Protein AF-A0AAD2E1S9-F1 (afdb_monomer_lite)

Structure (mmCIF, N/CA/C/O backbone):
data_AF-A0AAD2E1S9-F1
#
_entry.id   AF-A0AAD2E1S9-F1
#
loop_
_atom_site.group_PDB
_atom_site.id
_atom_site.type_symbol
_atom_site.label_atom_id
_atom_site.label_alt_id
_atom_site.label_comp_id
_atom_site.label_asym_id
_atom_site.label_entity_id
_atom_site.label_seq_id
_atom_site.pdbx_PDB_ins_code
_atom_site.Cartn_x
_atom_site.Cartn_y
_atom_site.Cartn_z
_atom_site.occupancy
_atom_site.B_iso_or_equiv
_atom_site.auth_seq_id
_atom_site.auth_comp_id
_atom_site.auth_asym_id
_atom_site.auth_atom_id
_atom_site.pdbx_PDB_model_num
ATOM 1 N N . MET A 1 1 ? -28.210 59.522 -54.054 1.00 34.69 1 MET A N 1
ATOM 2 C CA . MET A 1 1 ? -27.585 60.680 -53.371 1.00 34.69 1 MET A CA 1
ATOM 3 C C . MET A 1 1 ? -27.939 60.597 -51.896 1.00 34.69 1 MET A C 1
ATOM 5 O O . MET A 1 1 ? -29.092 60.336 -51.585 1.00 34.69 1 MET A O 1
ATOM 9 N N . GLY A 1 2 ? -26.923 60.636 -51.033 1.00 39.69 2 GLY A N 1
ATOM 10 C CA . GLY A 1 2 ? -26.939 60.019 -49.704 1.00 39.69 2 GLY A CA 1
ATOM 11 C C . GLY A 1 2 ? -27.731 60.723 -48.599 1.00 39.69 2 GLY A C 1
ATOM 12 O O . GLY A 1 2 ? -28.048 61.908 -48.675 1.00 39.69 2 GLY A O 1
ATOM 13 N N . ARG A 1 3 ? -27.956 59.966 -47.520 1.00 31.58 3 ARG A N 1
ATOM 14 C CA . ARG A 1 3 ? -28.196 60.479 -46.166 1.00 31.58 3 ARG A CA 1
ATOM 15 C C . ARG A 1 3 ? -27.156 59.872 -45.218 1.00 31.58 3 ARG A C 1
ATOM 17 O O . ARG A 1 3 ? -26.872 58.682 -45.290 1.00 31.58 3 ARG A O 1
ATOM 24 N N . LYS A 1 4 ? -26.561 60.759 -44.416 1.00 33.56 4 LYS A N 1
ATOM 25 C CA . LYS A 1 4 ? -25.502 60.547 -43.416 1.00 33.56 4 LYS A CA 1
ATOM 26 C C . LYS A 1 4 ? -25.975 59.719 -42.202 1.00 33.56 4 LYS A C 1
ATOM 28 O O . LYS A 1 4 ? -27.180 59.674 -41.960 1.00 33.56 4 LYS A O 1
ATOM 33 N N . PRO A 1 5 ? -25.028 59.145 -41.432 1.00 41.97 5 PRO A N 1
ATOM 34 C CA . PRO A 1 5 ? -25.279 58.391 -40.207 1.00 41.97 5 PRO A CA 1
ATOM 35 C C . PRO A 1 5 ? -25.463 59.323 -39.001 1.00 41.97 5 PRO A C 1
ATOM 37 O O . PRO A 1 5 ? -25.013 60.470 -39.028 1.00 41.97 5 PRO A O 1
ATOM 40 N N . ASN A 1 6 ? -26.088 58.808 -37.943 1.00 33.06 6 ASN A N 1
ATOM 41 C CA . ASN A 1 6 ? -26.004 59.380 -36.605 1.00 33.06 6 ASN A CA 1
ATOM 42 C C . ASN A 1 6 ? -25.664 58.242 -35.636 1.00 33.06 6 ASN A C 1
ATOM 44 O O . ASN A 1 6 ? -26.445 57.303 -35.485 1.00 33.06 6 ASN A O 1
ATOM 48 N N . ASP A 1 7 ? -24.472 58.328 -35.054 1.00 34.97 7 ASP A N 1
ATOM 49 C CA . ASP A 1 7 ? -23.957 57.444 -34.017 1.00 34.97 7 ASP A CA 1
ATOM 50 C C . ASP A 1 7 ? -24.668 57.705 -32.682 1.00 34.97 7 ASP A C 1
ATOM 52 O O . ASP A 1 7 ? -24.897 58.853 -32.297 1.00 34.97 7 ASP A O 1
ATOM 56 N N . SER A 1 8 ? -24.950 56.640 -31.933 1.00 40.03 8 SER A N 1
ATOM 57 C CA . SER A 1 8 ? -25.165 56.710 -30.486 1.00 40.03 8 SER A CA 1
ATOM 58 C C . SER A 1 8 ? -24.352 55.596 -29.826 1.00 40.03 8 SER A C 1
ATOM 60 O O . SER A 1 8 ? -24.721 54.424 -29.908 1.00 40.03 8 SER A O 1
ATOM 62 N N . GLU A 1 9 ? -23.218 55.966 -29.227 1.00 44.91 9 GLU A N 1
ATOM 63 C CA . GLU A 1 9 ? -22.320 55.066 -28.496 1.00 44.91 9 GLU A CA 1
ATOM 64 C C . GLU A 1 9 ? -23.035 54.368 -27.319 1.00 44.91 9 GLU A C 1
ATOM 66 O O . GLU A 1 9 ? -23.739 55.029 -26.547 1.00 44.91 9 GLU A O 1
ATOM 71 N N . PRO A 1 10 ? -22.819 53.057 -27.099 1.00 46.19 10 PRO A N 1
ATOM 72 C CA . PRO A 1 10 ? -23.207 52.401 -25.860 1.00 46.19 10 PRO A CA 1
ATOM 73 C C . PRO A 1 10 ? -22.259 52.840 -24.737 1.00 46.19 10 PRO A C 1
ATOM 75 O O . PRO A 1 10 ? -21.034 52.815 -24.855 1.00 46.19 10 PRO A O 1
ATOM 78 N N . THR A 1 11 ? -22.843 53.280 -23.627 1.00 55.84 11 THR A N 1
ATOM 79 C CA . THR A 1 11 ? -22.164 53.960 -22.524 1.00 55.84 11 THR A CA 1
ATOM 80 C C . THR A 1 11 ? -21.119 53.042 -21.881 1.00 55.84 11 THR A C 1
ATOM 82 O O . THR A 1 11 ? -21.445 52.150 -21.099 1.00 55.84 11 THR A O 1
ATOM 85 N N . ARG A 1 12 ? -19.834 53.311 -22.156 1.00 55.78 12 ARG A N 1
ATOM 86 C CA . ARG A 1 12 ? -18.633 52.629 -21.617 1.00 55.78 12 ARG A CA 1
ATOM 87 C C . ARG A 1 12 ? -18.628 52.459 -20.086 1.00 55.78 12 ARG A C 1
ATOM 89 O O . ARG A 1 12 ? -17.894 51.641 -19.542 1.00 55.78 12 ARG A O 1
ATOM 96 N N . TRP A 1 13 ? -19.456 53.237 -19.394 1.00 52.38 13 TRP A N 1
ATOM 97 C CA . TRP A 1 13 ? -19.631 53.230 -17.946 1.00 52.38 13 TRP A CA 1
ATOM 98 C C . TRP A 1 13 ? -20.517 52.087 -17.438 1.00 52.38 13 TRP A C 1
ATOM 100 O O . TRP A 1 13 ? -20.259 51.581 -16.352 1.00 52.38 13 TRP A O 1
ATOM 110 N N . ALA A 1 14 ? -21.500 51.615 -18.211 1.00 59.44 14 ALA A N 1
ATOM 111 C CA . ALA A 1 14 ? -22.380 50.524 -17.779 1.00 59.44 14 ALA A CA 1
ATOM 112 C C . ALA A 1 14 ? -21.612 49.197 -17.642 1.00 59.44 14 ALA A C 1
ATOM 114 O O . ALA A 1 14 ? -21.762 48.483 -16.651 1.00 59.44 14 ALA A O 1
ATOM 115 N N . SER A 1 15 ? -20.712 48.913 -18.587 1.00 61.09 15 SER A N 1
ATOM 116 C CA . SER A 1 15 ? -19.835 47.739 -18.529 1.00 61.09 15 SER A CA 1
ATOM 117 C C . SER A 1 15 ? -18.829 47.823 -17.377 1.00 61.09 15 SER A C 1
ATOM 119 O O . SER A 1 15 ? -18.583 46.819 -16.718 1.00 61.09 15 SER A O 1
ATOM 121 N N . LEU A 1 16 ? -18.295 49.016 -17.083 1.00 64.31 16 LEU A N 1
ATOM 122 C CA . LEU A 1 16 ? -17.401 49.239 -15.937 1.00 64.31 16 LEU A CA 1
ATOM 123 C C . LEU A 1 16 ? -18.117 49.050 -14.593 1.00 64.31 16 LEU A C 1
ATOM 125 O O . LEU A 1 16 ? -17.542 48.469 -13.675 1.00 64.31 16 LEU A O 1
ATOM 129 N N . ILE A 1 17 ? -19.374 49.485 -14.485 1.00 71.62 17 ILE A N 1
ATOM 130 C CA . ILE A 1 17 ? -20.187 49.313 -13.274 1.00 71.62 17 ILE A CA 1
ATOM 131 C C . ILE A 1 17 ? -20.486 47.828 -13.028 1.00 71.62 17 ILE A C 1
ATOM 133 O O . ILE A 1 17 ? -20.320 47.355 -11.906 1.00 71.62 17 ILE A O 1
ATOM 137 N N . LEU A 1 18 ? -20.848 47.066 -14.065 1.00 66.38 18 LEU A N 1
ATOM 138 C CA . LEU A 1 18 ? -21.079 45.620 -13.940 1.00 66.38 18 LEU A CA 1
ATOM 139 C C . LEU A 1 18 ? -19.806 44.856 -13.544 1.00 66.38 18 LEU A C 1
ATOM 141 O O . LEU A 1 18 ? -19.868 43.940 -12.724 1.00 66.38 18 LEU A O 1
ATOM 145 N N . LEU A 1 19 ? -18.647 45.269 -14.064 1.00 72.56 19 LEU A N 1
ATOM 146 C CA . LEU A 1 19 ? -17.352 44.673 -13.725 1.00 72.56 19 LEU A CA 1
ATOM 147 C C . LEU A 1 19 ? -16.956 44.981 -12.270 1.00 72.56 19 LEU A C 1
ATOM 149 O O . LEU A 1 19 ? -16.490 44.095 -11.555 1.00 72.56 19 LEU A O 1
ATOM 153 N N . LEU A 1 20 ? -17.224 46.201 -11.792 1.00 72.38 20 LEU A N 1
ATOM 154 C CA . LEU A 1 20 ? -17.014 46.589 -10.393 1.00 72.38 20 LEU A CA 1
ATOM 155 C C . LEU A 1 20 ? -17.939 45.831 -9.432 1.00 72.38 20 LEU A C 1
ATOM 157 O O . LEU A 1 20 ? -17.475 45.365 -8.394 1.00 72.38 20 LEU A O 1
ATOM 161 N N . ILE A 1 21 ? -19.214 45.641 -9.784 1.00 77.56 21 ILE A N 1
ATOM 162 C CA . ILE A 1 21 ? -20.158 44.842 -8.983 1.00 77.56 21 ILE A CA 1
ATOM 163 C C . ILE A 1 21 ? -19.697 43.379 -8.914 1.00 77.56 21 ILE A C 1
ATOM 165 O O . ILE A 1 21 ? -19.703 42.782 -7.835 1.00 77.56 21 ILE A O 1
ATOM 169 N N . GLY A 1 22 ? -19.230 42.820 -10.036 1.00 74.56 22 GLY A N 1
ATOM 170 C CA . GLY A 1 22 ? -18.658 41.474 -10.087 1.00 74.56 22 GLY A CA 1
ATOM 171 C C . GLY A 1 22 ? -17.418 41.320 -9.200 1.00 74.56 22 GLY A C 1
ATOM 172 O O . GLY A 1 22 ? -17.337 40.374 -8.420 1.00 74.56 22 GLY A O 1
ATOM 173 N N . LEU A 1 23 ? -16.487 42.278 -9.243 1.00 75.56 23 LEU A N 1
ATOM 174 C CA . LEU A 1 23 ? -15.273 42.264 -8.416 1.00 75.56 23 LEU A CA 1
ATOM 175 C C . LEU A 1 23 ? -15.573 42.399 -6.918 1.00 75.56 23 LEU A C 1
ATOM 177 O O . LEU A 1 23 ? -14.958 41.707 -6.105 1.00 75.56 23 LEU A O 1
ATOM 181 N N . VAL A 1 24 ? -16.535 43.243 -6.542 1.00 79.62 24 VAL A N 1
ATOM 182 C CA . VAL A 1 24 ? -16.959 43.414 -5.142 1.00 79.62 24 VAL A CA 1
ATOM 183 C C . VAL A 1 24 ? -17.636 42.142 -4.629 1.00 79.62 24 VAL A C 1
ATOM 185 O O . VAL A 1 24 ? -17.318 41.680 -3.533 1.00 79.62 24 VAL A O 1
ATOM 188 N N . SER A 1 25 ? -18.504 41.524 -5.436 1.00 74.44 25 SER A N 1
ATOM 189 C CA . SER A 1 25 ? -19.141 40.242 -5.108 1.00 74.44 25 SER A CA 1
ATOM 190 C C . SER A 1 25 ? -18.105 39.126 -4.927 1.00 74.44 25 SER A C 1
ATOM 192 O O . SER A 1 25 ? -18.120 38.431 -3.910 1.00 74.44 25 SER A O 1
ATOM 194 N N . CYS A 1 26 ? -17.138 39.017 -5.842 1.00 64.25 26 CYS A N 1
ATOM 195 C CA . CYS A 1 26 ? -16.075 38.014 -5.761 1.00 64.25 26 CYS A CA 1
ATOM 196 C C . CYS A 1 26 ? -15.172 38.227 -4.534 1.00 64.25 26 CYS A C 1
ATOM 198 O O . CYS A 1 26 ? -14.776 37.265 -3.878 1.00 64.25 26 CYS A O 1
ATOM 200 N N . SER A 1 27 ? -14.900 39.487 -4.182 1.00 65.69 27 SER A N 1
ATOM 201 C CA . SER A 1 27 ? -14.108 39.850 -3.000 1.00 65.69 27 SER A CA 1
ATOM 202 C C . SER A 1 27 ? -14.842 39.524 -1.698 1.00 65.69 27 SER A C 1
ATOM 204 O O . SER A 1 27 ? -14.232 39.007 -0.766 1.00 65.69 27 SER A O 1
ATOM 206 N N . MET A 1 28 ? -16.157 39.758 -1.635 1.00 68.31 28 MET A N 1
ATOM 207 C CA . MET A 1 28 ? -16.983 39.403 -0.474 1.00 68.31 28 MET A CA 1
ATOM 208 C C . MET A 1 28 ? -17.034 37.887 -0.262 1.00 68.31 28 MET A C 1
ATOM 210 O O . MET A 1 28 ? -16.871 37.428 0.866 1.00 68.31 28 MET A O 1
ATOM 214 N N . VAL A 1 29 ? -17.174 37.102 -1.336 1.00 73.62 29 VAL A N 1
ATOM 215 C CA . VAL A 1 29 ? -17.128 35.631 -1.257 1.00 73.62 29 VAL A CA 1
ATOM 216 C C . VAL A 1 29 ? -15.739 35.153 -0.832 1.00 73.62 29 VAL A C 1
ATOM 218 O O . VAL A 1 29 ? -15.638 34.305 0.050 1.00 73.62 29 VAL A O 1
ATOM 221 N N . TYR A 1 30 ? -14.666 35.731 -1.379 1.00 71.00 30 TYR A N 1
ATOM 222 C CA . TYR A 1 30 ? -13.296 35.388 -0.991 1.00 71.00 30 TYR A CA 1
ATOM 223 C C . TYR A 1 30 ? -13.012 35.693 0.486 1.00 71.00 30 TYR A C 1
ATOM 225 O O . TYR A 1 30 ? -12.429 34.862 1.183 1.00 71.00 30 TYR A O 1
ATOM 233 N N . LEU A 1 31 ? -13.454 36.848 0.994 1.00 64.62 31 LEU A N 1
ATOM 234 C CA . LEU A 1 31 ? -13.308 37.209 2.407 1.00 64.62 31 LEU A CA 1
ATOM 235 C C . LEU A 1 31 ? -14.133 36.296 3.317 1.00 64.62 31 LEU A C 1
ATOM 237 O O . LEU A 1 31 ? -13.637 35.880 4.365 1.00 64.62 31 LEU A O 1
ATOM 241 N N . PHE A 1 32 ? -15.348 35.930 2.905 1.00 58.09 32 PHE A N 1
ATOM 242 C CA . PHE A 1 32 ? -16.200 35.017 3.663 1.00 58.09 32 PHE A CA 1
ATOM 243 C C . PHE A 1 32 ? -15.578 33.617 3.736 1.00 58.09 32 PHE A C 1
ATOM 245 O O . PHE A 1 32 ? -15.370 33.089 4.827 1.00 58.09 32 PHE A O 1
ATOM 252 N N . VAL A 1 33 ? -15.148 33.068 2.598 1.00 62.16 33 VAL A N 1
ATOM 253 C CA . VAL A 1 33 ? -14.459 31.771 2.511 1.00 62.16 33 VAL A CA 1
ATOM 254 C C . VAL A 1 33 ? -13.131 31.788 3.281 1.00 62.16 33 VAL A C 1
ATOM 256 O O . VAL A 1 33 ? -12.845 30.846 4.012 1.00 62.16 33 VAL A O 1
ATOM 259 N N . SER A 1 34 ? -12.364 32.882 3.227 1.00 54.81 34 SER A N 1
ATOM 260 C CA . SER A 1 34 ? -11.108 33.036 3.985 1.00 54.81 34 SER A CA 1
ATOM 261 C C . SER A 1 34 ? -11.323 33.200 5.493 1.00 54.81 34 SER A C 1
ATOM 263 O O . SER A 1 34 ? -10.436 32.881 6.280 1.00 54.81 34 SER A O 1
ATOM 265 N N . SER A 1 35 ? -12.483 33.707 5.920 1.00 53.28 35 SER A N 1
ATOM 266 C CA . SER A 1 35 ? -12.844 33.800 7.340 1.00 53.28 35 SER A CA 1
ATOM 267 C C . SER A 1 35 ? -13.345 32.470 7.907 1.00 53.28 35 SER A C 1
ATOM 269 O O . SER A 1 35 ? -13.055 32.159 9.058 1.00 53.28 35 SER A O 1
ATOM 271 N N . VAL A 1 36 ? -14.027 31.666 7.083 1.00 56.88 36 VAL A N 1
ATOM 272 C CA . VAL A 1 36 ? -14.567 30.345 7.446 1.00 56.88 36 VAL A CA 1
ATOM 273 C C . VAL A 1 36 ? -13.491 29.254 7.378 1.00 56.88 36 VAL A C 1
ATOM 275 O O . VAL A 1 36 ? -13.523 28.319 8.171 1.00 56.88 36 VAL A O 1
ATOM 278 N N . LEU A 1 37 ? -12.506 29.385 6.483 1.00 44.31 37 LEU A N 1
ATOM 279 C CA . LEU A 1 37 ? -11.400 28.432 6.320 1.00 44.31 37 LEU A CA 1
ATOM 280 C C . LEU A 1 37 ? -10.132 28.800 7.101 1.00 44.31 37 LEU A C 1
ATOM 282 O O . LEU A 1 37 ? -9.101 28.166 6.894 1.00 44.31 37 LEU A O 1
ATOM 286 N N . LYS A 1 38 ? -10.168 29.800 7.993 1.00 37.56 38 LYS A N 1
ATOM 287 C CA . LYS A 1 38 ? -9.022 30.114 8.858 1.00 37.56 38 LYS A CA 1
ATOM 288 C C . LYS A 1 38 ? -8.830 29.001 9.899 1.00 37.56 38 LYS A C 1
ATOM 290 O O . LYS A 1 38 ? -9.667 28.875 10.793 1.00 37.56 38 LYS A O 1
ATOM 295 N N . PRO A 1 39 ? -7.718 28.243 9.865 1.00 37.19 39 PRO A N 1
ATOM 296 C CA . PRO A 1 39 ? -7.322 27.424 10.997 1.00 37.19 39 PRO A CA 1
ATOM 297 C C . PRO A 1 39 ? -6.924 28.367 12.133 1.00 37.19 39 PRO A C 1
ATOM 299 O O . PRO A 1 39 ? -6.214 29.353 11.918 1.00 37.19 39 PRO A O 1
ATOM 302 N N . SER A 1 40 ? -7.386 28.084 13.345 1.00 33.19 40 SER A N 1
ATOM 303 C CA . SER A 1 40 ? -6.917 28.764 14.548 1.00 33.19 40 SER A CA 1
ATOM 304 C C . SER A 1 40 ? -5.409 28.522 14.687 1.00 33.19 40 SER A C 1
ATOM 306 O O . SER A 1 40 ? -4.984 27.404 14.964 1.00 33.19 40 SER A O 1
ATOM 308 N N . ALA A 1 41 ? -4.594 29.549 14.447 1.00 34.91 41 ALA A N 1
ATOM 309 C CA . ALA A 1 41 ? -3.168 29.492 14.742 1.00 34.91 41 ALA A CA 1
ATOM 310 C C . ALA A 1 41 ? -2.961 29.462 16.272 1.00 34.91 41 ALA A C 1
ATOM 312 O O . ALA A 1 41 ? -3.631 30.226 16.975 1.00 34.91 41 ALA A O 1
ATOM 313 N N . PRO A 1 42 ? -2.051 28.624 16.801 1.00 36.56 42 PRO A N 1
ATOM 314 C CA . PRO A 1 42 ? -1.597 28.729 18.181 1.00 36.56 42 PRO A CA 1
ATOM 315 C C . PRO A 1 42 ? -0.774 30.009 18.347 1.00 36.56 42 PRO A C 1
ATOM 317 O O . PRO A 1 42 ? -0.029 30.399 17.448 1.00 36.56 42 PRO A O 1
ATOM 320 N N . GLY A 1 43 ? -0.933 30.661 19.497 1.00 28.72 43 GLY A N 1
ATOM 321 C CA . GLY A 1 43 ? -0.168 31.844 19.868 1.00 28.72 43 GLY A CA 1
ATOM 322 C C . GLY A 1 43 ? 1.336 31.579 19.904 1.00 28.72 43 GLY A C 1
ATOM 323 O O . GLY A 1 43 ? 1.785 30.486 20.241 1.00 28.72 43 GLY A O 1
ATOM 324 N N . ASN A 1 44 ? 2.087 32.622 19.554 1.00 29.61 44 ASN A N 1
ATOM 325 C CA . ASN A 1 44 ? 3.514 32.732 19.805 1.00 29.61 44 ASN A CA 1
ATOM 326 C C . ASN A 1 44 ? 3.790 32.560 21.302 1.00 29.61 44 ASN A C 1
ATOM 328 O O . ASN A 1 44 ? 3.294 33.355 22.096 1.00 29.61 44 ASN A O 1
ATOM 332 N N . ASP A 1 45 ? 4.647 31.606 21.644 1.00 26.14 45 ASP A N 1
ATOM 333 C CA . ASP A 1 45 ? 5.582 31.781 22.748 1.00 26.14 45 ASP A CA 1
ATOM 334 C C . ASP A 1 45 ? 6.932 31.222 22.293 1.00 26.14 45 ASP A C 1
ATOM 336 O O . ASP A 1 45 ? 7.060 30.059 21.898 1.00 26.14 45 ASP A O 1
ATOM 340 N N . SER A 1 46 ? 7.902 32.123 22.213 1.00 29.20 46 SER A N 1
ATOM 341 C CA . SER A 1 46 ? 9.307 31.836 21.976 1.00 29.20 46 SER A CA 1
ATOM 342 C C . SER A 1 46 ? 9.969 31.389 23.280 1.00 29.20 46 SER A C 1
ATOM 344 O O . SER A 1 46 ? 9.482 31.694 24.360 1.00 29.20 46 SER A O 1
ATOM 346 N N . ASP A 1 47 ? 11.128 30.745 23.133 1.00 27.44 47 ASP A N 1
ATOM 347 C CA . ASP A 1 47 ? 12.159 30.535 24.161 1.00 27.44 47 ASP A CA 1
ATOM 348 C C . ASP A 1 47 ? 12.072 29.244 24.986 1.00 27.44 47 ASP A C 1
ATOM 350 O O . ASP A 1 47 ? 11.644 29.264 26.130 1.00 27.44 47 ASP A O 1
ATOM 354 N N . VAL A 1 48 ? 12.636 28.143 24.461 1.00 28.16 48 VAL A N 1
ATOM 355 C CA . VAL A 1 48 ? 13.639 27.371 25.228 1.00 28.16 48 VAL A CA 1
ATOM 356 C C . VAL A 1 48 ? 14.555 26.546 24.312 1.00 28.16 48 VAL A C 1
ATOM 358 O O . VAL A 1 48 ? 14.229 25.465 23.832 1.00 28.16 48 VAL A O 1
ATOM 361 N N . GLU A 1 49 ? 15.694 27.159 24.013 1.00 23.94 49 GLU A N 1
ATOM 362 C CA . GLU A 1 49 ? 17.051 26.660 24.252 1.00 23.94 49 GLU A CA 1
ATOM 363 C C . GLU A 1 49 ? 17.390 25.171 24.028 1.00 23.94 49 GLU A C 1
ATOM 365 O O . GLU A 1 49 ? 17.013 24.252 24.751 1.00 23.94 49 GLU A O 1
ATOM 370 N N . SER A 1 50 ? 18.251 25.008 23.024 1.00 26.06 50 SER A N 1
ATOM 371 C CA . SER A 1 50 ? 19.127 23.882 22.732 1.00 26.06 50 SER A CA 1
ATOM 372 C C . SER A 1 50 ? 19.906 23.396 23.962 1.00 26.06 50 SER A C 1
ATOM 374 O O . SER A 1 50 ? 20.727 24.131 24.503 1.00 26.06 50 SER A O 1
ATOM 376 N N . LEU A 1 51 ? 19.744 22.124 24.331 1.00 24.83 51 LEU A N 1
ATOM 377 C CA . LEU A 1 51 ? 20.696 21.408 25.182 1.00 24.83 51 LEU A CA 1
ATOM 378 C C . LEU A 1 51 ? 21.032 20.060 24.546 1.00 24.83 51 LEU A C 1
ATOM 380 O O . LEU A 1 51 ? 20.353 19.049 24.714 1.00 24.83 51 LEU A O 1
ATOM 384 N N . ALA A 1 52 ? 22.117 20.094 23.777 1.00 24.64 52 ALA A N 1
ATOM 385 C CA . ALA A 1 52 ? 22.886 18.928 23.398 1.00 24.64 52 ALA A CA 1
ATOM 386 C C . ALA A 1 52 ? 23.467 18.269 24.659 1.00 24.64 52 ALA A C 1
ATOM 388 O O . ALA A 1 52 ? 24.093 18.947 25.474 1.00 24.64 52 ALA A O 1
ATOM 389 N N . LEU A 1 53 ? 23.320 16.949 24.788 1.00 26.08 53 LEU A N 1
ATOM 390 C CA . LEU A 1 53 ? 24.164 16.159 25.680 1.00 26.08 53 LEU A CA 1
ATOM 391 C C . LEU A 1 53 ? 24.941 15.135 24.855 1.00 26.08 53 LEU A C 1
ATOM 393 O O . LEU A 1 53 ? 24.371 14.304 24.148 1.00 26.08 53 LEU A O 1
ATOM 397 N N . ALA A 1 54 ? 26.258 15.279 24.934 1.00 23.50 54 ALA A N 1
ATOM 398 C CA . ALA A 1 54 ? 27.263 14.492 24.253 1.00 23.50 54 ALA A CA 1
ATOM 399 C C . ALA A 1 54 ? 27.428 13.085 24.859 1.00 23.50 54 ALA A C 1
ATOM 401 O O . ALA A 1 54 ? 27.375 12.907 26.071 1.00 23.50 54 ALA A O 1
ATOM 402 N N . GLU A 1 55 ? 27.646 12.138 23.944 1.00 24.80 55 GLU A N 1
ATOM 403 C CA . GLU A 1 55 ? 28.591 11.008 23.947 1.00 24.80 55 GLU A CA 1
ATOM 404 C C . GLU A 1 55 ? 28.838 10.164 25.213 1.00 24.80 55 GLU A C 1
ATOM 406 O O . GLU A 1 55 ? 29.314 10.634 26.239 1.00 24.80 55 GLU A O 1
ATOM 411 N N . SER A 1 56 ? 28.797 8.839 25.023 1.00 23.55 56 SER A N 1
ATOM 412 C CA . SER A 1 56 ? 30.005 8.031 25.257 1.00 23.55 56 SER A CA 1
ATOM 413 C C . SER A 1 56 ? 30.033 6.783 24.362 1.00 23.55 56 SER A C 1
ATOM 415 O O . SER A 1 56 ? 29.115 5.966 24.352 1.00 23.55 56 SER A O 1
ATOM 417 N N . TYR A 1 57 ? 31.103 6.674 23.573 1.00 23.38 57 TYR A N 1
ATOM 418 C CA . TYR A 1 57 ? 31.501 5.501 22.798 1.00 23.38 57 TYR A CA 1
ATOM 419 C C . TYR A 1 57 ? 32.358 4.570 23.665 1.00 23.38 57 TYR A C 1
ATOM 421 O O . TYR A 1 57 ? 33.291 5.039 24.315 1.00 23.38 57 TYR A O 1
ATOM 429 N N . ALA A 1 58 ? 32.143 3.256 23.563 1.00 25.72 58 ALA A N 1
ATOM 430 C CA . ALA A 1 58 ? 33.199 2.260 23.755 1.00 25.72 58 ALA A CA 1
ATOM 431 C C . ALA A 1 58 ? 32.880 0.971 22.967 1.00 25.72 58 ALA A C 1
ATOM 433 O O . ALA A 1 58 ? 31.921 0.277 23.281 1.00 25.72 58 ALA A O 1
ATOM 434 N N . ASN A 1 59 ? 33.685 0.741 21.916 1.00 25.58 59 ASN A N 1
ATOM 435 C CA . ASN A 1 59 ? 34.099 -0.499 21.222 1.00 25.58 59 ASN A CA 1
ATOM 436 C C . ASN A 1 59 ? 33.354 -1.818 21.541 1.00 25.58 59 ASN A C 1
ATOM 438 O O . ASN A 1 59 ? 33.202 -2.178 22.696 1.00 25.58 59 ASN A O 1
ATOM 442 N N . GLY A 1 60 ? 33.001 -2.693 20.599 1.00 23.55 60 GLY A N 1
ATOM 443 C CA . GLY A 1 60 ? 33.381 -2.814 19.197 1.00 23.55 60 GLY A CA 1
ATOM 444 C C . GLY A 1 60 ? 33.441 -4.300 18.832 1.00 23.55 60 GLY A C 1
ATOM 445 O O . GLY A 1 60 ? 34.434 -4.940 19.133 1.00 23.55 60 GLY A O 1
ATOM 446 N N . GLU A 1 61 ? 32.415 -4.824 18.154 1.00 25.11 61 GLU A N 1
ATOM 447 C CA . GLU A 1 61 ? 32.482 -6.063 17.364 1.00 25.11 61 GLU A CA 1
ATOM 448 C C . GLU A 1 61 ? 31.589 -5.905 16.124 1.00 25.11 61 GLU A C 1
ATOM 450 O O . GLU A 1 61 ? 30.387 -5.649 16.198 1.00 25.11 61 GLU A O 1
ATOM 455 N N . LYS A 1 62 ? 32.228 -5.964 14.956 1.00 22.89 62 LYS A N 1
ATOM 456 C CA . LYS A 1 62 ? 31.670 -5.615 13.650 1.00 22.89 62 LYS A CA 1
ATOM 457 C C . LYS A 1 62 ? 31.007 -6.841 13.025 1.00 22.89 62 LYS A C 1
ATOM 459 O O . LYS A 1 62 ? 31.660 -7.596 12.312 1.00 22.89 62 LYS A O 1
ATOM 464 N N . TRP A 1 63 ? 29.703 -6.982 13.238 1.00 24.12 63 TRP A N 1
ATOM 465 C CA . TRP A 1 63 ? 28.830 -7.793 12.391 1.00 24.12 63 TRP A CA 1
ATOM 466 C C . TRP A 1 63 ? 28.142 -6.877 11.377 1.00 24.12 63 TRP A C 1
ATOM 468 O O . TRP A 1 63 ? 27.527 -5.876 11.740 1.00 24.12 63 TRP A O 1
ATOM 478 N N . VAL A 1 64 ? 28.285 -7.192 10.089 1.00 26.41 64 VAL A N 1
ATOM 479 C CA . VAL A 1 64 ? 27.624 -6.479 8.990 1.00 26.41 64 VAL A CA 1
ATOM 480 C C . VAL A 1 64 ? 26.128 -6.793 9.056 1.00 26.41 64 VAL A C 1
ATOM 482 O O . VAL A 1 64 ? 25.671 -7.802 8.529 1.00 26.41 64 VAL A O 1
ATOM 485 N N . LYS A 1 65 ? 25.362 -5.939 9.744 1.00 24.62 65 LYS A N 1
ATOM 486 C CA . LYS A 1 65 ? 23.898 -5.944 9.695 1.00 24.62 65 LYS A CA 1
ATOM 487 C C . LYS A 1 65 ? 23.427 -5.339 8.375 1.00 24.62 65 LYS A C 1
ATOM 489 O O . LYS A 1 65 ? 23.546 -4.136 8.148 1.00 24.62 65 LYS A O 1
ATOM 494 N N . GLY A 1 66 ? 22.865 -6.187 7.521 1.00 27.20 66 GLY A N 1
ATOM 495 C CA . GLY A 1 66 ? 21.961 -5.764 6.461 1.00 27.20 66 GLY A CA 1
ATOM 496 C C . GLY A 1 66 ? 20.686 -5.180 7.073 1.00 27.20 66 GLY A C 1
ATOM 497 O O . GLY A 1 66 ? 20.074 -5.792 7.945 1.00 27.20 66 GLY A O 1
ATOM 498 N N . VAL A 1 67 ? 20.326 -3.986 6.601 1.00 32.38 67 VAL A N 1
ATOM 499 C CA . VAL A 1 67 ? 19.115 -3.215 6.931 1.00 32.38 67 VAL A CA 1
ATOM 500 C C . VAL A 1 67 ? 19.032 -2.751 8.393 1.00 32.38 67 VAL A C 1
ATOM 502 O O . VAL A 1 67 ? 18.101 -3.060 9.133 1.00 32.38 67 VAL A O 1
ATOM 505 N N . GLU A 1 68 ? 19.990 -1.918 8.803 1.00 25.64 68 GLU A N 1
ATOM 506 C CA . GLU A 1 68 ? 19.697 -0.869 9.784 1.00 25.64 68 GLU A CA 1
ATOM 507 C C . GLU A 1 68 ? 19.120 0.344 9.049 1.00 25.64 68 GLU A C 1
ATOM 509 O O . GLU A 1 68 ? 19.659 0.786 8.032 1.00 25.64 68 GLU A O 1
ATOM 514 N N . SER A 1 69 ? 17.995 0.854 9.563 1.00 35.84 69 SER A N 1
ATOM 515 C CA . SER A 1 69 ? 17.382 2.117 9.158 1.00 35.84 69 SER A CA 1
ATOM 516 C C . SER A 1 69 ? 18.449 3.197 9.020 1.00 35.84 69 SER A C 1
ATOM 518 O O . SER A 1 69 ? 18.982 3.703 10.007 1.00 35.84 69 SER A O 1
ATOM 520 N N . GLY A 1 70 ? 18.758 3.550 7.774 1.00 26.62 70 GLY A N 1
ATOM 521 C CA . GLY A 1 70 ? 19.677 4.630 7.464 1.00 26.62 70 GLY A CA 1
ATOM 522 C C . GLY A 1 70 ? 19.149 5.955 8.009 1.00 26.62 70 GLY A C 1
ATOM 523 O O . GLY A 1 70 ? 18.139 6.453 7.524 1.00 26.62 70 GLY A O 1
ATOM 524 N N . GLY A 1 71 ? 19.865 6.466 9.011 1.00 25.38 71 GLY A N 1
ATOM 525 C CA . GLY A 1 71 ? 19.997 7.843 9.493 1.00 25.38 71 GLY A CA 1
ATOM 526 C C . GLY A 1 71 ? 19.001 8.918 9.043 1.00 25.38 71 GLY A C 1
ATOM 527 O O . GLY A 1 71 ? 18.874 9.214 7.861 1.00 25.38 71 GLY A O 1
ATOM 528 N N . ALA A 1 72 ? 18.471 9.606 10.064 1.00 28.22 72 ALA A N 1
ATOM 529 C CA . ALA A 1 72 ? 17.856 10.939 10.047 1.00 28.22 72 ALA A CA 1
ATOM 530 C C . ALA A 1 72 ? 16.364 11.063 9.675 1.00 28.22 72 ALA A C 1
ATOM 532 O O . ALA A 1 72 ? 16.002 11.968 8.947 1.00 28.22 72 ALA A O 1
ATOM 533 N N . THR A 1 73 ? 15.496 10.229 10.263 1.00 29.92 73 THR A N 1
ATOM 534 C CA . THR A 1 73 ? 14.168 10.618 10.811 1.00 29.92 73 THR A CA 1
ATOM 535 C C . THR A 1 73 ? 13.592 9.427 11.589 1.00 29.92 73 THR A C 1
ATOM 537 O O . THR A 1 73 ? 12.650 8.769 11.152 1.00 29.92 73 THR A O 1
ATOM 540 N N . GLY A 1 74 ? 14.147 9.109 12.761 1.00 33.75 74 GLY A N 1
ATOM 541 C CA . GLY A 1 74 ? 13.641 8.041 13.644 1.00 33.75 74 GLY A CA 1
ATOM 542 C C . GLY A 1 74 ? 12.297 8.353 14.327 1.00 33.75 74 GLY A C 1
ATOM 543 O O . GLY A 1 74 ? 12.023 7.825 15.399 1.00 33.75 74 GLY A O 1
ATOM 544 N N . GLY A 1 75 ? 11.479 9.239 13.744 1.00 43.44 75 GLY A N 1
ATOM 545 C CA . GLY A 1 75 ? 10.258 9.783 14.347 1.00 43.44 75 GLY A CA 1
ATOM 546 C C . GLY A 1 75 ? 9.018 9.826 13.445 1.00 43.44 75 GLY A C 1
ATOM 547 O O . GLY A 1 75 ? 8.022 10.393 13.873 1.00 43.44 75 GLY A O 1
ATOM 548 N N . LEU A 1 76 ? 9.050 9.263 12.225 1.00 64.12 76 LEU A N 1
ATOM 549 C CA . LEU A 1 76 ? 7.968 9.433 11.229 1.00 64.12 76 LEU A CA 1
ATOM 550 C C . LEU A 1 76 ? 7.128 8.183 10.910 1.00 64.12 76 LEU A C 1
ATOM 552 O O . LEU A 1 76 ? 6.064 8.323 10.308 1.00 64.12 76 LEU A O 1
ATOM 556 N N . CYS A 1 77 ? 7.573 6.992 11.315 1.00 85.25 77 CYS A N 1
ATOM 557 C CA . CYS A 1 77 ? 6.780 5.760 11.226 1.00 85.25 77 CYS A CA 1
ATOM 558 C C . CYS A 1 77 ? 6.006 5.512 12.532 1.00 85.25 77 CYS A C 1
ATOM 560 O O . CYS A 1 77 ? 6.251 6.190 13.532 1.00 85.25 77 CYS A O 1
ATOM 562 N N . CYS A 1 78 ? 5.101 4.534 12.522 1.00 91.25 78 CYS A N 1
ATOM 563 C CA . CYS A 1 78 ? 3.990 4.321 13.455 1.00 91.25 78 CYS A CA 1
ATOM 564 C C . CYS A 1 78 ? 2.755 5.197 13.199 1.00 91.25 78 CYS A C 1
ATOM 566 O O . CYS A 1 78 ? 2.244 5.877 14.092 1.00 91.25 78 CYS A O 1
ATOM 568 N N . LYS A 1 79 ? 2.260 5.144 11.959 1.00 89.81 79 LYS A N 1
ATOM 569 C CA . LYS A 1 79 ? 0.952 5.672 11.557 1.00 89.81 79 LYS A CA 1
ATOM 570 C C . LYS A 1 79 ? -0.062 4.528 11.462 1.00 89.81 79 LYS A C 1
ATOM 572 O O . LYS A 1 79 ? 0.301 3.390 11.190 1.00 89.81 79 LYS A O 1
ATOM 577 N N . GLY A 1 80 ? -1.331 4.838 11.700 1.00 92.25 80 GLY A N 1
ATOM 578 C CA . GLY A 1 80 ? -2.443 3.905 11.518 1.00 92.25 80 GLY A CA 1
ATOM 579 C C . GLY A 1 80 ? -3.525 4.518 10.643 1.00 92.25 80 GLY A C 1
ATOM 580 O O . GLY A 1 80 ? -3.469 5.700 10.301 1.00 92.25 80 GLY A O 1
ATOM 581 N N . ILE A 1 81 ? -4.520 3.711 10.305 1.00 95.19 81 ILE A N 1
ATOM 582 C CA . ILE A 1 81 ? -5.684 4.110 9.520 1.00 95.19 81 ILE A CA 1
ATOM 583 C C . ILE A 1 81 ? -6.793 4.479 10.500 1.00 95.19 81 ILE A C 1
ATOM 585 O O . ILE A 1 81 ? -7.172 3.669 11.347 1.00 95.19 81 ILE A O 1
ATOM 589 N N . ALA A 1 82 ? -7.279 5.716 10.413 1.00 94.75 82 ALA A N 1
ATOM 590 C CA . ALA A 1 82 ? -8.423 6.164 11.199 1.00 94.75 82 ALA A CA 1
ATOM 591 C C . ALA A 1 82 ? -9.705 5.451 10.748 1.00 94.75 82 ALA A C 1
ATOM 593 O O . ALA A 1 82 ? -9.823 5.063 9.584 1.00 94.75 82 ALA A O 1
ATOM 594 N N . ASN A 1 83 ? -10.673 5.333 11.654 1.00 95.06 83 ASN A N 1
ATOM 595 C CA . ASN A 1 83 ? -11.991 4.756 11.384 1.00 95.06 83 ASN A CA 1
ATOM 596 C C . ASN A 1 83 ? -11.920 3.302 10.875 1.00 95.06 83 ASN A C 1
ATOM 598 O O . ASN A 1 83 ? -12.689 2.878 10.005 1.00 95.06 83 ASN A O 1
ATOM 602 N N . LEU A 1 84 ? -10.962 2.544 11.409 1.00 95.00 84 LEU A N 1
ATOM 603 C CA . LEU A 1 84 ? -10.729 1.140 11.095 1.00 95.00 84 LEU A CA 1
ATOM 604 C C . LEU A 1 84 ? -10.537 0.377 12.399 1.00 95.00 84 LEU A C 1
ATOM 606 O O . LEU A 1 84 ? -9.670 0.743 13.192 1.00 95.00 84 LEU A O 1
ATOM 610 N N . GLU A 1 85 ? -11.292 -0.703 12.590 1.00 95.19 85 GLU A N 1
ATOM 611 C CA . GLU A 1 85 ? -11.103 -1.645 13.691 1.00 95.19 85 GLU A CA 1
ATOM 612 C C . GLU A 1 85 ? -10.590 -2.980 13.155 1.00 95.19 85 GLU A C 1
ATOM 614 O O . GLU A 1 85 ? -11.328 -3.763 12.548 1.00 95.19 85 GLU A O 1
ATOM 619 N N . LEU A 1 86 ? -9.304 -3.238 13.392 1.00 95.25 86 LEU A N 1
ATOM 620 C CA . LEU A 1 86 ? -8.721 -4.550 13.143 1.00 95.25 86 LEU A CA 1
ATOM 621 C C . LEU A 1 86 ? -9.064 -5.496 14.302 1.00 95.25 86 LEU A C 1
ATOM 623 O O . LEU A 1 86 ? -8.943 -5.153 15.490 1.00 95.25 86 LEU A O 1
ATOM 627 N N . TRP A 1 87 ? -9.515 -6.697 13.949 1.00 93.88 87 TRP A N 1
ATOM 628 C CA . TRP A 1 87 ? -9.803 -7.758 14.905 1.00 93.88 87 TRP A CA 1
ATOM 629 C C . TRP A 1 87 ? -8.536 -8.554 15.242 1.00 93.88 87 TRP A C 1
ATOM 631 O O . TRP A 1 87 ? -7.447 -8.216 14.787 1.00 93.88 87 TRP A O 1
ATOM 641 N N . GLY A 1 88 ? -8.649 -9.549 16.117 1.00 92.56 88 GLY A N 1
ATOM 642 C CA . GLY A 1 88 ? -7.537 -10.410 16.516 1.00 92.56 88 GLY A CA 1
ATOM 643 C C . GLY A 1 88 ? -7.536 -10.733 18.005 1.00 92.56 88 GLY A C 1
ATOM 644 O O . GLY A 1 88 ? -8.196 -10.069 18.812 1.00 92.56 88 GLY A O 1
ATOM 645 N N . ALA A 1 89 ? -6.769 -11.756 18.377 1.00 92.94 89 ALA A N 1
ATOM 646 C CA . ALA A 1 89 ? -6.638 -12.179 19.766 1.00 92.94 89 ALA A CA 1
ATOM 647 C C . ALA A 1 89 ? -5.931 -11.092 20.588 1.00 92.94 89 ALA A C 1
ATOM 649 O O . ALA A 1 89 ? -4.882 -10.590 20.185 1.00 92.94 89 ALA A O 1
ATOM 650 N N . ALA A 1 90 ? -6.501 -10.721 21.737 1.00 92.50 90 ALA A N 1
ATOM 651 C CA . ALA A 1 90 ? -5.934 -9.686 22.595 1.00 92.50 90 ALA A CA 1
ATOM 652 C C . ALA A 1 90 ? -4.665 -10.184 23.302 1.00 92.50 90 ALA A C 1
ATOM 654 O O . ALA A 1 90 ? -4.688 -11.160 24.049 1.00 92.50 90 ALA A O 1
ATOM 655 N N . VAL A 1 91 ? -3.569 -9.460 23.097 1.00 92.50 91 VAL A N 1
ATOM 656 C CA . VAL A 1 91 ? -2.269 -9.661 23.752 1.00 92.50 91 VAL A CA 1
ATOM 657 C C . VAL A 1 91 ? -2.147 -8.729 24.960 1.00 92.50 91 VAL A C 1
ATOM 659 O O . VAL A 1 91 ? -1.681 -9.130 26.028 1.00 92.50 91 VAL A O 1
ATOM 662 N N . LYS A 1 92 ? -2.611 -7.480 24.814 1.00 93.62 92 LYS A N 1
ATOM 663 C CA . LYS A 1 92 ? -2.813 -6.528 25.915 1.00 93.62 92 LYS A CA 1
ATOM 664 C C . LYS A 1 92 ? -4.192 -5.891 25.804 1.00 93.62 92 LYS A C 1
ATOM 666 O O . LYS A 1 92 ? -4.579 -5.404 24.743 1.00 93.62 92 LYS A O 1
ATOM 671 N N . TRP A 1 93 ? -4.901 -5.884 26.927 1.00 93.75 93 TRP A N 1
ATOM 672 C CA . TRP A 1 93 ? -6.231 -5.304 27.062 1.00 93.75 93 TRP A CA 1
ATOM 673 C C . TRP A 1 93 ? -6.131 -3.784 27.208 1.00 93.75 93 TRP A C 1
ATOM 675 O O . TRP A 1 93 ? -5.419 -3.293 28.083 1.00 93.75 93 TRP A O 1
ATOM 685 N N . GLY A 1 94 ? -6.850 -3.040 26.365 1.00 90.56 94 GLY A N 1
ATOM 686 C CA . GLY A 1 94 ? -6.769 -1.575 26.335 1.00 90.56 94 GLY A CA 1
ATOM 687 C C . GLY A 1 94 ? -7.381 -0.881 27.551 1.00 90.56 94 GLY A C 1
ATOM 688 O O . GLY A 1 94 ? -7.041 0.267 27.826 1.00 90.56 94 GLY A O 1
ATOM 689 N N . THR A 1 95 ? -8.214 -1.578 28.327 1.00 90.00 95 THR A N 1
ATOM 690 C CA . THR A 1 95 ? -8.786 -1.068 29.585 1.00 90.00 95 THR A CA 1
ATOM 691 C C . THR A 1 95 ? -7.706 -0.661 30.586 1.00 90.00 95 THR A C 1
ATOM 693 O O . THR A 1 95 ? -7.811 0.404 31.197 1.00 90.00 95 THR A O 1
ATOM 696 N N . ASP A 1 96 ? -6.643 -1.466 30.678 1.00 92.12 96 ASP A N 1
ATOM 697 C CA . ASP A 1 96 ? -5.513 -1.268 31.595 1.00 92.12 96 ASP A CA 1
ATOM 698 C C . ASP A 1 96 ? -4.265 -0.727 30.882 1.00 92.12 96 ASP A C 1
ATOM 700 O O . ASP A 1 96 ? -3.258 -0.411 31.516 1.00 92.12 96 ASP A O 1
ATOM 704 N N . PHE A 1 97 ? -4.317 -0.620 29.552 1.00 94.50 97 PHE A N 1
ATOM 705 C CA . PHE A 1 97 ? -3.191 -0.233 28.715 1.00 94.50 97 PHE A CA 1
ATOM 706 C C . PHE A 1 97 ? -3.550 0.997 27.883 1.00 94.50 97 PHE A C 1
ATOM 708 O O . PHE A 1 97 ? -4.211 0.904 26.848 1.00 94.50 97 PHE A O 1
ATOM 715 N N . LYS A 1 98 ? -3.133 2.174 28.366 1.00 95.31 98 LYS A N 1
ATOM 716 C CA . LYS A 1 98 ? -3.510 3.469 27.790 1.00 95.31 98 LYS A CA 1
ATOM 717 C C . LYS A 1 98 ? -2.303 4.306 27.387 1.00 95.31 98 LYS A C 1
ATOM 719 O O . LYS A 1 98 ? -1.294 4.326 28.087 1.00 95.31 98 LYS A O 1
ATOM 724 N N . PHE A 1 99 ? -2.451 5.040 26.291 1.00 94.75 99 PHE A N 1
ATOM 725 C CA . PHE A 1 99 ? -1.464 5.983 25.767 1.00 94.75 99 PHE A CA 1
ATOM 726 C C . PHE A 1 99 ? -2.103 7.315 25.388 1.00 94.75 99 PHE A C 1
ATOM 728 O O . PHE A 1 99 ? -3.325 7.434 25.284 1.00 94.75 99 PHE A O 1
ATOM 735 N N . ASN A 1 100 ? -1.264 8.319 25.144 1.00 93.25 100 ASN A N 1
ATOM 736 C CA . ASN A 1 100 ? -1.717 9.646 24.735 1.00 93.25 100 ASN A CA 1
ATOM 737 C C . ASN A 1 100 ? -1.806 9.779 23.209 1.00 93.25 100 ASN A C 1
ATOM 739 O O . ASN A 1 100 ? -2.415 10.724 22.708 1.00 93.25 100 ASN A O 1
ATOM 743 N N . SER A 1 101 ? -1.214 8.845 22.458 1.00 94.19 101 SER A N 1
ATOM 744 C CA . SER A 1 101 ? -1.239 8.857 20.995 1.00 94.19 101 SER A CA 1
ATOM 745 C C . SER A 1 101 ? -1.256 7.459 20.372 1.00 94.19 101 SER A C 1
ATOM 747 O O . SER A 1 101 ? -0.756 6.485 20.937 1.00 94.19 101 SER A O 1
ATOM 749 N N . SER A 1 102 ? -1.762 7.380 19.138 1.00 94.69 102 SER A N 1
ATOM 750 C CA . SER A 1 102 ? -1.711 6.163 18.319 1.00 94.69 102 SER A CA 1
ATOM 751 C C . SER A 1 102 ? -0.275 5.725 18.028 1.00 94.69 102 SER A C 1
ATOM 753 O O . SER A 1 102 ? 0.018 4.533 18.011 1.00 94.69 102 SER A O 1
ATOM 755 N N . GLY A 1 103 ? 0.639 6.683 17.856 1.00 94.62 103 GLY A N 1
ATOM 756 C CA . GLY A 1 103 ? 2.051 6.403 17.611 1.00 94.62 103 GLY A CA 1
ATOM 757 C C . GLY A 1 103 ? 2.728 5.694 18.786 1.00 94.62 103 GLY A C 1
ATOM 758 O O . GLY A 1 103 ? 3.531 4.790 18.569 1.00 94.62 103 GLY A O 1
ATOM 759 N N . GLU A 1 104 ? 2.391 6.054 20.026 1.00 94.94 104 GLU A N 1
ATOM 760 C CA . GLU A 1 104 ? 2.856 5.338 21.225 1.00 94.94 104 GLU A CA 1
ATOM 761 C C . GLU A 1 104 ? 2.289 3.918 21.288 1.00 94.94 104 GLU A C 1
ATOM 763 O O . GLU A 1 104 ? 3.039 2.977 21.539 1.00 94.94 104 GLU A O 1
ATOM 768 N N . CYS A 1 105 ? 1.002 3.748 20.970 1.00 96.06 105 CYS A N 1
ATOM 769 C CA . CYS A 1 105 ? 0.364 2.433 20.903 1.00 96.06 105 CYS A CA 1
ATOM 770 C C . CYS A 1 105 ? 1.039 1.512 19.867 1.00 96.06 105 CYS A C 1
ATOM 772 O O . CYS A 1 105 ? 1.398 0.374 20.173 1.00 96.06 105 CYS A O 1
ATOM 774 N N . CYS A 1 106 ? 1.323 2.031 18.670 1.00 95.56 106 CYS A N 1
ATOM 775 C CA . CYS A 1 106 ? 2.089 1.313 17.653 1.00 95.56 106 CYS A CA 1
ATOM 776 C C . CYS A 1 106 ? 3.504 0.957 18.124 1.00 95.56 106 CYS A C 1
ATOM 778 O O . CYS A 1 106 ? 3.943 -0.182 17.959 1.00 95.56 106 CYS A O 1
ATOM 780 N N . LYS A 1 107 ? 4.225 1.905 18.739 1.00 94.31 107 LYS A N 1
ATOM 781 C CA . LYS A 1 107 ? 5.575 1.657 19.271 1.00 94.31 107 LYS A CA 1
ATOM 782 C C . LYS A 1 107 ? 5.560 0.577 20.349 1.00 94.31 107 LYS A C 1
ATOM 784 O O . LYS A 1 107 ? 6.484 -0.229 20.388 1.00 94.31 107 LYS A O 1
ATOM 789 N N . ALA A 1 108 ? 4.518 0.527 21.176 1.00 94.19 108 ALA A N 1
ATOM 790 C CA . ALA A 1 108 ? 4.339 -0.527 22.165 1.00 94.19 108 ALA A CA 1
ATOM 791 C C . ALA A 1 108 ? 4.142 -1.902 21.511 1.00 94.19 108 ALA A C 1
ATOM 793 O O . ALA A 1 108 ? 4.804 -2.852 21.916 1.00 94.19 108 ALA A O 1
ATOM 794 N N . CYS A 1 109 ? 3.319 -1.998 20.460 1.00 93.88 109 CYS A N 1
ATOM 795 C CA . CYS A 1 109 ? 3.190 -3.230 19.671 1.00 93.88 109 CYS A CA 1
ATOM 796 C C . CYS A 1 109 ? 4.535 -3.645 19.057 1.00 93.88 109 CYS A C 1
ATOM 798 O O . CYS A 1 109 ? 4.992 -4.771 19.235 1.00 93.88 109 CYS A O 1
ATOM 800 N N . LYS A 1 110 ? 5.230 -2.697 18.419 1.00 91.38 110 LYS A N 1
ATOM 801 C CA . LYS A 1 110 ? 6.538 -2.912 17.788 1.00 91.38 110 LYS A CA 1
ATOM 802 C C . LYS A 1 110 ? 7.624 -3.326 18.781 1.00 91.38 110 LYS A C 1
ATOM 804 O O . LYS A 1 110 ? 8.495 -4.116 18.434 1.00 91.38 110 LYS A O 1
ATOM 809 N N . ALA A 1 111 ? 7.569 -2.849 20.022 1.00 90.31 111 ALA A N 1
ATOM 810 C CA . ALA A 1 111 ? 8.482 -3.276 21.081 1.00 90.31 111 ALA A CA 1
ATOM 811 C C . ALA A 1 111 ? 8.292 -4.754 21.473 1.00 90.31 111 ALA A C 1
ATOM 813 O O . ALA A 1 111 ? 9.220 -5.357 22.003 1.00 90.31 111 ALA A O 1
ATOM 814 N N . MET A 1 112 ? 7.135 -5.354 21.172 1.00 88.88 112 MET A N 1
ATOM 815 C CA . MET A 1 112 ? 6.877 -6.790 21.350 1.00 88.88 112 MET A CA 1
ATOM 816 C C . MET A 1 112 ? 7.338 -7.642 20.152 1.00 88.88 112 MET A C 1
ATOM 818 O O . MET A 1 112 ? 7.124 -8.852 20.132 1.00 88.88 112 MET A O 1
ATOM 822 N N . CYS A 1 113 ? 7.990 -7.017 19.168 1.00 80.75 113 CYS A N 1
ATOM 823 C CA . CYS A 1 113 ? 8.641 -7.650 18.025 1.00 80.75 113 CYS A CA 1
ATOM 824 C C . CYS A 1 113 ? 10.169 -7.600 18.180 1.00 80.75 113 CYS A C 1
ATOM 826 O O . CYS A 1 113 ? 10.887 -6.998 17.376 1.00 80.75 113 CYS A O 1
ATOM 828 N N . THR A 1 114 ? 10.697 -8.207 19.242 1.00 67.62 114 THR A N 1
ATOM 829 C CA . THR A 1 114 ? 12.144 -8.343 19.438 1.00 67.62 114 THR A CA 1
ATOM 830 C C . THR A 1 114 ? 12.648 -9.462 18.532 1.00 67.62 114 THR A C 1
ATOM 832 O O . THR A 1 114 ? 12.584 -10.626 18.905 1.00 67.62 114 THR A O 1
ATOM 835 N N . GLY A 1 115 ? 13.116 -9.124 17.325 1.00 59.09 115 GLY A N 1
ATOM 836 C CA . GLY A 1 115 ? 13.505 -10.064 16.254 1.00 59.09 115 GLY A CA 1
ATOM 837 C C . GLY A 1 115 ? 14.680 -11.022 16.533 1.00 59.09 115 GLY A C 1
ATOM 838 O O . GLY A 1 115 ? 15.393 -11.375 15.596 1.00 59.09 115 GLY A O 1
ATOM 839 N N . ASN A 1 116 ? 14.896 -11.396 17.795 1.00 59.25 116 ASN A N 1
ATOM 840 C CA . ASN A 1 116 ? 15.825 -12.415 18.270 1.00 59.25 116 ASN A CA 1
ATOM 841 C C . ASN A 1 116 ? 15.099 -13.689 18.760 1.00 59.25 116 ASN A C 1
ATOM 843 O O . ASN A 1 116 ? 15.739 -14.732 18.815 1.00 59.25 116 ASN A O 1
ATOM 847 N N . GLU A 1 117 ? 13.797 -13.636 19.083 1.00 49.84 117 GLU A N 1
ATOM 848 C CA . GLU A 1 117 ? 13.036 -14.782 19.615 1.00 49.84 117 GLU A CA 1
ATOM 849 C C . GLU A 1 117 ? 11.639 -14.884 18.973 1.00 49.84 117 GLU A C 1
ATOM 851 O O . GLU A 1 117 ? 10.702 -14.215 19.397 1.00 49.84 117 GLU A O 1
ATOM 856 N N . GLY A 1 118 ? 11.497 -15.743 17.957 1.00 61.72 118 GLY A N 1
ATOM 857 C CA . GLY A 1 118 ? 10.193 -16.146 17.413 1.00 61.72 118 GLY A CA 1
ATOM 858 C C . GLY A 1 118 ? 9.406 -15.079 16.623 1.00 61.72 118 GLY A C 1
ATOM 859 O O . GLY A 1 118 ? 9.911 -13.982 16.366 1.00 61.72 118 GLY A O 1
ATOM 860 N N . PRO A 1 119 ? 8.180 -15.425 16.176 1.00 70.00 119 PRO A N 1
ATOM 861 C CA . PRO A 1 119 ? 7.273 -14.504 15.487 1.00 70.00 119 PRO A CA 1
ATOM 862 C C . PRO A 1 119 ? 6.812 -13.374 16.416 1.00 70.00 119 PRO A C 1
ATOM 864 O O . PRO A 1 119 ? 6.789 -13.524 17.640 1.00 70.00 119 PRO A O 1
ATOM 867 N N . CYS A 1 120 ? 6.412 -12.239 15.840 1.00 82.75 120 CYS A N 1
ATOM 868 C CA . CYS A 1 120 ? 5.961 -11.075 16.607 1.00 82.75 120 CYS A CA 1
ATOM 869 C C . CYS A 1 120 ? 4.820 -11.430 17.572 1.00 82.75 120 CYS A C 1
ATOM 871 O O . CYS A 1 120 ? 3.783 -11.930 17.134 1.00 82.75 120 CYS A O 1
ATOM 873 N N . LEU A 1 121 ? 4.950 -11.107 18.865 1.00 88.81 121 LEU A N 1
ATOM 874 C CA . LEU A 1 121 ? 3.865 -11.334 19.832 1.00 88.81 121 LEU A CA 1
ATOM 875 C C . LEU A 1 121 ? 2.679 -10.388 19.608 1.00 88.81 121 LEU A C 1
ATOM 877 O O . LEU A 1 121 ? 1.547 -10.754 19.900 1.00 88.81 121 LEU A O 1
ATOM 881 N N . CYS A 1 122 ? 2.940 -9.186 19.094 1.00 92.62 122 CYS A N 1
ATOM 882 C CA . CYS A 1 122 ? 1.931 -8.229 18.655 1.00 92.62 122 CYS A CA 1
ATOM 883 C C . CYS A 1 122 ? 2.207 -7.853 17.204 1.00 92.62 122 CYS A C 1
ATOM 885 O O . CYS A 1 122 ? 3.322 -7.454 16.881 1.00 92.62 122 CYS A O 1
ATOM 887 N N . ASP A 1 123 ? 1.193 -7.946 16.354 1.00 93.62 123 ASP A N 1
ATOM 888 C CA . ASP A 1 123 ? 1.262 -7.514 14.953 1.00 93.62 123 ASP A CA 1
ATOM 889 C C . ASP A 1 123 ? 0.156 -6.524 14.580 1.00 93.62 123 ASP A C 1
ATOM 891 O O . ASP A 1 123 ? 0.143 -5.985 13.478 1.00 93.62 123 ASP A O 1
ATOM 895 N N . THR A 1 124 ? -0.770 -6.269 15.501 1.00 95.69 124 THR A N 1
ATOM 896 C CA . THR A 1 124 ? -1.933 -5.419 15.291 1.00 95.69 124 THR A CA 1
ATOM 897 C C . THR A 1 124 ? -2.144 -4.565 16.518 1.00 95.69 124 THR A C 1
ATOM 899 O O . THR A 1 124 ? -2.077 -5.042 17.649 1.00 95.69 124 THR A O 1
ATOM 902 N N . TRP A 1 125 ? -2.459 -3.297 16.311 1.00 96.50 125 TRP A N 1
ATOM 903 C CA . TRP A 1 125 ? -2.813 -2.399 17.398 1.00 96.50 125 TRP A CA 1
ATOM 904 C C . TRP A 1 125 ? -4.047 -1.583 17.036 1.00 96.50 125 TRP A C 1
ATOM 906 O O . TRP A 1 125 ? -4.272 -1.265 15.868 1.00 96.50 125 TRP A O 1
ATOM 916 N N . VAL A 1 126 ? -4.841 -1.251 18.052 1.00 97.19 126 VAL A N 1
ATOM 917 C CA . VAL A 1 126 ? -6.073 -0.464 17.932 1.00 97.19 126 VAL A CA 1
ATOM 918 C C . VAL A 1 126 ? -6.075 0.595 19.030 1.00 97.19 126 VAL A C 1
ATOM 920 O O . VAL A 1 126 ? -5.882 0.275 20.201 1.00 97.19 126 VAL A O 1
ATOM 923 N N . PHE A 1 127 ? -6.269 1.859 18.668 1.00 97.50 127 PHE A N 1
ATOM 924 C CA . PHE A 1 127 ? -6.164 2.996 19.581 1.00 97.50 127 PHE A CA 1
ATOM 925 C C . PHE A 1 127 ? -7.346 3.956 19.455 1.00 97.50 127 PHE A C 1
ATOM 927 O O . PHE A 1 127 ? -7.743 4.304 18.342 1.00 97.50 127 PHE A O 1
ATOM 934 N N . CYS A 1 128 ? -7.863 4.447 20.584 1.00 96.69 128 CYS A N 1
ATOM 935 C CA . CYS A 1 128 ? -8.915 5.467 20.599 1.00 96.69 128 CYS A CA 1
ATOM 936 C C . CYS A 1 128 ? -8.360 6.853 20.953 1.00 96.69 128 CYS A C 1
ATOM 938 O O . CYS A 1 128 ? -8.149 7.181 22.122 1.00 96.69 128 CYS A O 1
ATOM 940 N N . GLY A 1 129 ? -8.149 7.692 19.936 1.00 94.19 129 GLY A N 1
ATOM 941 C CA . GLY A 1 129 ? -7.523 9.011 20.099 1.00 94.19 129 GLY A CA 1
ATOM 942 C C . GLY A 1 129 ? -8.472 10.204 20.184 1.00 94.19 129 GLY A C 1
ATOM 943 O O . GLY A 1 129 ? -8.054 11.284 20.592 1.00 94.19 129 GLY A O 1
ATOM 944 N N . ASN A 1 130 ? -9.741 10.058 19.798 1.00 93.06 130 ASN A N 1
ATOM 945 C CA . ASN A 1 130 ? -10.683 11.177 19.780 1.00 93.06 130 ASN A CA 1
ATOM 946 C C . ASN A 1 130 ? -11.458 11.257 21.101 1.00 93.06 130 ASN A C 1
ATOM 948 O O . ASN A 1 130 ? -12.399 10.504 21.319 1.00 93.06 130 ASN A O 1
ATOM 952 N N . LYS A 1 131 ? -11.112 12.212 21.970 1.00 91.75 131 LYS A N 1
ATOM 953 C CA . LYS A 1 131 ? -11.737 12.361 23.298 1.00 91.75 131 LYS A CA 1
ATOM 954 C C . LYS A 1 131 ? -13.267 12.472 23.261 1.00 91.75 131 LYS A C 1
ATOM 956 O O . LYS A 1 13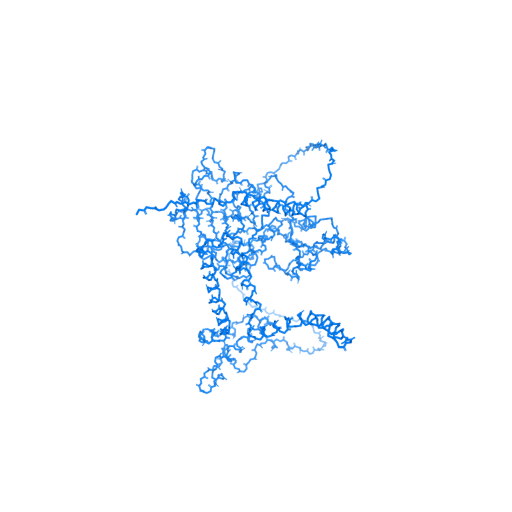1 ? -13.921 11.970 24.169 1.00 91.75 131 LYS A O 1
ATOM 961 N N . GLN A 1 132 ? -13.831 13.108 22.233 1.00 90.81 132 GLN A N 1
ATOM 962 C CA . GLN A 1 132 ? -15.280 13.284 22.110 1.00 90.81 132 GLN A CA 1
ATOM 963 C C . GLN A 1 132 ? -15.973 11.989 21.680 1.00 90.81 132 GLN A C 1
ATOM 965 O O . GLN A 1 132 ? -16.985 11.618 22.264 1.00 90.81 132 GLN A O 1
ATOM 970 N N . ALA A 1 133 ? -15.411 11.287 20.694 1.00 91.56 133 ALA A N 1
ATOM 971 C CA . ALA A 1 133 ? -16.008 10.066 20.154 1.00 91.56 133 ALA A CA 1
ATOM 972 C C . ALA A 1 133 ? -15.757 8.834 21.044 1.00 91.56 133 ALA A C 1
ATOM 974 O O . ALA A 1 133 ? -16.618 7.970 21.176 1.00 91.56 133 ALA A O 1
ATOM 975 N N . CYS A 1 134 ? -14.591 8.762 21.688 1.00 92.25 134 CYS A N 1
ATOM 976 C CA . CYS A 1 134 ? -14.159 7.609 22.476 1.00 92.25 134 CYS A CA 1
ATOM 977 C C . CYS A 1 134 ? -14.822 7.515 23.858 1.00 92.25 134 CYS A C 1
ATOM 979 O O . CYS A 1 134 ? -14.897 6.425 24.429 1.00 92.25 134 CYS A O 1
ATOM 981 N N . GLY A 1 135 ? -15.260 8.640 24.436 1.00 92.94 135 GLY A N 1
ATOM 982 C CA . GLY A 1 135 ? -15.801 8.685 25.796 1.00 92.94 135 GLY A CA 1
ATOM 983 C C . GLY A 1 135 ? -14.856 8.031 26.812 1.00 92.94 135 GLY A C 1
ATOM 984 O O . GLY A 1 135 ? -13.697 8.424 26.943 1.00 92.94 135 GLY A O 1
ATOM 985 N N . ASN A 1 136 ? -15.332 6.989 27.497 1.00 93.00 136 ASN A N 1
ATOM 986 C CA . ASN A 1 136 ? -14.555 6.256 28.506 1.00 93.00 136 ASN A CA 1
ATOM 987 C C . ASN A 1 136 ? -13.384 5.447 27.917 1.00 93.00 136 ASN A C 1
ATOM 989 O O . ASN A 1 136 ? -12.449 5.115 28.647 1.00 93.00 136 ASN A O 1
ATOM 993 N N . LYS A 1 137 ? -13.419 5.170 26.606 1.00 93.94 137 LYS A N 1
ATOM 994 C CA . LYS A 1 137 ? -12.373 4.434 25.883 1.00 93.94 137 LYS A CA 1
ATOM 995 C C . LYS A 1 137 ? -11.211 5.317 25.438 1.00 93.94 137 LYS A C 1
ATOM 997 O O . LYS A 1 137 ? -10.293 4.850 24.772 1.00 93.94 137 LYS A O 1
ATOM 1002 N N . PHE A 1 138 ? -11.247 6.612 25.751 1.00 95.75 138 PHE A N 1
ATOM 1003 C CA . PHE A 1 138 ? -10.185 7.529 25.359 1.00 95.75 138 PHE A CA 1
ATOM 1004 C C . PHE A 1 138 ? -8.823 7.065 25.894 1.00 95.75 138 PHE A C 1
ATOM 1006 O O . PHE A 1 138 ? -8.675 6.753 27.081 1.00 95.75 138 PHE A O 1
ATOM 1013 N N . GLY A 1 139 ? -7.842 7.026 24.994 1.00 96.00 139 GLY A N 1
ATOM 1014 C CA . GLY A 1 139 ? -6.478 6.596 25.270 1.00 96.00 139 GLY A CA 1
ATOM 1015 C C . GLY A 1 139 ? -6.284 5.082 25.312 1.00 96.00 139 GLY A C 1
ATOM 1016 O O . GLY A 1 139 ? -5.141 4.650 25.408 1.00 96.00 139 GLY A O 1
ATOM 1017 N N . GLU A 1 140 ? -7.341 4.266 25.231 1.00 97.38 140 GLU A N 1
ATOM 1018 C CA . GLU A 1 140 ? -7.194 2.806 25.215 1.00 97.38 140 GLU A CA 1
ATOM 1019 C C . GLU A 1 140 ? -6.359 2.353 24.018 1.00 97.38 140 GLU A C 1
ATOM 1021 O O . GLU A 1 140 ? -6.618 2.752 22.879 1.00 97.38 140 GLU A O 1
ATOM 1026 N N . CYS A 1 141 ? -5.374 1.503 24.296 1.00 97.44 141 CYS A N 1
ATOM 1027 C CA . CYS A 1 141 ? -4.509 0.865 23.321 1.00 97.44 141 CYS A CA 1
ATOM 1028 C C . CYS A 1 141 ? -4.638 -0.649 23.450 1.00 97.44 141 CYS A C 1
ATOM 1030 O O . CYS A 1 141 ? -4.200 -1.258 24.422 1.00 97.44 141 CYS A O 1
ATOM 1032 N N . TRP A 1 142 ? -5.231 -1.267 22.446 1.00 96.94 142 TRP A N 1
ATOM 1033 C CA . TRP A 1 142 ? -5.396 -2.706 22.371 1.00 96.94 142 TRP A CA 1
ATOM 1034 C C . TRP A 1 142 ? -4.287 -3.272 21.504 1.00 96.94 142 TRP A C 1
ATOM 1036 O O . TRP A 1 142 ? -4.189 -2.929 20.327 1.00 96.94 142 TRP A O 1
ATOM 1046 N N . LEU A 1 143 ? -3.461 -4.140 22.082 1.00 96.31 143 LEU A N 1
ATOM 1047 C CA . LEU A 1 143 ? -2.455 -4.887 21.334 1.00 96.31 143 LEU A CA 1
ATOM 1048 C C . LEU A 1 143 ? -3.024 -6.259 21.012 1.00 96.31 143 LEU A C 1
ATOM 1050 O O . LEU A 1 143 ? -3.516 -6.948 21.910 1.00 96.31 143 LEU A O 1
ATOM 1054 N N . LYS A 1 144 ? -2.973 -6.639 19.743 1.00 95.56 144 LYS A N 1
ATOM 1055 C CA . LYS A 1 144 ? -3.618 -7.832 19.206 1.00 95.56 144 LYS A CA 1
ATOM 1056 C C . LYS A 1 144 ? -2.660 -8.626 18.312 1.00 95.56 144 LYS A C 1
ATOM 1058 O O . LYS A 1 144 ? -1.603 -8.134 17.904 1.00 95.56 144 LYS A O 1
ATOM 1063 N N . LYS A 1 145 ? -3.065 -9.860 18.023 1.00 93.69 145 LYS A N 1
ATOM 1064 C CA . LYS A 1 145 ? -2.398 -10.788 17.109 1.00 93.69 145 LYS A CA 1
ATOM 1065 C C . LYS A 1 145 ? -3.383 -11.254 16.030 1.00 93.69 145 LYS A C 1
ATOM 1067 O O . LYS A 1 145 ? -4.472 -11.727 16.375 1.00 93.69 145 LYS A O 1
ATOM 1072 N N . GLN A 1 146 ? -3.014 -11.119 14.756 1.00 94.00 146 GLN A N 1
ATOM 1073 C CA . GLN A 1 146 ? -3.749 -11.701 13.630 1.00 94.00 146 GLN A CA 1
ATOM 1074 C C . GLN A 1 146 ? -3.522 -13.208 13.546 1.00 94.00 146 GLN A C 1
ATOM 1076 O O . GLN A 1 146 ? -2.474 -13.726 13.935 1.00 94.00 146 GLN A O 1
ATOM 1081 N N . LYS A 1 147 ? -4.498 -13.907 12.961 1.00 91.12 147 LYS A N 1
ATOM 1082 C CA . LYS A 1 147 ? -4.304 -15.287 12.503 1.00 91.12 147 LYS A CA 1
ATOM 1083 C C . LYS A 1 147 ? -3.444 -15.337 11.236 1.00 91.12 147 LYS A C 1
ATOM 1085 O O . LYS A 1 147 ? -2.594 -16.210 11.123 1.00 91.12 147 LYS A O 1
ATOM 1090 N N . ASP A 1 148 ? -3.675 -14.397 10.322 1.00 90.69 148 ASP A N 1
ATOM 1091 C CA . ASP A 1 148 ? -2.943 -14.224 9.068 1.00 90.69 148 ASP A CA 1
ATOM 1092 C C . ASP A 1 148 ? -2.593 -12.737 8.886 1.00 90.69 148 ASP A C 1
ATOM 1094 O O . ASP A 1 148 ? -3.462 -11.865 8.942 1.00 90.69 148 ASP A O 1
ATOM 1098 N N . LEU A 1 149 ? -1.305 -12.445 8.698 1.00 88.81 149 LEU A N 1
ATOM 1099 C CA . LEU A 1 149 ? -0.783 -11.085 8.529 1.00 88.81 149 LEU A CA 1
ATOM 1100 C C . LEU A 1 149 ? -1.103 -10.482 7.161 1.00 88.81 149 LEU A C 1
ATOM 1102 O O . LEU A 1 149 ? -1.205 -9.258 7.043 1.00 88.81 149 LEU A O 1
ATOM 1106 N N . LEU A 1 150 ? -1.219 -11.323 6.133 1.00 90.88 150 LEU A N 1
ATOM 1107 C CA . LEU A 1 150 ? -1.489 -10.901 4.760 1.00 90.88 150 LEU A CA 1
ATOM 1108 C C . LEU A 1 150 ? -2.995 -10.840 4.468 1.00 90.88 150 LEU A C 1
ATOM 1110 O O . LEU A 1 150 ? -3.409 -10.169 3.525 1.00 90.88 150 LEU A O 1
ATOM 1114 N N . ALA A 1 151 ? -3.817 -11.453 5.323 1.00 92.19 151 ALA A N 1
ATOM 1115 C CA . ALA A 1 151 ? -5.274 -11.350 5.307 1.00 92.19 151 ALA A CA 1
ATOM 1116 C C . ALA A 1 151 ? -5.821 -10.885 6.677 1.00 92.19 151 ALA A C 1
ATOM 1118 O O . ALA A 1 151 ? -6.494 -11.652 7.370 1.00 92.19 151 ALA A O 1
ATOM 1119 N N . PRO A 1 152 ? -5.547 -9.629 7.090 1.00 92.56 152 PRO A N 1
ATOM 1120 C CA . PRO A 1 152 ? -5.928 -9.133 8.409 1.00 92.56 152 PRO A CA 1
ATOM 1121 C C . PRO A 1 152 ? -7.451 -9.078 8.573 1.00 92.56 152 PRO A C 1
ATOM 1123 O O . PRO A 1 152 ? -8.169 -8.527 7.728 1.00 92.56 152 PRO A O 1
ATOM 1126 N N . GLU A 1 153 ? -7.942 -9.597 9.696 1.00 92.38 153 GLU A N 1
ATOM 1127 C CA . GLU A 1 153 ? -9.367 -9.633 10.004 1.00 92.38 153 GLU A CA 1
ATOM 1128 C C . GLU A 1 153 ? -9.866 -8.236 10.400 1.00 92.38 153 GLU A C 1
ATOM 1130 O O . GLU A 1 153 ? -9.283 -7.542 11.240 1.00 92.38 153 GLU A O 1
ATOM 1135 N N . LYS A 1 154 ? -10.963 -7.802 9.777 1.00 91.81 154 LYS A N 1
ATOM 1136 C CA . LYS A 1 154 ? -11.577 -6.487 9.995 1.00 91.81 154 LYS A CA 1
ATOM 1137 C C . LYS A 1 154 ? -12.895 -6.697 10.730 1.00 91.81 154 LYS A C 1
ATOM 1139 O O . LYS A 1 154 ? -13.725 -7.468 10.259 1.00 91.81 154 LYS A O 1
ATOM 1144 N N . GLN A 1 155 ? -13.097 -6.001 11.847 1.00 89.44 155 GLN A N 1
ATOM 1145 C CA . GLN A 1 155 ? -14.380 -6.036 12.550 1.00 89.44 155 GLN A CA 1
ATOM 1146 C C . GLN A 1 155 ? -15.344 -5.005 11.959 1.00 89.44 155 GLN A C 1
ATOM 1148 O O . GLN A 1 155 ? -16.434 -5.351 11.515 1.00 89.44 155 GLN A O 1
ATOM 1153 N N . GLU A 1 156 ? -14.922 -3.739 11.918 1.00 87.38 156 GLU A N 1
ATOM 1154 C CA . GLU A 1 156 ? -15.721 -2.631 11.393 1.00 87.38 156 GLU A CA 1
ATOM 1155 C C . GLU A 1 156 ? -14.849 -1.623 10.629 1.00 87.38 156 GLU A C 1
ATOM 1157 O O . GLU A 1 156 ? -13.666 -1.417 10.926 1.00 87.38 156 GLU A O 1
ATOM 1162 N N . VAL A 1 157 ? -15.452 -0.972 9.630 1.00 88.62 157 VAL A N 1
ATOM 1163 C CA . VAL A 1 157 ? -14.830 0.072 8.803 1.00 88.62 157 VAL A CA 1
ATOM 1164 C C . VAL A 1 157 ? -15.834 1.202 8.576 1.00 88.62 157 VAL A C 1
ATOM 1166 O O . VAL A 1 157 ? -17.001 0.941 8.287 1.00 88.62 157 VAL A O 1
ATOM 1169 N N . GLY A 1 158 ? -15.373 2.453 8.638 1.00 88.19 158 GLY A N 1
ATOM 1170 C CA . GLY A 1 158 ? -16.149 3.634 8.241 1.00 88.19 158 GLY A CA 1
ATOM 1171 C C . GLY A 1 158 ? -16.389 4.621 9.379 1.00 88.19 158 GLY A C 1
ATOM 1172 O O . GLY A 1 158 ? -15.985 4.392 10.510 1.00 88.19 158 GLY A O 1
ATOM 1173 N N . ASP A 1 159 ? -17.071 5.730 9.090 1.00 85.88 159 ASP A N 1
ATOM 1174 C CA . ASP A 1 159 ? -17.105 6.932 9.949 1.00 85.88 159 ASP A CA 1
ATOM 1175 C C . ASP A 1 159 ? -17.684 6.738 11.361 1.00 85.88 159 ASP A C 1
ATOM 1177 O O . ASP A 1 159 ? -17.507 7.590 12.229 1.00 85.88 159 ASP A O 1
ATOM 1181 N N . LYS A 1 160 ? -18.387 5.627 11.604 1.00 87.31 160 LYS A N 1
ATOM 1182 C CA . LYS A 1 160 ? -18.908 5.268 12.932 1.00 87.31 160 LYS A CA 1
ATOM 1183 C C . LYS A 1 160 ? -17.848 4.627 13.834 1.00 87.31 160 LYS A C 1
ATOM 1185 O O . LYS A 1 160 ? -18.039 4.577 15.047 1.00 87.31 160 LYS A O 1
ATOM 1190 N N . VAL A 1 161 ? -16.749 4.147 13.255 1.00 92.00 161 VAL A N 1
ATOM 1191 C CA . VAL A 1 161 ? -15.653 3.495 13.968 1.00 92.00 161 VAL A CA 1
ATOM 1192 C C . VAL A 1 161 ? -14.778 4.559 14.617 1.00 92.00 161 VAL A C 1
ATOM 1194 O O . VAL A 1 161 ? -14.198 5.405 13.948 1.00 92.00 161 VAL A O 1
ATOM 1197 N N . VAL A 1 162 ? -14.657 4.503 15.941 1.00 94.38 162 VAL A N 1
ATOM 1198 C CA . VAL A 1 162 ? -13.876 5.474 16.734 1.00 94.38 162 VAL A CA 1
ATOM 1199 C C . VAL A 1 162 ? -12.387 5.130 16.825 1.00 94.38 162 VAL A C 1
ATOM 1201 O O . VAL A 1 162 ? -11.591 5.892 17.379 1.00 94.38 162 VAL A O 1
ATOM 1204 N N . TRP A 1 163 ? -12.024 3.958 16.314 1.00 95.75 163 TRP A N 1
ATOM 1205 C CA . TRP A 1 163 ? -10.705 3.373 16.436 1.00 95.75 163 TRP A CA 1
ATOM 1206 C C . TRP A 1 163 ? -9.788 3.753 15.277 1.00 95.75 163 TRP A C 1
ATOM 1208 O O . TRP A 1 163 ? -10.189 3.790 14.113 1.00 95.75 163 TRP A O 1
ATOM 1218 N N . THR A 1 164 ? -8.521 3.965 15.610 1.00 96.56 164 THR A N 1
ATOM 1219 C CA . THR A 1 164 ? -7.412 3.991 14.659 1.00 96.56 164 THR A CA 1
ATOM 1220 C C . THR A 1 164 ? -6.631 2.700 14.818 1.00 96.56 164 THR A C 1
ATOM 1222 O O . THR A 1 164 ? -6.160 2.415 15.919 1.00 96.56 164 THR A O 1
ATOM 1225 N N . SER A 1 165 ? -6.451 1.951 13.734 1.00 96.75 165 SER A N 1
ATOM 1226 C CA . SER A 1 165 ? -5.734 0.672 13.771 1.00 96.75 165 SER A CA 1
ATOM 1227 C C . SER A 1 165 ? -4.539 0.650 12.831 1.00 96.75 165 SER A C 1
ATOM 1229 O O . SER A 1 165 ? -4.511 1.360 11.825 1.00 96.75 165 SER A O 1
ATOM 1231 N N . GLY A 1 166 ? -3.561 -0.197 13.125 1.00 95.75 166 GLY A N 1
ATOM 1232 C CA . GLY A 1 166 ? -2.424 -0.435 12.243 1.00 95.75 166 GLY A CA 1
ATOM 1233 C C . GLY A 1 166 ? -1.826 -1.822 12.429 1.00 95.75 166 GLY A C 1
ATOM 1234 O O . GLY A 1 166 ? -2.108 -2.508 13.413 1.00 95.75 166 GLY A O 1
ATOM 1235 N N . LEU A 1 167 ? -0.993 -2.205 11.465 1.00 95.31 167 LEU A N 1
ATOM 1236 C CA . LEU A 1 167 ? -0.247 -3.459 11.470 1.00 95.31 167 LEU A CA 1
ATOM 1237 C C . LEU A 1 167 ? 1.235 -3.196 11.751 1.00 95.31 167 LEU A C 1
ATOM 1239 O O . LEU A 1 167 ? 1.761 -2.119 11.459 1.00 95.31 167 LEU A O 1
ATOM 1243 N N . VAL A 1 168 ? 1.909 -4.198 12.297 1.00 93.25 168 VAL A N 1
ATOM 1244 C CA . VAL A 1 168 ? 3.354 -4.238 12.510 1.00 93.25 168 VAL A CA 1
ATOM 1245 C C . VAL A 1 168 ? 3.851 -5.585 12.014 1.00 93.25 168 VAL A C 1
ATOM 1247 O O . VAL A 1 168 ? 3.392 -6.623 12.475 1.00 93.25 168 VAL A O 1
ATOM 1250 N N . PHE A 1 169 ? 4.807 -5.565 11.088 1.00 90.94 169 PHE A N 1
ATOM 1251 C CA . PHE A 1 169 ? 5.438 -6.780 10.583 1.00 90.94 169 PHE A CA 1
ATOM 1252 C C . PHE A 1 169 ? 6.827 -6.958 11.190 1.00 90.94 169 PHE A C 1
ATOM 1254 O O . PHE A 1 169 ? 7.649 -6.032 11.202 1.00 90.94 169 PHE A O 1
ATOM 1261 N N . GLY A 1 170 ? 7.089 -8.159 11.697 1.00 85.44 170 GLY A N 1
ATOM 1262 C CA . GLY A 1 170 ? 8.366 -8.559 12.259 1.00 85.44 170 GLY A CA 1
ATOM 1263 C C . GLY A 1 170 ? 9.474 -8.754 11.229 1.00 85.44 170 GLY A C 1
ATOM 1264 O O . GLY A 1 170 ? 9.408 -8.368 10.056 1.00 85.44 170 GLY A O 1
ATOM 1265 N N . ARG A 1 171 ? 10.576 -9.355 11.678 1.00 83.06 171 ARG A N 1
ATOM 1266 C CA . ARG A 1 171 ? 11.635 -9.813 10.771 1.00 83.06 171 ARG A CA 1
ATOM 1267 C C . ARG A 1 171 ? 11.149 -11.087 10.073 1.00 83.06 171 ARG A C 1
ATOM 1269 O O . ARG A 1 171 ? 10.709 -11.997 10.753 1.00 83.06 171 ARG A O 1
ATOM 1276 N N . GLY A 1 172 ? 11.239 -11.137 8.743 1.00 83.38 172 GLY A N 1
ATOM 1277 C CA . GLY A 1 172 ? 10.749 -12.276 7.953 1.00 83.38 172 GLY A CA 1
ATOM 1278 C C . GLY A 1 172 ? 9.231 -12.319 7.736 1.00 83.38 172 GLY A C 1
ATOM 1279 O O . GLY A 1 172 ? 8.759 -13.191 7.028 1.00 83.38 172 GLY A O 1
ATOM 1280 N N . GLU A 1 173 ? 8.469 -11.383 8.304 1.00 89.12 173 GLU A N 1
ATOM 1281 C CA . GLU A 1 173 ? 7.016 -11.295 8.136 1.00 89.12 173 GLU A CA 1
ATOM 1282 C C . GLU A 1 173 ? 6.640 -10.182 7.145 1.00 89.12 173 GLU A C 1
ATOM 1284 O O . GLU A 1 173 ? 7.402 -9.224 6.955 1.00 89.12 173 GLU A O 1
ATOM 1289 N N . GLY A 1 174 ? 5.445 -10.283 6.550 1.00 90.06 174 GLY A N 1
ATOM 1290 C CA . GLY A 1 174 ? 4.916 -9.252 5.653 1.00 90.06 174 GLY A CA 1
ATOM 1291 C C . GLY A 1 174 ? 5.671 -9.137 4.332 1.00 90.06 174 GLY A C 1
ATOM 1292 O O . GLY A 1 174 ? 5.878 -8.030 3.828 1.00 90.06 174 GLY A O 1
ATOM 1293 N N . ILE A 1 175 ? 6.146 -10.273 3.825 1.00 94.44 175 ILE A N 1
ATOM 1294 C CA . ILE A 1 175 ? 6.882 -10.389 2.571 1.00 94.44 175 ILE A CA 1
ATOM 1295 C C . ILE A 1 175 ? 5.916 -10.916 1.513 1.00 94.44 175 ILE A C 1
ATOM 1297 O O . ILE A 1 175 ? 5.222 -11.901 1.749 1.00 94.44 175 ILE A O 1
ATOM 1301 N N . ILE A 1 176 ? 5.866 -10.250 0.364 1.00 94.69 176 ILE A N 1
ATOM 1302 C CA . ILE A 1 176 ? 5.045 -10.647 -0.785 1.00 94.69 176 ILE A CA 1
ATOM 1303 C C . ILE A 1 176 ? 5.946 -10.946 -1.978 1.00 94.69 176 ILE A C 1
ATOM 1305 O O . ILE A 1 176 ? 6.986 -10.307 -2.112 1.00 94.69 176 ILE A O 1
ATOM 1309 N N . GLY A 1 177 ? 5.562 -11.878 -2.847 1.00 93.38 177 GLY A N 1
ATOM 1310 C CA . GLY A 1 177 ? 6.307 -12.184 -4.069 1.00 93.38 177 GLY A CA 1
ATOM 1311 C C . GLY A 1 177 ? 5.634 -11.597 -5.305 1.00 93.38 177 GLY A C 1
ATOM 1312 O O . GLY A 1 177 ? 4.468 -11.885 -5.554 1.00 93.38 177 GLY A O 1
ATOM 1313 N N . LEU A 1 178 ? 6.355 -10.805 -6.102 1.00 92.19 178 LEU A N 1
ATOM 1314 C CA . LEU A 1 178 ? 5.954 -10.514 -7.482 1.00 92.19 178 LEU A CA 1
ATOM 1315 C C . LEU A 1 178 ? 6.606 -11.551 -8.397 1.00 92.19 178 LEU A C 1
ATOM 1317 O O . LEU A 1 178 ? 7.814 -11.491 -8.636 1.00 92.19 178 LEU A O 1
ATOM 1321 N N . GLU A 1 179 ? 5.828 -12.514 -8.878 1.00 91.12 179 GLU A N 1
ATOM 1322 C CA . GLU A 1 179 ? 6.308 -13.564 -9.773 1.00 91.12 179 GLU A CA 1
ATOM 1323 C C . GLU A 1 179 ? 6.481 -13.000 -11.186 1.00 91.12 179 GLU A C 1
ATOM 1325 O O . GLU A 1 179 ? 5.558 -12.416 -11.752 1.00 91.12 179 GLU A O 1
ATOM 1330 N N . THR A 1 180 ? 7.672 -13.156 -11.759 1.00 88.00 180 THR A N 1
ATOM 1331 C CA . THR A 1 180 ? 7.982 -12.748 -13.135 1.00 88.00 180 THR A CA 1
ATOM 1332 C C . THR A 1 180 ? 8.617 -13.912 -13.889 1.00 88.00 180 THR A C 1
ATOM 1334 O O . THR A 1 180 ? 9.164 -14.831 -13.278 1.00 88.00 180 THR A O 1
ATOM 1337 N N . GLU A 1 181 ? 8.664 -13.841 -15.221 1.00 87.12 181 GLU A N 1
ATOM 1338 C CA . GLU A 1 181 ? 9.375 -14.827 -16.056 1.00 87.12 181 GLU A CA 1
ATOM 1339 C C . GLU A 1 181 ? 10.885 -14.921 -15.751 1.00 87.12 181 GLU A C 1
ATOM 1341 O O . GLU A 1 181 ? 11.575 -15.848 -16.182 1.00 87.12 181 GLU A O 1
ATOM 1346 N N . HIS A 1 182 ? 11.427 -13.953 -15.010 1.00 88.81 182 HIS A N 1
ATOM 1347 C CA . HIS A 1 182 ? 12.843 -13.869 -14.668 1.00 88.81 182 HIS A CA 1
ATOM 1348 C C . HIS A 1 182 ? 13.152 -14.237 -13.215 1.00 88.81 182 HIS A C 1
ATOM 1350 O O . HIS A 1 182 ? 14.333 -14.260 -12.852 1.00 88.81 182 HIS A O 1
ATOM 1356 N N . GLY A 1 183 ? 12.125 -14.567 -12.429 1.00 92.12 183 GLY A N 1
ATOM 1357 C CA . GLY A 1 183 ? 12.202 -14.918 -11.015 1.00 92.12 183 GLY A CA 1
ATOM 1358 C C . GLY A 1 183 ? 11.175 -14.158 -10.175 1.00 92.12 183 GLY A C 1
ATOM 1359 O O . GLY A 1 183 ? 10.507 -13.242 -10.657 1.00 92.12 183 GLY A O 1
ATOM 1360 N N . THR A 1 184 ? 11.068 -14.530 -8.904 1.00 94.75 184 THR A N 1
ATOM 1361 C CA . THR A 1 184 ? 10.155 -13.890 -7.949 1.00 94.75 184 THR A CA 1
ATOM 1362 C C . THR A 1 184 ? 10.874 -12.781 -7.193 1.00 94.75 184 THR A C 1
ATOM 1364 O O . THR A 1 184 ? 11.911 -13.016 -6.583 1.00 94.75 184 THR A O 1
ATOM 1367 N N . LEU A 1 185 ? 10.324 -11.568 -7.225 1.00 94.94 185 LEU A N 1
ATOM 1368 C CA . LEU A 1 185 ? 10.811 -10.441 -6.433 1.00 94.94 185 LEU A CA 1
ATOM 1369 C C . LEU A 1 185 ? 10.093 -10.419 -5.086 1.00 94.94 185 LEU A C 1
ATOM 1371 O O . LEU A 1 185 ? 8.922 -10.035 -5.027 1.00 94.94 185 LEU A O 1
ATOM 1375 N N . HIS A 1 186 ? 10.781 -10.770 -4.001 1.00 96.50 186 HIS A N 1
ATOM 1376 C CA . HIS A 1 186 ? 10.206 -10.650 -2.669 1.00 96.50 186 HIS A CA 1
ATOM 1377 C C . HIS A 1 186 ? 10.314 -9.214 -2.155 1.00 96.50 186 HIS A C 1
ATOM 1379 O O . HIS A 1 186 ? 11.397 -8.634 -2.054 1.00 96.50 186 HIS A O 1
ATOM 1385 N N . ILE A 1 187 ? 9.173 -8.631 -1.798 1.00 96.50 187 ILE A N 1
ATOM 1386 C CA . ILE A 1 187 ? 9.044 -7.271 -1.281 1.00 96.50 187 ILE A CA 1
ATOM 1387 C C . ILE A 1 187 ? 8.584 -7.344 0.166 1.00 96.50 187 ILE A C 1
ATOM 1389 O O . ILE A 1 187 ? 7.491 -7.817 0.469 1.00 96.50 187 ILE A O 1
ATOM 1393 N N . LYS A 1 188 ? 9.397 -6.800 1.068 1.00 95.62 188 LYS A N 1
ATOM 1394 C CA . LYS A 1 188 ? 9.007 -6.568 2.454 1.00 95.62 188 LYS A CA 1
ATOM 1395 C C . LYS A 1 188 ? 8.174 -5.295 2.562 1.00 95.62 188 LYS A C 1
ATOM 1397 O O . LYS A 1 188 ? 8.665 -4.212 2.246 1.00 95.62 188 LYS A O 1
ATOM 1402 N N . LEU A 1 189 ? 6.945 -5.417 3.049 1.00 96.62 189 LEU A N 1
ATOM 1403 C CA . LEU A 1 189 ? 6.014 -4.305 3.238 1.00 96.62 189 LEU A CA 1
ATOM 1404 C C . LEU A 1 189 ? 6.289 -3.523 4.534 1.00 96.62 189 LEU A C 1
ATOM 1406 O O . LEU A 1 189 ? 6.810 -4.064 5.513 1.00 96.62 189 LEU A O 1
ATOM 1410 N N . LEU A 1 190 ? 5.915 -2.240 4.547 1.00 95.06 190 LEU A N 1
ATOM 1411 C CA . LEU A 1 190 ? 6.143 -1.301 5.656 1.00 95.06 190 LEU A CA 1
ATOM 1412 C C . LEU A 1 190 ? 4.818 -0.726 6.205 1.00 95.06 190 LEU A C 1
ATOM 1414 O O . LEU A 1 190 ? 4.547 0.468 6.026 1.00 95.06 190 LEU A O 1
ATOM 1418 N N . PRO A 1 191 ? 3.967 -1.537 6.865 1.00 95.00 191 PRO A N 1
ATOM 1419 C CA . PRO A 1 191 ? 2.637 -1.099 7.301 1.00 95.00 191 PRO A CA 1
ATOM 1420 C C . PRO A 1 191 ? 2.665 -0.012 8.377 1.00 95.00 191 PRO A C 1
ATOM 1422 O O . PRO A 1 191 ? 1.734 0.781 8.469 1.00 95.00 191 PRO A O 1
ATOM 1425 N N . ASP A 1 192 ? 3.723 0.053 9.186 1.00 93.06 192 ASP A N 1
ATOM 1426 C CA . ASP A 1 192 ? 3.875 1.069 10.225 1.00 93.06 192 ASP A CA 1
ATOM 1427 C C . ASP A 1 192 ? 4.223 2.446 9.641 1.00 93.06 192 ASP A C 1
ATOM 1429 O O . ASP A 1 192 ? 3.960 3.473 10.271 1.00 93.06 192 ASP A O 1
ATOM 1433 N N . CYS A 1 193 ? 4.814 2.488 8.449 1.00 93.62 193 CYS A N 1
ATOM 1434 C CA . CYS A 1 193 ? 5.206 3.719 7.770 1.00 93.62 193 CYS A CA 1
ATOM 1435 C C . CYS A 1 193 ? 4.159 4.174 6.734 1.00 93.62 193 CYS A C 1
ATOM 1437 O O . CYS A 1 193 ? 3.805 5.357 6.715 1.00 93.62 193 CYS A O 1
ATOM 1439 N N . SER A 1 194 ? 3.653 3.242 5.919 1.00 95.81 194 SER A N 1
ATOM 1440 C CA . SER A 1 194 ? 2.739 3.497 4.793 1.00 95.81 194 SER A CA 1
ATOM 1441 C C . SER A 1 194 ? 1.498 2.591 4.862 1.00 95.81 194 SER A C 1
ATOM 1443 O O . SER A 1 194 ? 1.330 1.692 4.030 1.00 95.81 194 SER A O 1
ATOM 1445 N N . PRO A 1 195 ? 0.645 2.760 5.892 1.00 95.69 195 PRO A N 1
ATOM 1446 C CA . PRO A 1 195 ? -0.470 1.856 6.164 1.00 95.69 195 PRO A CA 1
ATOM 1447 C C . PRO A 1 195 ? -1.525 1.805 5.050 1.00 95.69 195 PRO A C 1
ATOM 1449 O O . PRO A 1 195 ? -2.065 0.730 4.791 1.00 95.69 195 PRO A O 1
ATOM 1452 N N . LEU A 1 196 ? -1.836 2.919 4.380 1.00 95.38 196 LEU A N 1
ATOM 1453 C CA . LEU A 1 196 ? -2.822 2.944 3.290 1.00 95.38 196 LEU A CA 1
ATOM 1454 C C . LEU A 1 196 ? -2.286 2.235 2.048 1.00 95.38 196 LEU A C 1
ATOM 1456 O O . LEU A 1 196 ? -3.012 1.456 1.431 1.00 95.38 196 LEU A O 1
ATOM 1460 N N . SER A 1 197 ? -1.011 2.459 1.726 1.00 96.00 197 SER A N 1
ATOM 1461 C CA . SER A 1 197 ? -0.324 1.750 0.646 1.00 96.00 197 SER A CA 1
ATOM 1462 C C . SER A 1 197 ? -0.317 0.248 0.890 1.00 96.00 197 SER A C 1
ATOM 1464 O O . SER A 1 197 ? -0.721 -0.519 0.023 1.00 96.00 197 SER A O 1
ATOM 1466 N N . VAL A 1 198 ? 0.075 -0.185 2.091 1.00 96.06 198 VAL A N 1
ATOM 1467 C CA . VAL A 1 198 ? 0.095 -1.612 2.431 1.00 96.06 198 VAL A CA 1
ATOM 1468 C C . VAL A 1 198 ? -1.313 -2.199 2.438 1.00 96.06 198 VAL A C 1
ATOM 1470 O O . VAL A 1 198 ? -1.503 -3.278 1.889 1.00 96.06 198 VAL A O 1
ATOM 1473 N N . LYS A 1 199 ? -2.322 -1.489 2.961 1.00 94.56 199 LYS A N 1
ATOM 1474 C CA . LYS A 1 199 ? -3.724 -1.930 2.890 1.00 94.56 199 LYS A CA 1
ATOM 1475 C C . LYS A 1 199 ? -4.154 -2.221 1.450 1.00 94.56 199 LYS A C 1
ATOM 1477 O O . LYS A 1 199 ? -4.758 -3.264 1.220 1.00 94.56 199 LYS A O 1
ATOM 1482 N N . TYR A 1 200 ? -3.838 -1.333 0.507 1.00 94.00 200 TYR A N 1
ATOM 1483 C CA . TYR A 1 200 ? -4.155 -1.544 -0.907 1.00 94.00 200 TYR A CA 1
ATOM 1484 C C . TYR A 1 200 ? -3.478 -2.804 -1.462 1.00 94.00 200 TYR A C 1
ATOM 1486 O O . TYR A 1 200 ? -4.124 -3.622 -2.111 1.00 94.00 200 TYR A O 1
ATOM 1494 N N . ILE A 1 201 ? -2.197 -3.006 -1.149 1.00 94.38 201 ILE A N 1
ATOM 1495 C CA . ILE A 1 201 ? -1.469 -4.208 -1.563 1.00 94.38 201 ILE A CA 1
ATOM 1496 C C . ILE A 1 201 ? -2.110 -5.480 -0.988 1.00 94.38 201 ILE A C 1
ATOM 1498 O O . ILE A 1 201 ? -2.307 -6.438 -1.727 1.00 94.38 201 ILE A O 1
ATOM 1502 N N . LEU A 1 202 ? -2.502 -5.490 0.289 1.00 93.19 202 LEU A N 1
ATOM 1503 C CA . LEU A 1 202 ? -3.200 -6.637 0.887 1.00 93.19 202 LEU A CA 1
ATOM 1504 C C . LEU A 1 202 ? -4.570 -6.894 0.231 1.00 93.19 202 LEU A C 1
ATOM 1506 O O . LEU A 1 202 ? -4.979 -8.041 0.074 1.00 93.19 202 LEU A O 1
ATOM 1510 N N . GLU A 1 203 ? -5.274 -5.842 -0.195 1.00 90.81 203 GLU A N 1
ATOM 1511 C CA . GLU A 1 203 ? -6.524 -5.968 -0.957 1.00 90.81 203 GLU A CA 1
ATOM 1512 C C . GLU A 1 203 ? -6.288 -6.550 -2.361 1.00 90.81 203 GLU A C 1
ATOM 1514 O O . GLU A 1 203 ? -7.094 -7.359 -2.818 1.00 90.81 203 GLU A O 1
ATOM 1519 N N . LEU A 1 204 ? -5.163 -6.227 -3.010 1.00 90.00 204 LEU A N 1
ATOM 1520 C CA . LEU A 1 204 ? -4.754 -6.875 -4.261 1.00 90.00 204 LEU A CA 1
ATOM 1521 C C . LEU A 1 204 ? -4.403 -8.358 -4.068 1.00 90.00 204 LEU A C 1
ATOM 1523 O O . LEU A 1 204 ? -4.790 -9.179 -4.898 1.00 90.00 204 LEU A O 1
ATOM 1527 N N . LEU A 1 205 ? -3.719 -8.726 -2.977 1.00 90.06 205 LEU A N 1
ATOM 1528 C CA . LEU A 1 205 ? -3.374 -10.128 -2.680 1.00 90.06 205 LEU A CA 1
ATOM 1529 C C . LEU A 1 205 ? -4.611 -11.025 -2.577 1.00 90.06 205 LEU A C 1
ATOM 1531 O O . LEU A 1 205 ? -4.578 -12.184 -2.994 1.00 90.06 205 LEU A O 1
ATOM 1535 N N . ALA A 1 206 ? -5.725 -10.485 -2.077 1.00 88.50 206 ALA A N 1
ATOM 1536 C CA . ALA A 1 206 ? -6.979 -11.222 -1.953 1.00 88.50 206 ALA A CA 1
ATOM 1537 C C . ALA A 1 206 ? -7.551 -11.689 -3.308 1.00 88.50 206 ALA A C 1
ATOM 1539 O O . ALA A 1 206 ? -8.333 -12.640 -3.347 1.00 88.50 206 ALA A O 1
ATOM 1540 N N . LEU A 1 207 ? -7.149 -11.066 -4.422 1.00 85.19 207 LEU A N 1
ATOM 1541 C CA . LEU A 1 207 ? -7.637 -11.388 -5.767 1.00 85.19 207 LEU A CA 1
ATOM 1542 C C . LEU A 1 207 ? -6.950 -12.615 -6.384 1.00 85.19 207 LEU A C 1
ATOM 1544 O O . LEU A 1 207 ? -7.394 -13.082 -7.432 1.00 85.19 207 LEU A O 1
ATOM 1548 N N . ARG A 1 208 ? -5.885 -13.147 -5.757 1.00 73.81 208 ARG A N 1
ATOM 1549 C CA . ARG A 1 208 ? -5.026 -14.266 -6.219 1.00 73.81 208 ARG A CA 1
ATOM 1550 C C . ARG A 1 208 ? -4.319 -14.070 -7.569 1.00 73.81 208 ARG A C 1
ATOM 1552 O O . ARG A 1 208 ? -3.331 -14.744 -7.832 1.00 73.81 208 ARG A O 1
ATOM 1559 N N . HIS A 1 209 ? -4.793 -13.167 -8.422 1.00 75.62 209 HIS A N 1
ATOM 1560 C CA . HIS A 1 209 ? -4.169 -12.795 -9.684 1.00 75.62 209 HIS A CA 1
ATOM 1561 C C . HIS A 1 209 ? -4.389 -11.305 -9.964 1.00 75.62 209 HIS A C 1
ATOM 1563 O O . HIS A 1 209 ? -5.504 -10.803 -9.826 1.00 75.62 209 HIS A O 1
ATOM 1569 N N . CYS A 1 210 ? -3.338 -10.603 -10.394 1.00 81.50 210 CYS A N 1
ATOM 1570 C CA . CYS A 1 210 ? -3.434 -9.212 -10.820 1.00 81.50 210 CYS A CA 1
ATOM 1571 C C . CYS A 1 210 ? -3.407 -9.119 -12.350 1.00 81.50 210 CYS A C 1
ATOM 1573 O O . CYS A 1 210 ? -2.389 -8.785 -12.957 1.00 81.50 210 CYS A O 1
ATOM 1575 N N . ALA A 1 211 ? -4.544 -9.408 -12.984 1.00 80.00 211 ALA A N 1
ATOM 1576 C CA . ALA A 1 211 ? -4.708 -9.149 -14.411 1.00 80.00 211 ALA A CA 1
ATOM 1577 C C . ALA A 1 211 ? -4.590 -7.635 -14.644 1.00 80.00 211 ALA A C 1
ATOM 1579 O O . ALA A 1 211 ? -5.458 -6.904 -14.194 1.00 80.00 211 ALA A O 1
ATOM 1580 N N . GLY A 1 212 ? -3.522 -7.154 -15.282 1.00 81.00 212 GLY A N 1
ATOM 1581 C CA . GLY A 1 212 ? -3.256 -5.717 -15.467 1.00 81.00 212 GLY A CA 1
ATOM 1582 C C . GLY A 1 212 ? -1.988 -5.219 -14.771 1.00 81.00 212 GLY A C 1
ATOM 1583 O O . GLY A 1 212 ? -1.423 -4.215 -15.204 1.00 81.00 212 GLY A O 1
ATOM 1584 N N . CYS A 1 213 ? -1.461 -5.955 -13.785 1.00 88.75 213 CYS A N 1
ATOM 1585 C CA . CYS A 1 213 ? -0.136 -5.671 -13.244 1.00 88.75 213 CYS A CA 1
ATOM 1586 C C . CYS A 1 213 ? 0.945 -6.047 -14.263 1.00 88.75 213 CYS A C 1
ATOM 1588 O O . CYS A 1 213 ? 1.005 -7.193 -14.708 1.00 88.75 213 CYS A O 1
ATOM 1590 N N . HIS A 1 214 ? 1.806 -5.094 -14.611 1.00 89.06 214 HIS A N 1
ATOM 1591 C CA . HIS A 1 214 ? 2.912 -5.300 -15.546 1.00 89.06 214 HIS A CA 1
ATOM 1592 C C . HIS A 1 214 ? 4.028 -4.279 -15.307 1.00 89.06 214 HIS A C 1
ATOM 1594 O O . HIS A 1 214 ? 3.793 -3.199 -14.758 1.00 89.06 214 HIS A O 1
ATOM 1600 N N . PHE A 1 215 ? 5.241 -4.618 -15.740 1.00 91.81 215 PHE A N 1
ATOM 1601 C CA . PHE A 1 215 ? 6.326 -3.658 -15.913 1.00 91.81 215 PHE A CA 1
ATOM 1602 C C . PHE A 1 215 ? 6.291 -3.128 -17.348 1.00 91.81 215 PHE A C 1
ATOM 1604 O O . PHE A 1 215 ? 6.059 -3.893 -18.279 1.00 91.81 215 PHE A O 1
ATOM 1611 N N . TYR A 1 216 ? 6.488 -1.822 -17.519 1.00 90.44 216 TYR A N 1
ATOM 1612 C CA . TYR A 1 216 ? 6.546 -1.188 -18.845 1.00 90.44 216 TYR A CA 1
ATOM 1613 C C . TYR A 1 216 ? 7.777 -0.305 -19.018 1.00 90.44 216 TYR A C 1
ATOM 1615 O O . TYR A 1 216 ? 8.037 0.176 -20.110 1.00 90.44 216 TYR A O 1
ATOM 1623 N N . ARG A 1 217 ? 8.541 -0.032 -17.957 1.00 90.88 217 ARG A N 1
ATOM 1624 C CA . ARG A 1 217 ? 9.737 0.804 -18.055 1.00 90.88 217 ARG A CA 1
ATOM 1625 C C . ARG A 1 217 ? 10.858 0.211 -17.236 1.00 90.88 217 ARG A C 1
ATOM 1627 O O . ARG A 1 217 ? 10.730 0.057 -16.027 1.00 90.88 217 ARG A O 1
ATOM 1634 N N . ALA A 1 218 ? 11.983 -0.055 -17.882 1.00 92.00 218 ALA A N 1
ATOM 1635 C CA . ALA A 1 218 ? 13.157 -0.591 -17.214 1.00 92.00 218 ALA A CA 1
ATOM 1636 C C . ALA A 1 218 ? 14.416 0.164 -17.657 1.00 92.00 218 ALA A C 1
ATOM 1638 O O . ALA A 1 218 ? 14.684 0.327 -18.847 1.00 92.00 218 ALA A O 1
ATOM 1639 N N . GLU A 1 219 ? 15.183 0.662 -16.691 1.00 90.88 219 GLU A N 1
ATOM 1640 C CA . GLU A 1 219 ? 16.373 1.475 -16.916 1.00 90.88 219 GLU A CA 1
ATOM 1641 C C . GLU A 1 219 ? 17.543 0.940 -16.093 1.00 90.88 219 GLU A C 1
ATOM 1643 O O . GLU A 1 219 ? 17.495 0.907 -14.864 1.00 90.88 219 GLU A O 1
ATOM 1648 N N . SER A 1 220 ? 18.616 0.538 -16.775 1.00 88.81 220 SER A N 1
ATOM 1649 C CA . SER A 1 220 ? 19.843 0.049 -16.135 1.00 88.81 220 SER A CA 1
ATOM 1650 C C . SER A 1 220 ? 20.630 1.157 -15.411 1.00 88.81 220 SER A C 1
ATOM 1652 O O . SER A 1 220 ? 20.330 2.343 -15.518 1.00 88.81 220 SER A O 1
ATOM 1654 N N . TRP A 1 221 ? 21.697 0.788 -14.698 1.00 85.56 221 TRP A N 1
ATOM 1655 C CA . TRP A 1 221 ? 22.611 1.744 -14.048 1.00 85.56 221 TRP A CA 1
ATOM 1656 C C . TRP A 1 221 ? 23.371 2.664 -15.017 1.00 85.56 221 TRP A C 1
ATOM 1658 O O . TRP A 1 221 ? 23.915 3.688 -14.598 1.00 85.56 221 TRP A O 1
ATOM 1668 N N . GLY A 1 222 ? 23.440 2.317 -16.305 1.00 84.44 222 GLY A N 1
ATOM 1669 C CA . GLY A 1 222 ? 24.229 3.064 -17.283 1.00 84.44 222 GLY A CA 1
ATOM 1670 C C . GLY A 1 222 ? 25.662 3.320 -16.800 1.00 84.44 222 GLY A C 1
ATOM 1671 O O . GLY A 1 222 ? 26.343 2.413 -16.328 1.00 84.44 222 GLY A O 1
ATOM 1672 N N . GLN A 1 223 ? 26.113 4.571 -16.913 1.00 84.25 223 GLN A N 1
ATOM 1673 C CA . GLN A 1 223 ? 27.421 5.032 -16.416 1.00 84.25 223 GLN A CA 1
ATOM 1674 C C . GLN A 1 223 ? 27.297 5.982 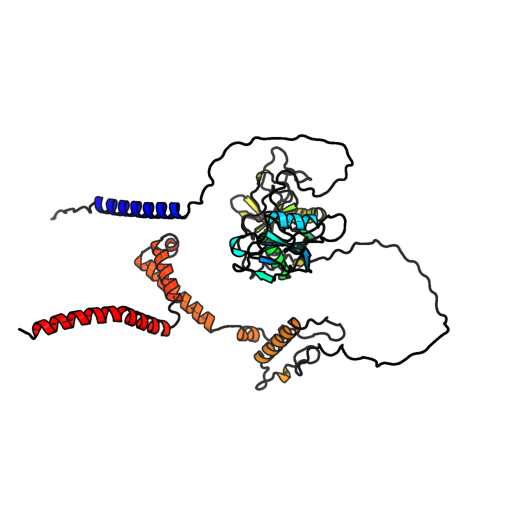-15.215 1.00 84.25 223 GLN A C 1
ATOM 1676 O O . GLN A 1 223 ? 28.271 6.632 -14.839 1.00 84.25 223 GLN A O 1
ATOM 1681 N N . SER A 1 224 ? 26.101 6.087 -14.633 1.00 88.00 224 SER A N 1
ATOM 1682 C CA . SER A 1 224 ? 25.771 7.116 -13.643 1.00 88.00 224 SER A CA 1
ATOM 1683 C C . SER A 1 224 ? 25.824 6.619 -12.198 1.00 88.00 224 SER A C 1
ATOM 1685 O O . SER A 1 224 ? 26.049 7.413 -11.281 1.00 88.00 224 SER A O 1
ATOM 1687 N N . TRP A 1 225 ? 25.706 5.307 -11.981 1.00 89.31 225 TRP A N 1
ATOM 1688 C CA . TRP A 1 225 ? 25.821 4.686 -10.659 1.00 89.31 225 TRP A CA 1
ATOM 1689 C C . TRP A 1 225 ? 26.900 3.606 -10.629 1.00 89.31 225 TRP A C 1
ATOM 1691 O O . TRP A 1 225 ? 27.183 2.948 -11.629 1.00 89.31 225 TRP A O 1
ATOM 1701 N N . ASP A 1 226 ? 27.512 3.431 -9.459 1.00 87.38 226 ASP A N 1
ATOM 1702 C CA . ASP A 1 226 ? 28.440 2.335 -9.194 1.00 87.38 226 ASP A CA 1
ATOM 1703 C C . ASP A 1 226 ? 27.704 1.015 -8.884 1.00 87.38 226 ASP A C 1
ATOM 1705 O O . ASP A 1 226 ? 26.487 0.971 -8.704 1.00 87.38 226 ASP A O 1
ATOM 1709 N N . THR A 1 227 ? 28.456 -0.081 -8.743 1.00 83.44 227 THR A N 1
ATOM 1710 C CA . THR A 1 227 ? 27.907 -1.414 -8.421 1.00 83.44 227 THR A CA 1
ATOM 1711 C C . THR A 1 227 ? 27.243 -1.502 -7.041 1.00 83.44 227 THR A C 1
ATOM 1713 O O . THR A 1 227 ? 26.679 -2.535 -6.688 1.00 83.44 227 THR A O 1
ATOM 1716 N N . LYS A 1 228 ? 27.355 -0.461 -6.209 1.00 83.19 228 LYS A N 1
ATOM 1717 C CA . LYS A 1 228 ? 26.706 -0.357 -4.895 1.00 83.19 228 LYS A CA 1
ATOM 1718 C C . LYS A 1 228 ? 25.462 0.537 -4.951 1.00 83.19 228 LYS A C 1
ATOM 1720 O O . LYS A 1 228 ? 24.853 0.785 -3.909 1.00 83.19 228 LYS A O 1
ATOM 1725 N N . GLY A 1 229 ? 25.077 1.011 -6.138 1.00 83.75 229 GLY A N 1
ATOM 1726 C CA . GLY A 1 229 ? 23.956 1.920 -6.344 1.00 83.75 229 GLY A CA 1
ATOM 1727 C C . GLY A 1 229 ? 24.242 3.344 -5.869 1.00 83.75 229 GLY A C 1
ATOM 1728 O O . GLY A 1 229 ? 23.308 4.088 -5.585 1.00 83.75 229 GLY A O 1
ATOM 1729 N N . LYS A 1 230 ? 25.504 3.750 -5.708 1.00 89.81 230 LYS A N 1
ATOM 1730 C CA . LYS A 1 230 ? 25.865 5.128 -5.358 1.00 89.81 230 LYS A CA 1
ATOM 1731 C C . LYS A 1 230 ? 26.125 5.938 -6.624 1.00 89.81 230 LYS A C 1
ATOM 1733 O O . LYS A 1 230 ? 26.815 5.476 -7.527 1.00 89.81 230 LYS A O 1
ATOM 1738 N N . HIS A 1 231 ? 25.601 7.160 -6.657 1.00 91.38 231 HIS A N 1
ATOM 1739 C CA . HIS A 1 231 ? 25.815 8.074 -7.772 1.00 91.38 231 HIS A CA 1
ATOM 1740 C C . HIS A 1 231 ? 27.304 8.435 -7.921 1.00 91.38 231 HIS A C 1
ATOM 1742 O O . HIS A 1 231 ? 27.983 8.771 -6.939 1.00 91.38 231 HIS A O 1
ATOM 1748 N N . ILE A 1 232 ? 27.811 8.361 -9.151 1.00 90.25 232 ILE A N 1
ATOM 1749 C CA . ILE A 1 232 ? 29.190 8.712 -9.499 1.00 90.25 232 ILE A CA 1
ATOM 1750 C C . ILE A 1 232 ? 29.307 10.238 -9.566 1.00 90.25 232 ILE A C 1
ATOM 1752 O O . ILE A 1 232 ? 28.422 10.926 -10.067 1.00 90.25 232 ILE A O 1
ATOM 1756 N N . LYS A 1 233 ? 30.396 10.802 -9.032 1.00 87.06 233 LYS A N 1
ATOM 1757 C CA . LYS A 1 233 ? 30.604 12.258 -9.076 1.00 87.06 233 LYS A CA 1
ATOM 1758 C C . LYS A 1 233 ? 30.598 12.748 -10.526 1.00 87.06 233 LYS A C 1
ATOM 1760 O O . LYS A 1 233 ? 31.211 12.119 -11.380 1.00 87.06 233 LYS A O 1
ATOM 1765 N N . ASP A 1 234 ? 29.911 13.862 -10.758 1.00 85.31 234 ASP A N 1
ATOM 1766 C CA . ASP A 1 234 ? 29.811 14.544 -12.055 1.00 85.31 234 ASP A CA 1
ATOM 1767 C C . ASP A 1 234 ? 29.084 13.760 -13.169 1.00 85.31 234 ASP A C 1
ATOM 1769 O O . ASP A 1 234 ? 29.044 14.216 -14.312 1.00 85.31 234 ASP A O 1
ATOM 1773 N N . ALA A 1 235 ? 28.465 12.616 -12.854 1.00 86.62 235 ALA A N 1
ATOM 1774 C CA . ALA A 1 235 ? 27.591 11.910 -13.786 1.00 86.62 235 ALA A CA 1
ATOM 1775 C C . ALA A 1 235 ? 26.199 12.568 -13.892 1.00 86.62 235 ALA A C 1
ATOM 1777 O O . ALA A 1 235 ? 25.779 13.325 -13.014 1.00 86.62 235 ALA A O 1
ATOM 1778 N N . SER A 1 236 ? 25.479 12.287 -14.985 1.00 86.62 236 SER A N 1
ATOM 1779 C CA . SER A 1 236 ? 24.081 12.713 -15.133 1.00 86.62 236 SER A CA 1
ATOM 1780 C C . SER A 1 236 ? 23.170 11.858 -14.254 1.00 86.62 236 SER A C 1
ATOM 1782 O O . SER A 1 236 ? 23.281 10.636 -14.282 1.00 86.62 236 SER A O 1
ATOM 1784 N N . PHE A 1 237 ? 22.202 12.472 -13.574 1.00 84.81 237 PHE A N 1
ATOM 1785 C CA . PHE A 1 237 ? 21.173 11.749 -12.813 1.00 84.81 237 PHE A CA 1
ATOM 1786 C C . PHE A 1 237 ? 20.142 11.028 -13.692 1.00 84.81 237 PHE A C 1
ATOM 1788 O O . PHE A 1 237 ? 19.250 10.381 -13.161 1.00 84.81 237 PHE A O 1
ATOM 1795 N N . GLY A 1 238 ? 20.251 11.141 -15.016 1.00 81.69 238 GLY A N 1
ATOM 1796 C CA . GLY A 1 238 ? 19.508 10.334 -15.975 1.00 81.69 238 GLY A CA 1
ATOM 1797 C C . GLY A 1 238 ? 19.121 11.093 -17.246 1.00 81.69 238 GLY A C 1
ATOM 1798 O O . GLY A 1 238 ? 19.413 12.289 -17.368 1.00 81.69 238 GLY A O 1
ATOM 1799 N N . PRO A 1 239 ? 18.473 10.405 -18.205 1.00 81.00 239 PRO A N 1
ATOM 1800 C CA . PRO A 1 239 ? 18.350 8.942 -18.285 1.00 81.00 239 PRO A CA 1
ATOM 1801 C C . PRO A 1 239 ? 19.712 8.259 -18.570 1.00 81.00 239 PRO A C 1
ATOM 1803 O O . PRO A 1 239 ? 20.564 8.861 -19.232 1.00 81.00 239 PRO A O 1
ATOM 1806 N N . PRO A 1 240 ? 19.931 7.011 -18.108 1.00 87.56 240 PRO A N 1
ATOM 1807 C CA . PRO A 1 240 ? 18.992 6.181 -17.350 1.00 87.56 240 PRO A CA 1
ATOM 1808 C C . PRO A 1 240 ? 18.895 6.594 -15.870 1.00 87.56 240 PRO A C 1
ATOM 1810 O O . PRO A 1 240 ? 19.796 7.247 -15.368 1.00 87.56 240 PRO A O 1
ATOM 1813 N N . PHE A 1 241 ? 17.813 6.226 -15.187 1.00 90.56 241 PHE A N 1
ATOM 1814 C CA . PHE A 1 241 ? 17.517 6.508 -13.778 1.00 90.56 241 PHE A CA 1
ATOM 1815 C C . PHE A 1 241 ? 17.655 5.277 -12.876 1.00 90.56 241 PHE A C 1
ATOM 1817 O O . PHE A 1 241 ? 17.281 5.362 -11.718 1.00 90.56 241 PHE A O 1
ATOM 1824 N N . ALA A 1 242 ? 18.162 4.138 -13.361 1.00 93.31 242 ALA A N 1
ATOM 1825 C CA . ALA A 1 242 ? 18.341 2.939 -12.537 1.00 93.31 242 ALA A CA 1
ATOM 1826 C C . ALA A 1 242 ? 17.044 2.453 -11.843 1.00 93.31 242 ALA A C 1
ATOM 1828 O O . ALA A 1 242 ? 17.030 2.232 -10.631 1.00 93.31 242 ALA A O 1
ATOM 1829 N N . ILE A 1 243 ? 15.951 2.278 -12.592 1.00 94.19 243 ILE A N 1
ATOM 1830 C CA . ILE A 1 243 ? 14.639 1.876 -12.055 1.00 94.19 243 ILE A CA 1
ATOM 1831 C C . ILE A 1 243 ? 13.977 0.774 -12.878 1.00 94.19 243 ILE A C 1
ATOM 1833 O O . ILE A 1 243 ? 14.173 0.686 -14.087 1.00 94.19 243 ILE A O 1
ATOM 1837 N N . VAL A 1 244 ? 13.121 -0.007 -12.224 1.00 95.19 244 VAL A N 1
ATOM 1838 C CA . VAL A 1 244 ? 12.089 -0.824 -12.876 1.00 95.19 244 VAL A CA 1
ATOM 1839 C C . VAL A 1 244 ? 10.734 -0.266 -12.458 1.00 95.19 244 VAL A C 1
ATOM 1841 O O . VAL A 1 244 ? 10.440 -0.206 -11.269 1.00 95.19 244 VAL A O 1
ATOM 1844 N N . GLN A 1 245 ? 9.930 0.185 -13.410 1.00 95.25 245 GLN A N 1
ATOM 1845 C CA . GLN A 1 245 ? 8.657 0.863 -13.196 1.00 95.25 245 GLN A CA 1
ATOM 1846 C C . GLN A 1 245 ? 7.522 0.088 -13.878 1.00 95.25 245 GLN A C 1
ATOM 1848 O O . GLN A 1 245 ? 7.678 -0.472 -14.967 1.00 95.25 245 GLN A O 1
ATOM 1853 N N . GLY A 1 246 ? 6.381 0.041 -13.201 1.00 93.75 246 GLY A N 1
ATOM 1854 C CA . GLY A 1 246 ? 5.202 -0.694 -13.633 1.00 93.75 246 GLY A CA 1
ATOM 1855 C C . GLY A 1 246 ? 3.928 -0.178 -12.982 1.00 93.75 246 GLY A C 1
ATOM 1856 O O . GLY A 1 246 ? 3.945 0.800 -12.230 1.00 93.75 246 GLY A O 1
ATOM 1857 N N . THR A 1 247 ? 2.836 -0.887 -13.232 1.00 93.44 247 THR A N 1
ATOM 1858 C CA . THR A 1 247 ? 1.505 -0.576 -12.702 1.00 93.44 247 THR A CA 1
ATOM 1859 C C . THR A 1 247 ? 1.062 -1.679 -11.742 1.00 93.44 247 THR A C 1
ATOM 1861 O O . THR A 1 247 ? 1.162 -2.861 -12.070 1.00 93.44 247 THR A O 1
ATOM 1864 N N . LEU A 1 248 ? 0.552 -1.310 -10.561 1.00 91.38 248 LEU A N 1
ATOM 1865 C CA . LEU A 1 248 ? -0.116 -2.228 -9.625 1.00 91.38 248 LEU A CA 1
ATOM 1866 C C . LEU A 1 248 ? -1.614 -1.934 -9.596 1.00 91.38 248 LEU A C 1
ATOM 1868 O O . LEU A 1 248 ? -2.132 -1.428 -8.604 1.00 91.38 248 LEU A O 1
ATOM 1872 N N . GLU A 1 249 ? -2.311 -2.230 -10.688 1.00 89.69 249 GLU A N 1
ATOM 1873 C CA . GLU A 1 249 ? -3.765 -2.099 -10.797 1.00 89.69 249 GLU A CA 1
ATOM 1874 C C . GLU A 1 249 ? -4.341 -3.371 -11.419 1.00 89.69 249 GLU A C 1
ATOM 1876 O O . GLU A 1 249 ? -3.953 -3.776 -12.515 1.00 89.69 249 GLU A O 1
ATOM 1881 N N . ALA A 1 250 ? -5.255 -4.018 -10.696 1.00 85.00 250 ALA A N 1
ATOM 1882 C CA . ALA A 1 250 ? -5.961 -5.190 -11.192 1.00 85.00 250 ALA A CA 1
ATOM 1883 C C . ALA A 1 250 ? -7.211 -4.769 -11.976 1.00 85.00 250 ALA A C 1
ATOM 1885 O O . ALA A 1 250 ? -7.979 -3.902 -11.554 1.00 85.00 250 ALA A O 1
ATOM 1886 N N . GLN A 1 251 ? -7.459 -5.433 -13.098 1.00 79.44 251 GLN A N 1
ATOM 1887 C CA . GLN A 1 251 ? -8.595 -5.198 -13.972 1.00 79.44 251 GLN A CA 1
ATOM 1888 C C . GLN A 1 251 ? -9.903 -5.358 -13.189 1.00 79.44 251 GLN A C 1
ATOM 1890 O O . GLN A 1 251 ? -10.172 -6.403 -12.599 1.00 79.44 251 GLN A O 1
ATOM 1895 N N . GLY A 1 252 ? -10.741 -4.321 -13.211 1.00 74.44 252 GLY A N 1
ATOM 1896 C CA . GLY A 1 252 ? -12.024 -4.312 -12.500 1.00 74.44 252 GLY A CA 1
ATOM 1897 C C . GLY A 1 252 ? -11.948 -3.857 -11.039 1.00 74.44 252 GLY A C 1
ATOM 1898 O O . GLY A 1 252 ? -12.994 -3.732 -10.403 1.00 74.44 252 GLY A O 1
ATOM 1899 N N . VAL A 1 253 ? -10.758 -3.544 -10.521 1.00 80.00 253 VAL A N 1
ATOM 1900 C CA . VAL A 1 253 ? -10.575 -2.879 -9.226 1.00 80.00 253 VAL A CA 1
ATOM 1901 C C . VAL A 1 253 ? -10.344 -1.396 -9.472 1.00 80.00 253 VAL A C 1
ATOM 1903 O O . VAL A 1 253 ? -9.456 -1.015 -10.222 1.00 80.00 253 VAL A O 1
ATOM 1906 N N . ILE A 1 254 ? -11.150 -0.544 -8.841 1.00 82.12 254 ILE A N 1
ATOM 1907 C CA . ILE A 1 254 ? -10.964 0.906 -8.934 1.00 82.12 254 ILE A CA 1
ATOM 1908 C C . ILE A 1 254 ? -9.794 1.297 -8.031 1.00 82.12 254 ILE A C 1
ATOM 1910 O O . ILE A 1 254 ? -9.904 1.193 -6.804 1.00 82.12 254 ILE A O 1
ATOM 1914 N N . PHE A 1 255 ? -8.702 1.792 -8.615 1.00 88.25 255 PHE A N 1
ATOM 1915 C CA . PHE A 1 255 ? -7.620 2.373 -7.835 1.00 88.25 255 PHE A CA 1
ATOM 1916 C C . PHE A 1 255 ? -8.002 3.755 -7.290 1.00 88.25 255 PHE A C 1
ATOM 1918 O O . PHE A 1 255 ? -8.271 4.704 -8.031 1.00 88.25 255 PHE A O 1
ATOM 1925 N N . ASN A 1 256 ? -7.977 3.894 -5.965 1.00 90.69 256 ASN A N 1
ATOM 1926 C CA . ASN A 1 256 ? -8.136 5.185 -5.306 1.00 90.69 256 ASN A CA 1
ATOM 1927 C C . ASN A 1 256 ? -6.764 5.799 -5.039 1.00 90.69 256 ASN A C 1
ATOM 1929 O O . ASN A 1 256 ? -5.912 5.165 -4.421 1.00 90.69 256 ASN A O 1
ATOM 1933 N N . LYS A 1 257 ? -6.578 7.059 -5.447 1.00 93.06 257 LYS A N 1
ATOM 1934 C CA . LYS A 1 257 ? -5.329 7.798 -5.222 1.00 93.06 257 LYS A CA 1
ATOM 1935 C C . LYS A 1 257 ? -4.926 7.755 -3.752 1.00 93.06 257 LYS A C 1
ATOM 1937 O O . LYS A 1 257 ? -5.685 8.184 -2.881 1.00 93.06 257 LYS A O 1
ATOM 1942 N N . ILE A 1 258 ? -3.707 7.294 -3.504 1.00 93.06 258 ILE A N 1
ATOM 1943 C CA . ILE A 1 258 ? -3.164 7.165 -2.157 1.00 93.06 258 ILE A CA 1
ATOM 1944 C C . ILE A 1 258 ? -2.479 8.490 -1.783 1.00 93.06 258 ILE A C 1
ATOM 1946 O O . ILE A 1 258 ? -1.695 9.030 -2.576 1.00 93.06 258 ILE A O 1
ATOM 1950 N N . PRO A 1 259 ? -2.797 9.079 -0.614 1.00 93.12 259 PRO A N 1
ATOM 1951 C CA . PRO A 1 259 ? -2.117 10.280 -0.147 1.00 93.12 259 PRO A CA 1
ATOM 1952 C C . PRO A 1 259 ? -0.644 9.982 0.158 1.00 93.12 259 PRO A C 1
ATOM 1954 O O . PRO A 1 259 ? -0.259 8.843 0.392 1.00 93.12 259 PRO A O 1
ATOM 1957 N N . SER A 1 260 ? 0.186 11.022 0.190 1.00 91.75 260 SER A N 1
ATOM 1958 C CA . SER A 1 260 ? 1.598 10.871 0.544 1.00 91.75 260 SER A CA 1
ATOM 1959 C C . SER A 1 260 ? 1.755 10.406 2.002 1.00 91.75 260 SER A C 1
ATOM 1961 O O . SER A 1 260 ? 1.215 11.037 2.914 1.00 91.75 260 SER A O 1
ATOM 1963 N N . GLU A 1 261 ? 2.486 9.306 2.227 1.00 91.69 261 GLU A N 1
ATOM 1964 C CA . GLU A 1 261 ? 2.658 8.697 3.557 1.00 91.69 261 GLU A CA 1
ATOM 1965 C C . GLU A 1 261 ? 4.094 8.838 4.083 1.00 91.69 261 GLU A C 1
ATOM 1967 O O . GLU A 1 261 ? 4.452 9.868 4.665 1.00 91.69 261 GLU A O 1
ATOM 1972 N N . TYR A 1 262 ? 4.915 7.796 3.942 1.00 91.94 262 TYR A N 1
ATOM 1973 C CA . TYR A 1 262 ? 6.320 7.794 4.329 1.00 91.94 262 TYR A CA 1
ATOM 1974 C C . TYR A 1 262 ? 7.184 8.065 3.106 1.00 91.94 262 TYR A C 1
ATOM 1976 O O . TYR A 1 262 ? 7.296 7.224 2.218 1.00 91.94 262 TYR A O 1
ATOM 1984 N N . CYS A 1 263 ? 7.802 9.246 3.076 1.00 93.06 263 CYS A N 1
ATOM 1985 C CA . CYS A 1 263 ? 8.649 9.668 1.966 1.00 93.06 263 CYS A CA 1
ATOM 1986 C C . CYS A 1 263 ? 10.109 9.814 2.408 1.00 93.06 263 CYS 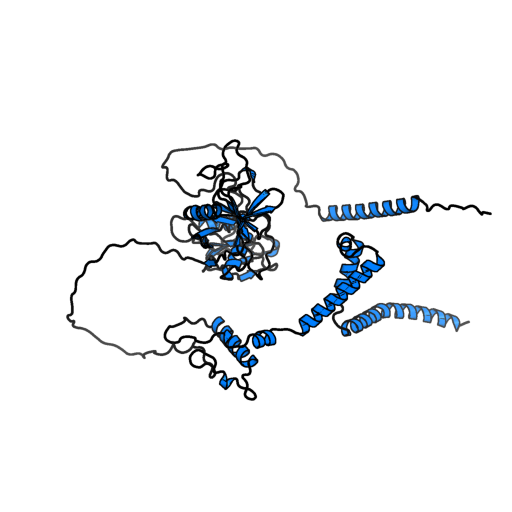A C 1
ATOM 1988 O O . CYS A 1 263 ? 10.558 10.935 2.651 1.00 93.06 263 CYS A O 1
ATOM 1990 N N . PRO A 1 264 ? 10.848 8.710 2.607 1.00 92.12 264 PRO A N 1
ATOM 1991 C CA . PRO A 1 264 ? 12.278 8.766 2.871 1.00 92.12 264 PRO A CA 1
ATOM 1992 C C . PRO A 1 264 ? 13.053 9.071 1.585 1.00 92.12 264 PRO A C 1
ATOM 1994 O O . PRO A 1 264 ? 12.517 9.017 0.479 1.00 92.12 264 PRO A O 1
ATOM 1997 N N . THR A 1 265 ? 14.352 9.318 1.729 1.00 92.56 265 THR A N 1
ATOM 1998 C CA . THR A 1 265 ? 15.271 9.264 0.591 1.00 92.56 265 THR A CA 1
ATOM 1999 C C . THR A 1 265 ? 15.257 7.867 -0.024 1.00 92.56 265 THR A C 1
ATOM 2001 O O . THR A 1 265 ? 15.413 6.870 0.689 1.00 92.56 265 THR A O 1
ATOM 2004 N N . ILE A 1 266 ? 15.105 7.801 -1.345 1.00 94.44 266 ILE A N 1
ATOM 2005 C CA . ILE A 1 266 ? 15.066 6.544 -2.088 1.00 94.44 266 ILE A CA 1
ATOM 2006 C C . ILE A 1 266 ? 16.447 5.885 -2.077 1.00 94.44 266 ILE A C 1
ATOM 2008 O O . ILE A 1 266 ? 17.458 6.479 -2.457 1.00 94.44 266 ILE A O 1
ATOM 2012 N N . ARG A 1 267 ? 16.480 4.629 -1.634 1.00 93.69 267 ARG A N 1
ATOM 2013 C CA . ARG A 1 267 ? 17.671 3.771 -1.620 1.00 93.69 267 ARG A CA 1
ATOM 2014 C C . ARG A 1 267 ? 17.501 2.599 -2.580 1.00 93.69 267 ARG A C 1
ATOM 2016 O O . ARG A 1 267 ? 16.367 2.223 -2.881 1.00 93.69 267 ARG A O 1
ATOM 2023 N N . ARG A 1 268 ? 18.605 1.965 -2.980 1.00 93.94 268 ARG A N 1
ATOM 2024 C CA . ARG A 1 268 ? 18.571 0.706 -3.745 1.00 93.94 268 ARG A CA 1
ATOM 2025 C C . ARG A 1 268 ? 17.686 -0.322 -3.027 1.00 93.94 268 ARG A C 1
ATOM 2027 O O . ARG A 1 268 ? 17.853 -0.556 -1.832 1.00 93.94 268 ARG A O 1
ATOM 2034 N N . GLY A 1 269 ? 16.737 -0.886 -3.764 1.00 95.06 269 GLY A N 1
ATOM 2035 C CA . GLY A 1 269 ? 15.697 -1.800 -3.301 1.00 95.06 269 GLY A CA 1
ATOM 2036 C C . GLY A 1 269 ? 14.417 -1.150 -2.791 1.00 95.06 269 GLY A C 1
ATOM 2037 O O . GLY A 1 269 ? 13.479 -1.875 -2.485 1.00 95.06 269 GLY A O 1
ATOM 2038 N N . SER A 1 270 ? 14.325 0.180 -2.702 1.00 96.75 270 SER A N 1
ATOM 2039 C CA . SER A 1 270 ? 13.078 0.836 -2.278 1.00 96.75 270 SER A CA 1
ATOM 2040 C C . SER A 1 270 ? 11.979 0.630 -3.317 1.00 96.75 270 SER A C 1
ATOM 2042 O O . SER A 1 270 ? 12.233 0.784 -4.513 1.00 96.75 270 SER A O 1
ATOM 2044 N N . VAL A 1 271 ? 10.767 0.339 -2.848 1.00 98.06 271 VAL A N 1
ATOM 2045 C CA . VAL A 1 271 ? 9.560 0.231 -3.671 1.00 98.06 271 VAL A CA 1
ATOM 2046 C C . VAL A 1 271 ? 8.628 1.381 -3.312 1.00 98.06 271 VAL A C 1
ATOM 2048 O O . VAL A 1 271 ? 8.250 1.542 -2.144 1.00 98.06 271 VAL A O 1
ATOM 2051 N N . ALA A 1 272 ? 8.295 2.206 -4.300 1.00 97.50 272 ALA A N 1
ATOM 2052 C CA . ALA A 1 272 ? 7.570 3.449 -4.072 1.00 97.50 272 ALA A CA 1
ATOM 2053 C C . ALA A 1 272 ? 6.552 3.756 -5.168 1.00 97.50 272 ALA A C 1
ATOM 2055 O O . ALA A 1 272 ? 6.722 3.367 -6.322 1.00 97.50 272 ALA A O 1
ATOM 2056 N N . TRP A 1 273 ? 5.511 4.504 -4.805 1.00 97.19 273 TRP A N 1
ATOM 2057 C CA . TRP A 1 273 ? 4.538 5.023 -5.762 1.00 97.19 273 TRP A CA 1
ATOM 2058 C C . TRP A 1 273 ? 5.119 6.176 -6.579 1.00 97.19 273 TRP A C 1
ATOM 2060 O O . TRP A 1 273 ? 5.767 7.072 -6.034 1.00 97.19 273 TRP A O 1
ATOM 2070 N N . VAL A 1 274 ? 4.801 6.208 -7.870 1.00 95.00 274 VAL A N 1
ATOM 2071 C CA . VAL A 1 274 ? 4.927 7.392 -8.719 1.00 95.00 274 VAL A CA 1
ATOM 2072 C C . VAL A 1 274 ? 3.693 8.264 -8.478 1.00 95.00 274 VAL A C 1
ATOM 2074 O O . VAL A 1 274 ? 2.562 7.890 -8.788 1.00 95.00 274 VAL A O 1
ATOM 2077 N N . GLY A 1 275 ? 3.894 9.439 -7.878 1.00 91.50 275 GLY A N 1
ATOM 2078 C CA . GLY A 1 275 ? 2.787 10.308 -7.477 1.00 91.50 275 GLY A CA 1
ATOM 2079 C C . GLY A 1 275 ? 1.897 9.647 -6.419 1.00 91.50 275 GLY A C 1
ATOM 2080 O O . GLY A 1 275 ? 2.360 9.349 -5.321 1.00 91.50 275 GLY A O 1
ATOM 2081 N N . SER A 1 276 ? 0.620 9.437 -6.746 1.00 92.19 276 SER A N 1
ATOM 2082 C CA . SER A 1 276 ? -0.380 8.828 -5.852 1.00 92.19 276 SER A CA 1
ATOM 2083 C C . SER A 1 276 ? -0.766 7.395 -6.244 1.00 92.19 276 SER A C 1
ATOM 2085 O O . SER A 1 276 ? -1.800 6.919 -5.776 1.00 92.19 276 SER A O 1
ATOM 2087 N N . GLY A 1 277 ? 0.030 6.735 -7.099 1.00 92.25 277 GLY A N 1
ATOM 2088 C CA . GLY A 1 277 ? -0.270 5.429 -7.705 1.00 92.25 277 GLY A CA 1
ATOM 2089 C C . GLY A 1 277 ? -1.293 5.509 -8.857 1.00 92.25 277 GLY A C 1
ATOM 2090 O O . GLY A 1 277 ? -1.757 6.615 -9.171 1.00 92.25 277 GLY A O 1
ATOM 2091 N N . PRO A 1 278 ? -1.650 4.378 -9.505 1.00 92.94 278 PRO A N 1
ATOM 2092 C CA . PRO A 1 278 ? -1.220 2.989 -9.231 1.00 92.94 278 PRO A CA 1
ATOM 2093 C C . PRO A 1 278 ? 0.174 2.645 -9.777 1.00 92.94 278 PRO A C 1
ATOM 2095 O O . PRO A 1 278 ? 0.672 1.533 -9.614 1.00 92.94 278 PRO A O 1
ATOM 2098 N N . GLU A 1 279 ? 0.799 3.611 -10.437 1.00 95.69 279 GLU A N 1
ATOM 2099 C CA . GLU A 1 279 ? 2.153 3.521 -10.961 1.00 95.69 279 GLU A CA 1
ATOM 2100 C C . GLU A 1 279 ? 3.174 3.435 -9.829 1.00 95.69 279 GLU A C 1
ATOM 2102 O O . GLU A 1 279 ? 3.139 4.239 -8.892 1.00 95.69 279 GLU A O 1
ATOM 2107 N N . PHE A 1 280 ? 4.101 2.485 -9.910 1.00 96.88 280 PHE A N 1
ATOM 2108 C CA . PHE A 1 280 ? 5.133 2.253 -8.903 1.00 96.88 280 PHE A CA 1
ATOM 2109 C C . PHE A 1 280 ? 6.487 1.978 -9.550 1.00 96.88 280 PHE A C 1
ATOM 2111 O O . PHE A 1 280 ? 6.572 1.598 -10.716 1.00 96.88 280 PHE A O 1
ATOM 2118 N N . PHE A 1 281 ? 7.556 2.139 -8.779 1.00 97.06 281 PHE A N 1
ATOM 2119 C CA . PHE A 1 281 ? 8.894 1.759 -9.205 1.00 97.06 281 PHE A CA 1
ATOM 2120 C C . PHE A 1 281 ? 9.666 1.032 -8.106 1.00 97.06 281 PHE A C 1
ATOM 2122 O O . PHE A 1 281 ? 9.460 1.250 -6.909 1.00 97.06 281 PHE A O 1
ATOM 2129 N N . ILE A 1 282 ? 10.592 0.191 -8.552 1.00 97.25 282 ILE A N 1
ATOM 2130 C CA . ILE A 1 282 ? 11.646 -0.451 -7.780 1.00 97.25 282 ILE A CA 1
ATOM 2131 C C . ILE A 1 282 ? 12.947 0.267 -8.120 1.00 97.25 282 ILE A C 1
ATOM 2133 O O . ILE A 1 282 ? 13.375 0.305 -9.275 1.00 97.25 282 ILE A O 1
ATOM 2137 N N . SER A 1 283 ? 13.584 0.841 -7.105 1.00 96.00 283 SER A N 1
ATOM 2138 C CA . SER A 1 283 ? 14.846 1.551 -7.277 1.00 96.00 283 SER A CA 1
ATOM 2139 C C . SER A 1 283 ? 16.026 0.586 -7.319 1.00 96.00 283 SER A C 1
ATOM 2141 O O . SER A 1 283 ? 16.249 -0.158 -6.365 1.00 96.00 283 SER A O 1
ATOM 2143 N N . LEU A 1 284 ? 16.842 0.630 -8.368 1.00 94.69 284 LEU A N 1
ATOM 2144 C CA . LEU A 1 284 ? 18.083 -0.149 -8.471 1.00 94.69 284 LEU A CA 1
ATOM 2145 C C . LEU A 1 284 ? 19.294 0.628 -7.948 1.00 94.69 284 LEU A C 1
ATOM 2147 O O . LEU A 1 284 ? 20.376 0.055 -7.814 1.00 94.69 284 LEU A O 1
ATOM 2151 N N . ALA A 1 285 ? 19.130 1.913 -7.635 1.00 93.69 285 ALA A N 1
ATOM 2152 C CA . ALA A 1 285 ? 20.172 2.763 -7.080 1.00 93.69 285 ALA A CA 1
ATOM 2153 C C . ALA A 1 285 ? 19.656 3.686 -5.961 1.00 93.69 285 ALA A C 1
ATOM 2155 O O . ALA A 1 285 ? 18.485 3.653 -5.579 1.00 93.69 285 ALA A O 1
ATOM 2156 N N . ASN A 1 286 ? 20.560 4.462 -5.366 1.00 93.25 286 ASN A N 1
ATOM 2157 C CA . ASN A 1 286 ? 20.237 5.502 -4.396 1.00 93.25 286 ASN A CA 1
ATOM 2158 C C . ASN A 1 286 ? 19.993 6.824 -5.132 1.00 93.25 286 ASN A C 1
ATOM 2160 O O . ASN A 1 286 ? 20.842 7.248 -5.921 1.00 93.25 286 ASN A O 1
ATOM 2164 N N . HIS A 1 287 ? 18.878 7.478 -4.807 1.00 92.19 287 HIS A N 1
ATOM 2165 C CA . HIS A 1 287 ? 18.469 8.756 -5.388 1.00 92.19 287 HIS A CA 1
ATOM 2166 C C . HIS A 1 287 ? 18.311 9.808 -4.290 1.00 92.19 287 HIS A C 1
ATOM 2168 O O . HIS A 1 287 ? 17.233 10.006 -3.721 1.00 92.19 287 HIS A O 1
ATOM 2174 N N . GLU A 1 288 ? 19.415 10.475 -3.959 1.00 90.50 288 GLU A N 1
ATOM 2175 C CA . GLU A 1 288 ? 19.429 11.570 -2.981 1.00 90.50 288 GLU A CA 1
ATOM 2176 C C . GLU A 1 288 ? 18.786 12.845 -3.555 1.00 90.50 288 GLU A C 1
ATOM 2178 O O . GLU A 1 288 ? 18.180 13.638 -2.831 1.00 90.50 288 GLU A O 1
ATOM 2183 N N . GLU A 1 289 ? 18.862 13.016 -4.873 1.00 90.88 289 GLU A N 1
ATOM 2184 C CA . GLU A 1 289 ? 18.350 14.154 -5.632 1.00 90.88 289 GLU A CA 1
ATOM 2185 C C . GLU A 1 289 ? 16.819 14.216 -5.668 1.00 90.88 289 GLU A C 1
ATOM 2187 O O . GLU A 1 289 ? 16.249 15.307 -5.746 1.00 90.88 289 GLU A O 1
ATOM 2192 N N . TRP A 1 290 ? 16.150 13.065 -5.549 1.00 89.50 290 TRP A N 1
ATOM 2193 C CA . TRP A 1 290 ? 14.689 12.970 -5.494 1.00 89.50 290 TRP A CA 1
ATOM 2194 C C . TRP A 1 290 ? 14.105 13.378 -4.145 1.00 89.50 290 TRP A C 1
ATOM 2196 O O . TRP A 1 290 ? 12.894 13.567 -4.042 1.00 89.50 290 TRP A O 1
ATOM 2206 N N . LYS A 1 291 ? 14.947 13.568 -3.121 1.00 85.56 291 LYS A N 1
ATOM 2207 C CA . LYS A 1 291 ? 14.529 14.003 -1.781 1.00 85.56 291 LYS A CA 1
ATOM 2208 C C . LYS A 1 291 ? 13.371 13.132 -1.251 1.00 85.56 291 LYS A C 1
ATOM 2210 O O . LYS A 1 291 ? 13.280 11.943 -1.540 1.00 85.56 291 LYS A O 1
ATOM 2215 N N . ASN A 1 292 ? 12.495 13.725 -0.447 1.00 86.88 292 ASN A N 1
ATOM 2216 C CA . ASN A 1 292 ? 11.375 13.077 0.229 1.00 86.88 292 ASN A CA 1
ATOM 2217 C C . ASN A 1 292 ? 10.091 13.157 -0.622 1.00 86.88 292 ASN A C 1
ATOM 2219 O O . ASN A 1 292 ? 9.035 13.529 -0.111 1.00 86.88 292 ASN A O 1
ATOM 2223 N N . SER A 1 293 ? 10.183 12.889 -1.929 1.00 89.56 293 SER A N 1
ATOM 2224 C CA . SER A 1 293 ? 9.082 13.125 -2.882 1.00 89.56 293 SER A CA 1
ATOM 2225 C C . SER A 1 293 ? 8.183 11.919 -3.155 1.00 89.56 293 SER A C 1
ATOM 2227 O O . SER A 1 293 ? 7.081 12.104 -3.666 1.00 89.56 293 SER A O 1
ATOM 2229 N N . TYR A 1 294 ? 8.618 10.704 -2.821 1.00 94.19 294 TYR A N 1
ATOM 2230 C CA . TYR A 1 294 ? 7.907 9.472 -3.173 1.00 94.19 294 TYR A CA 1
ATOM 2231 C C . TYR A 1 294 ? 7.502 8.682 -1.938 1.00 94.19 294 TYR A C 1
ATOM 2233 O O . TYR A 1 294 ? 8.293 8.538 -1.010 1.00 94.19 294 TYR A O 1
ATOM 2241 N N . THR A 1 295 ? 6.287 8.131 -1.951 1.00 95.50 295 THR A N 1
ATOM 2242 C CA . THR A 1 295 ? 5.795 7.291 -0.853 1.00 95.50 295 THR A CA 1
ATOM 2243 C C . THR A 1 295 ? 6.360 5.886 -0.987 1.00 95.50 295 THR A C 1
ATOM 2245 O O . THR A 1 295 ? 5.984 5.157 -1.902 1.00 95.50 295 THR A O 1
ATOM 2248 N N . VAL A 1 296 ? 7.251 5.512 -0.071 1.00 96.62 296 VAL A N 1
ATOM 2249 C CA . VAL A 1 296 ? 7.846 4.175 0.007 1.00 96.62 296 VAL A CA 1
ATOM 2250 C C . VAL A 1 296 ? 6.944 3.283 0.846 1.00 96.62 296 VAL A C 1
ATOM 2252 O O . VAL A 1 296 ? 6.671 3.586 2.009 1.00 96.62 296 VAL A O 1
ATOM 2255 N N . PHE A 1 297 ? 6.494 2.172 0.273 1.00 96.50 297 PHE A N 1
ATOM 2256 C CA . PHE A 1 297 ? 5.612 1.216 0.953 1.00 96.50 297 PHE A CA 1
ATOM 2257 C C . PHE A 1 297 ? 6.253 -0.154 1.173 1.00 96.50 297 PHE A C 1
ATOM 2259 O O . PHE A 1 297 ? 5.723 -0.963 1.937 1.00 96.50 297 PHE A O 1
ATOM 2266 N N . GLY A 1 298 ? 7.406 -0.404 0.556 1.00 96.50 298 GLY A N 1
ATOM 2267 C CA . GLY A 1 298 ? 8.148 -1.637 0.747 1.00 96.50 298 GLY A CA 1
ATOM 2268 C C . GLY A 1 298 ? 9.599 -1.545 0.299 1.00 96.50 298 GLY A C 1
ATOM 2269 O O . GLY A 1 298 ? 10.064 -0.515 -0.195 1.00 96.50 298 GLY A O 1
ATOM 2270 N N . SER A 1 299 ? 10.316 -2.645 0.478 1.00 96.69 299 SER A N 1
ATOM 2271 C CA . SER A 1 299 ? 11.678 -2.825 -0.015 1.00 96.69 299 SER A CA 1
ATOM 2272 C C . SER A 1 299 ? 11.875 -4.241 -0.538 1.00 96.69 299 SER A C 1
ATOM 2274 O O . SER A 1 299 ? 11.509 -5.192 0.152 1.00 96.69 299 SER A O 1
ATOM 2276 N N . VAL A 1 300 ? 12.489 -4.382 -1.709 1.00 96.81 300 VAL A N 1
ATOM 2277 C CA . VAL A 1 300 ? 12.912 -5.678 -2.254 1.00 96.81 300 VAL A CA 1
ATOM 2278 C C . VAL A 1 300 ? 13.972 -6.293 -1.341 1.00 96.81 300 VAL A C 1
ATOM 2280 O O . VAL A 1 300 ? 14.846 -5.580 -0.831 1.00 96.81 300 VAL A O 1
ATOM 2283 N N . LEU A 1 301 ? 13.892 -7.603 -1.116 1.00 94.75 301 LEU A N 1
ATOM 2284 C CA . LEU A 1 301 ? 14.901 -8.324 -0.353 1.00 94.75 301 LEU A CA 1
ATOM 2285 C C . LEU A 1 301 ? 16.267 -8.275 -1.068 1.00 94.75 301 LEU A C 1
ATOM 2287 O O . LEU A 1 301 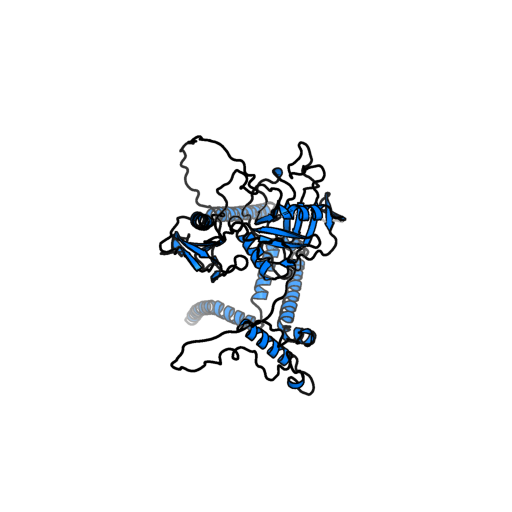? 16.320 -8.363 -2.297 1.00 94.75 301 LEU A O 1
ATOM 2291 N N . PRO A 1 302 ? 17.389 -8.119 -0.338 1.00 92.19 302 PRO A N 1
ATOM 2292 C CA . PRO A 1 302 ? 18.716 -8.001 -0.946 1.00 92.19 302 PRO A CA 1
ATOM 2293 C C . PRO A 1 302 ? 19.094 -9.137 -1.907 1.00 92.19 302 PRO A C 1
ATOM 2295 O O . PRO A 1 302 ? 19.785 -8.889 -2.895 1.00 92.19 302 PRO A O 1
ATOM 2298 N N . GLU A 1 303 ? 18.650 -10.356 -1.616 1.00 92.75 303 GLU A N 1
ATOM 2299 C CA . GLU A 1 303 ? 18.839 -11.570 -2.413 1.00 92.75 303 GLU A CA 1
ATOM 2300 C C . GLU A 1 303 ? 18.186 -11.490 -3.802 1.00 92.75 303 GLU A C 1
ATOM 2302 O O . GLU A 1 303 ? 18.771 -11.966 -4.777 1.00 92.75 303 GLU A O 1
ATOM 2307 N N . ASP A 1 304 ? 17.055 -10.792 -3.919 1.00 94.00 304 ASP A N 1
ATOM 2308 C CA . ASP A 1 304 ? 16.262 -10.719 -5.152 1.00 94.00 304 ASP A CA 1
ATOM 2309 C C . ASP A 1 304 ? 16.556 -9.473 -5.990 1.00 94.00 304 ASP A C 1
ATOM 2311 O O . ASP A 1 304 ? 16.080 -9.347 -7.119 1.00 94.00 304 ASP A O 1
ATOM 2315 N N . LEU A 1 305 ? 17.389 -8.550 -5.497 1.00 91.88 305 LEU A N 1
ATOM 2316 C CA . LEU A 1 305 ? 17.792 -7.361 -6.261 1.00 91.88 305 LEU A CA 1
ATOM 2317 C C . LEU A 1 305 ? 18.438 -7.714 -7.606 1.00 91.88 305 LEU A C 1
ATOM 2319 O O . LEU A 1 305 ? 18.270 -6.979 -8.578 1.00 91.88 305 LEU A O 1
ATOM 2323 N N . MET A 1 306 ? 19.123 -8.859 -7.683 1.00 91.62 306 MET A N 1
ATOM 2324 C CA . MET A 1 306 ? 19.708 -9.349 -8.934 1.00 91.62 306 MET A CA 1
ATOM 2325 C C . MET A 1 306 ? 18.645 -9.657 -9.999 1.00 91.62 306 MET A C 1
ATOM 2327 O O . MET A 1 306 ? 18.920 -9.523 -11.190 1.00 91.62 306 MET A O 1
ATOM 2331 N N . ILE A 1 307 ? 17.428 -10.040 -9.595 1.00 93.31 307 ILE A N 1
ATOM 2332 C CA . ILE A 1 307 ? 16.310 -10.283 -10.516 1.00 93.31 307 ILE A CA 1
ATOM 2333 C C . ILE A 1 307 ? 15.847 -8.949 -11.110 1.00 93.31 307 ILE A C 1
ATOM 2335 O O . ILE A 1 307 ? 15.713 -8.836 -12.327 1.00 93.31 307 ILE A O 1
ATOM 2339 N N . ALA A 1 308 ? 15.692 -7.912 -10.282 1.00 92.31 308 ALA A N 1
ATOM 2340 C CA . ALA A 1 308 ? 15.309 -6.577 -10.746 1.00 92.31 308 ALA A CA 1
ATOM 2341 C C . ALA A 1 308 ? 16.373 -5.968 -11.682 1.00 92.31 308 ALA A C 1
ATOM 2343 O O . ALA A 1 308 ? 16.046 -5.346 -12.691 1.00 92.31 308 ALA A O 1
ATOM 2344 N N . GLU A 1 309 ? 17.655 -6.201 -11.399 1.00 91.62 309 GLU A N 1
ATOM 2345 C CA . GLU A 1 309 ? 18.764 -5.795 -12.274 1.00 91.62 309 GLU A CA 1
ATOM 2346 C C . GLU A 1 309 ? 18.777 -6.546 -13.604 1.00 91.62 309 GLU A C 1
ATOM 2348 O O . GLU A 1 309 ? 19.083 -5.951 -14.638 1.00 91.62 309 GLU A O 1
ATOM 2353 N N . LYS A 1 310 ? 18.428 -7.835 -13.595 1.00 91.62 310 LYS A N 1
ATOM 2354 C CA . LYS A 1 310 ? 18.277 -8.633 -14.813 1.00 91.62 310 LYS A CA 1
ATOM 2355 C C . LYS A 1 310 ? 17.133 -8.106 -15.678 1.00 91.62 310 LYS A C 1
ATOM 2357 O O . LYS A 1 310 ? 17.323 -7.979 -16.883 1.00 91.62 310 LYS A O 1
ATOM 2362 N N . ILE A 1 311 ? 16.000 -7.744 -15.069 1.00 90.94 311 ILE A N 1
ATOM 2363 C CA . ILE A 1 311 ? 14.863 -7.113 -15.762 1.00 90.94 311 ILE A CA 1
ATOM 2364 C C . ILE A 1 311 ? 15.300 -5.791 -16.411 1.00 90.94 311 ILE A C 1
ATOM 2366 O O . ILE A 1 311 ? 15.038 -5.551 -17.582 1.00 90.94 311 ILE A O 1
ATOM 2370 N N . ALA A 1 312 ? 16.076 -4.967 -15.707 1.00 90.81 312 ALA A N 1
ATOM 2371 C CA . ALA A 1 312 ? 16.571 -3.693 -16.238 1.00 90.81 312 ALA A CA 1
ATOM 2372 C C . ALA A 1 312 ? 17.580 -3.795 -17.393 1.00 90.81 312 ALA A C 1
ATOM 2374 O O . ALA A 1 312 ? 17.916 -2.779 -18.006 1.00 90.81 312 ALA A O 1
ATOM 2375 N N . GLN A 1 313 ? 18.087 -4.994 -17.679 1.00 88.94 313 GLN A N 1
ATOM 2376 C CA . GLN A 1 313 ? 18.976 -5.270 -18.810 1.00 88.94 313 GLN A CA 1
ATOM 2377 C C . GLN A 1 313 ? 18.238 -5.860 -20.017 1.00 88.94 313 GLN A C 1
ATOM 2379 O O . GLN A 1 313 ? 18.875 -6.122 -21.041 1.00 88.94 313 GLN A O 1
ATOM 2384 N N . LEU A 1 314 ? 16.926 -6.093 -19.914 1.00 86.75 314 LEU A N 1
ATOM 2385 C CA . LEU A 1 314 ? 16.150 -6.660 -21.008 1.00 86.75 314 LEU A CA 1
ATOM 2386 C C . LEU A 1 314 ? 16.098 -5.708 -22.212 1.00 86.75 314 LEU A C 1
ATOM 2388 O O . LEU A 1 314 ? 16.191 -4.486 -22.054 1.00 86.75 314 LEU A O 1
ATOM 2392 N N . PRO A 1 315 ? 15.982 -6.247 -23.440 1.00 80.62 315 PRO A N 1
ATOM 2393 C CA . PRO A 1 315 ? 15.864 -5.426 -24.632 1.00 80.62 315 PRO A CA 1
ATOM 2394 C C . PRO A 1 315 ? 14.550 -4.656 -24.595 1.00 80.62 315 PRO A C 1
ATOM 2396 O O . PRO A 1 315 ? 13.470 -5.233 -24.698 1.00 80.62 315 PRO A O 1
ATOM 2399 N N . THR A 1 316 ? 14.649 -3.343 -24.506 1.00 74.06 316 THR A N 1
ATOM 2400 C CA . THR A 1 316 ? 13.495 -2.461 -24.430 1.00 74.06 316 THR A CA 1
ATOM 2401 C C . THR A 1 316 ? 13.293 -1.707 -25.740 1.00 74.06 316 THR A C 1
ATOM 2403 O O . THR A 1 316 ? 14.246 -1.398 -26.465 1.00 74.06 316 THR A O 1
ATOM 2406 N N . LYS A 1 317 ? 12.037 -1.442 -26.103 1.00 65.12 317 LYS A N 1
ATOM 2407 C CA . LYS A 1 317 ? 11.698 -0.647 -27.287 1.00 65.12 317 LYS A CA 1
ATOM 2408 C C . LYS A 1 317 ? 11.770 0.821 -26.903 1.00 65.12 317 LYS A C 1
ATOM 2410 O O . LYS A 1 317 ? 11.152 1.224 -25.936 1.00 65.12 317 LYS A O 1
ATOM 2415 N N . SER A 1 318 ? 12.511 1.640 -27.639 1.00 54.31 318 SER A N 1
ATOM 2416 C CA . SER A 1 318 ? 12.501 3.078 -27.371 1.00 54.31 318 SER A CA 1
ATOM 2417 C C . SER A 1 318 ? 11.124 3.662 -27.714 1.00 54.31 318 SER A C 1
ATOM 2419 O O . SER A 1 318 ? 10.779 3.711 -28.896 1.00 54.31 318 SER A O 1
ATOM 2421 N N . ASP A 1 319 ? 10.375 4.120 -26.720 1.00 47.81 319 ASP A N 1
ATOM 2422 C CA . ASP A 1 319 ? 9.170 4.919 -26.871 1.00 47.81 319 ASP A CA 1
ATOM 2423 C C . ASP A 1 319 ? 9.436 6.359 -26.406 1.00 47.81 319 ASP A C 1
ATOM 2425 O O . ASP A 1 319 ? 10.189 6.612 -25.458 1.00 47.81 319 ASP A O 1
ATOM 2429 N N . VAL A 1 320 ? 8.896 7.333 -27.138 1.00 42.50 320 VAL A N 1
ATOM 2430 C CA . VAL A 1 320 ? 9.235 8.752 -26.953 1.00 42.50 320 VAL A CA 1
ATOM 2431 C C . VAL A 1 320 ? 8.150 9.422 -26.123 1.00 42.50 320 VAL A C 1
ATOM 2433 O O . VAL A 1 320 ? 7.169 9.935 -26.660 1.00 42.50 320 VAL A O 1
ATOM 2436 N N . TRP A 1 321 ? 8.357 9.494 -24.809 1.00 38.62 321 TRP A N 1
ATOM 2437 C CA . TRP A 1 321 ? 7.554 10.347 -23.934 1.00 38.62 321 TRP A CA 1
ATOM 2438 C C . TRP A 1 321 ? 8.369 11.590 -23.556 1.00 38.62 321 TRP A C 1
ATOM 2440 O O . TRP A 1 321 ? 9.430 11.487 -22.946 1.00 38.62 321 TRP A O 1
ATOM 2450 N N . ASN A 1 322 ? 7.896 12.789 -23.925 1.00 34.94 322 ASN A N 1
ATOM 2451 C CA . ASN A 1 322 ? 8.533 14.077 -23.587 1.00 34.94 322 ASN A CA 1
ATOM 2452 C C . ASN A 1 322 ? 10.047 14.171 -23.908 1.00 34.94 322 ASN A C 1
ATOM 2454 O O . ASN A 1 322 ? 10.839 14.551 -23.049 1.00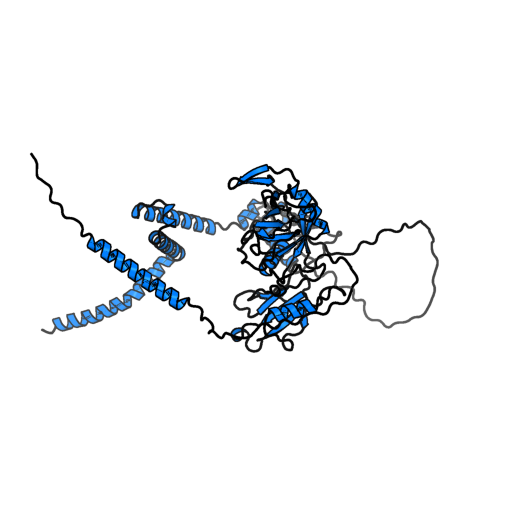 34.94 322 ASN A O 1
ATOM 2458 N N . ASN A 1 323 ? 10.463 13.873 -25.147 1.00 32.09 323 ASN A N 1
ATOM 2459 C CA . ASN A 1 323 ? 11.865 13.978 -25.604 1.00 32.09 323 ASN A CA 1
ATOM 2460 C C . ASN A 1 323 ? 12.887 13.136 -24.805 1.00 32.09 323 ASN A C 1
ATOM 2462 O O . ASN A 1 323 ? 14.085 13.416 -24.852 1.00 32.09 323 ASN A O 1
ATOM 2466 N N . ILE A 1 324 ? 12.436 12.098 -24.099 1.00 40.53 324 ILE A N 1
ATOM 2467 C CA . ILE A 1 324 ? 13.286 11.121 -23.414 1.00 40.53 324 ILE A CA 1
ATOM 2468 C C . ILE A 1 324 ? 13.051 9.763 -24.079 1.00 40.53 324 ILE A C 1
ATOM 2470 O O . ILE A 1 324 ? 11.906 9.350 -24.249 1.00 40.53 324 ILE A O 1
ATOM 2474 N N . ASN A 1 325 ? 14.133 9.085 -24.474 1.00 35.69 325 ASN A N 1
ATOM 2475 C CA . ASN A 1 325 ? 14.069 7.707 -24.958 1.00 35.69 325 ASN A CA 1
ATOM 2476 C C . ASN A 1 325 ? 13.734 6.811 -23.762 1.00 35.69 325 ASN A C 1
ATOM 2478 O O . ASN A 1 325 ? 14.605 6.569 -22.925 1.00 35.69 325 ASN A O 1
ATOM 2482 N N . VAL A 1 326 ? 12.484 6.368 -23.657 1.00 40.69 326 VAL A N 1
ATOM 2483 C CA . VAL A 1 326 ? 12.040 5.432 -22.621 1.00 40.69 326 VAL A CA 1
ATOM 2484 C C . VAL A 1 326 ? 12.002 4.039 -23.212 1.00 40.69 326 VAL A C 1
ATOM 2486 O O . VAL A 1 326 ? 11.675 3.837 -24.365 1.00 40.69 326 VAL A O 1
ATOM 2489 N N . ALA A 1 327 ? 12.408 3.082 -22.412 1.00 37.31 327 ALA A N 1
ATOM 2490 C CA . ALA A 1 327 ? 12.550 1.687 -22.733 1.00 37.31 327 ALA A CA 1
ATOM 2491 C C . ALA A 1 327 ? 11.234 0.941 -22.408 1.00 37.31 327 ALA A C 1
ATOM 2493 O O . ALA A 1 327 ? 11.041 0.578 -21.255 1.00 37.31 327 ALA A O 1
ATOM 2494 N N . ASP A 1 328 ? 10.354 0.750 -23.397 1.00 42.03 328 ASP A N 1
ATOM 2495 C CA . ASP A 1 328 ? 9.040 0.095 -23.308 1.00 42.03 328 ASP A CA 1
ATOM 2496 C C . ASP A 1 328 ? 9.113 -1.415 -23.611 1.00 42.03 328 ASP A C 1
ATOM 2498 O O . ASP A 1 328 ? 9.674 -1.848 -24.628 1.00 42.03 328 ASP A O 1
ATOM 2502 N N . GLU A 1 329 ? 8.558 -2.241 -22.726 1.00 42.00 329 GLU A N 1
ATOM 2503 C CA . GLU A 1 329 ? 8.424 -3.685 -22.939 1.00 42.00 329 GLU A CA 1
ATOM 2504 C C . GLU A 1 329 ? 7.080 -3.980 -23.609 1.00 42.00 329 GLU A C 1
ATOM 2506 O O . GLU A 1 329 ? 6.003 -3.823 -23.040 1.00 42.00 329 GLU A O 1
ATOM 2511 N N . GLY A 1 330 ? 7.131 -4.418 -24.867 1.00 30.52 330 GLY A N 1
ATOM 2512 C CA . GLY A 1 330 ? 5.923 -4.718 -25.625 1.00 30.52 330 GLY A CA 1
ATOM 2513 C C . GLY A 1 330 ? 5.126 -5.885 -25.035 1.00 30.52 330 GLY A C 1
ATOM 2514 O O . GLY A 1 330 ? 5.588 -7.015 -25.088 1.00 30.52 330 GLY A O 1
ATOM 2515 N N . SER A 1 331 ? 3.889 -5.603 -24.621 1.00 32.28 331 SER A N 1
ATOM 2516 C CA . SER A 1 331 ? 2.765 -6.537 -24.447 1.00 32.28 331 SER A CA 1
ATOM 2517 C C . SER A 1 331 ? 3.051 -7.828 -23.662 1.00 32.28 331 SER A C 1
ATOM 2519 O O . SER A 1 331 ? 3.212 -8.895 -24.252 1.00 32.28 331 SER A O 1
ATOM 2521 N N . GLY A 1 332 ? 2.881 -7.737 -22.339 1.00 33.78 332 GLY A N 1
ATOM 2522 C CA . GLY A 1 332 ? 2.283 -8.808 -21.535 1.00 33.78 332 GLY A CA 1
ATOM 2523 C C . GLY A 1 332 ? 3.249 -9.691 -20.754 1.00 33.78 332 GLY A C 1
ATOM 2524 O O . GLY A 1 332 ? 3.332 -10.880 -21.035 1.00 33.78 332 GLY A O 1
ATOM 2525 N N . VAL A 1 333 ? 3.879 -9.145 -19.709 1.00 33.12 333 VAL A N 1
ATOM 2526 C CA . VAL A 1 333 ? 4.410 -9.957 -18.603 1.00 33.12 333 VAL A CA 1
ATOM 2527 C C . VAL A 1 333 ? 3.336 -10.000 -17.519 1.00 33.12 333 VAL A C 1
ATOM 2529 O O . VAL A 1 333 ? 3.091 -9.005 -16.838 1.00 33.12 333 VAL A O 1
ATOM 2532 N N . ALA A 1 334 ? 2.638 -11.129 -17.404 1.00 29.94 334 ALA A N 1
ATOM 2533 C CA . ALA A 1 334 ? 1.643 -11.330 -16.358 1.00 29.94 334 ALA A CA 1
ATOM 2534 C C . ALA A 1 334 ? 2.359 -11.647 -15.041 1.00 29.94 334 ALA A C 1
ATOM 2536 O O . ALA A 1 334 ? 2.919 -12.731 -14.889 1.00 29.94 334 ALA A O 1
ATOM 2537 N N . ALA A 1 335 ? 2.335 -10.711 -14.091 1.00 32.50 335 ALA A N 1
ATOM 2538 C CA . ALA A 1 335 ? 2.812 -10.979 -12.742 1.00 32.50 335 ALA A CA 1
ATOM 2539 C C . ALA A 1 335 ? 1.734 -11.729 -11.944 1.00 32.50 335 ALA A C 1
ATOM 2541 O O . ALA A 1 335 ? 0.647 -11.200 -11.688 1.00 32.50 335 ALA A O 1
ATOM 2542 N N . ALA A 1 336 ? 2.018 -12.971 -11.551 1.00 31.47 336 ALA A N 1
ATOM 2543 C CA . ALA A 1 336 ? 1.246 -13.657 -10.521 1.00 31.47 336 ALA A CA 1
ATOM 2544 C C . ALA A 1 336 ? 1.795 -13.252 -9.144 1.00 31.47 336 ALA A C 1
ATOM 2546 O O . ALA A 1 336 ? 2.985 -12.995 -8.985 1.00 31.47 336 ALA A O 1
ATOM 2547 N N . VAL A 1 337 ? 0.922 -13.121 -8.149 1.00 29.28 337 VAL A N 1
ATOM 2548 C CA . VAL A 1 337 ? 1.326 -12.761 -6.787 1.00 29.28 337 VAL A CA 1
ATOM 2549 C C . VAL A 1 337 ? 0.947 -13.931 -5.898 1.00 29.28 337 VAL A C 1
ATOM 2551 O O . VAL A 1 337 ? -0.236 -14.236 -5.748 1.00 29.28 337 VAL A O 1
ATOM 2554 N N . THR A 1 338 ? 1.947 -14.624 -5.366 1.00 31.16 338 THR A N 1
ATOM 2555 C CA . THR A 1 338 ? 1.778 -15.846 -4.573 1.00 31.16 338 THR A CA 1
ATOM 2556 C C . THR A 1 338 ? 2.498 -15.725 -3.226 1.00 31.16 338 THR A C 1
ATOM 2558 O O . THR A 1 338 ? 3.374 -14.880 -3.033 1.00 31.16 338 THR A O 1
ATOM 2561 N N . VAL A 1 339 ? 2.037 -16.517 -2.254 1.00 29.39 339 VAL A N 1
ATOM 2562 C CA . VAL A 1 339 ? 2.479 -16.518 -0.850 1.00 29.39 339 VAL A CA 1
ATOM 2563 C C . VAL A 1 339 ? 3.376 -17.737 -0.627 1.00 29.39 339 VAL A C 1
ATOM 2565 O O . VAL A 1 339 ? 2.948 -18.848 -0.935 1.00 29.39 339 VAL A O 1
ATOM 2568 N N . GLU A 1 340 ? 4.573 -17.553 -0.062 1.00 30.75 340 GLU A N 1
ATOM 2569 C CA . GLU A 1 340 ? 5.386 -18.659 0.466 1.00 30.75 340 GLU A CA 1
ATOM 2570 C C . GLU A 1 340 ? 5.490 -18.587 1.997 1.00 30.75 340 GLU A C 1
ATOM 2572 O O . GLU A 1 340 ? 5.962 -17.598 2.562 1.00 30.75 340 GLU A O 1
ATOM 2577 N N . ASP A 1 341 ? 5.075 -19.668 2.664 1.00 28.25 341 ASP A N 1
ATOM 2578 C CA . ASP A 1 341 ? 5.340 -19.923 4.080 1.00 28.25 341 ASP A CA 1
ATOM 2579 C C . ASP A 1 341 ? 6.732 -20.553 4.234 1.00 28.25 341 ASP A C 1
ATOM 2581 O O . ASP A 1 341 ? 6.993 -21.676 3.796 1.00 28.25 341 ASP A O 1
ATOM 2585 N N . GLY A 1 342 ? 7.649 -19.833 4.879 1.00 26.36 342 GLY A N 1
ATOM 2586 C CA . GLY A 1 342 ? 9.020 -20.293 5.085 1.00 26.36 342 GLY A CA 1
ATOM 2587 C C . GLY A 1 342 ? 9.121 -21.495 6.033 1.00 26.36 342 GLY A C 1
ATOM 2588 O O . GLY A 1 342 ? 8.809 -21.393 7.221 1.00 26.36 342 GLY A O 1
ATOM 2589 N N . LYS A 1 343 ? 9.681 -22.610 5.547 1.00 23.97 343 LYS A N 1
ATOM 2590 C CA . LYS A 1 343 ? 10.293 -23.658 6.384 1.00 23.97 343 LYS A CA 1
ATOM 2591 C C . LYS A 1 343 ? 11.749 -23.888 5.944 1.00 23.97 343 LYS A C 1
ATOM 2593 O O . LYS A 1 343 ? 12.005 -23.963 4.745 1.00 23.97 343 LYS A O 1
ATOM 2598 N N . PRO A 1 344 ? 12.717 -23.971 6.878 1.00 26.83 344 PRO A N 1
ATOM 2599 C CA . PRO A 1 344 ? 14.136 -23.992 6.537 1.00 26.83 344 PRO A CA 1
ATOM 2600 C C . PRO A 1 344 ? 14.586 -25.308 5.884 1.00 26.83 344 PRO A C 1
ATOM 2602 O O . PRO A 1 344 ? 14.185 -26.398 6.287 1.00 26.83 344 PRO A O 1
ATOM 2605 N N . SER A 1 345 ? 15.467 -25.154 4.894 1.00 23.12 345 SER A N 1
ATOM 2606 C CA . SER A 1 345 ? 16.183 -26.195 4.155 1.00 23.12 345 SER A CA 1
ATOM 2607 C C . SER A 1 345 ? 17.271 -26.856 5.014 1.00 23.12 345 SER A C 1
ATOM 2609 O O . SER A 1 345 ? 18.260 -26.208 5.356 1.00 23.12 345 SER A O 1
ATOM 2611 N N . GLU A 1 346 ? 17.142 -28.158 5.284 1.00 22.48 346 GLU A N 1
ATOM 2612 C CA . GLU A 1 346 ? 18.263 -29.038 5.645 1.00 22.48 346 GLU A CA 1
ATOM 2613 C C . GLU A 1 346 ? 18.787 -29.749 4.387 1.00 22.48 346 GLU A C 1
ATOM 2615 O O . GLU A 1 346 ? 18.034 -30.373 3.640 1.00 22.48 346 GLU A O 1
ATOM 2620 N N . SER A 1 347 ? 20.095 -29.640 4.154 1.00 24.61 347 SER A N 1
ATOM 2621 C CA . SER A 1 347 ? 20.822 -30.338 3.088 1.00 24.61 347 SER A CA 1
ATOM 2622 C C . SER A 1 347 ? 21.020 -31.833 3.415 1.00 24.61 347 SER A C 1
ATOM 2624 O O . SER A 1 347 ? 21.058 -32.202 4.589 1.00 24.61 347 SER A O 1
ATOM 2626 N N . PRO A 1 348 ? 21.194 -32.707 2.404 1.00 24.05 348 PRO A N 1
ATOM 2627 C CA . PRO A 1 348 ? 21.043 -34.151 2.556 1.00 24.05 348 PRO A CA 1
ATOM 2628 C C . PRO A 1 348 ? 22.320 -34.838 3.054 1.00 24.05 348 PRO A C 1
ATOM 2630 O O . PRO A 1 348 ? 23.423 -34.539 2.593 1.00 24.05 348 PRO A O 1
ATOM 2633 N N . VAL A 1 349 ? 22.156 -35.841 3.921 1.00 22.64 349 VAL A N 1
ATOM 2634 C CA . VAL A 1 349 ? 23.169 -36.874 4.175 1.00 22.64 349 VAL A CA 1
ATOM 2635 C C . VAL A 1 349 ? 22.619 -38.212 3.685 1.00 22.64 349 VAL A C 1
ATOM 2637 O O . VAL A 1 349 ? 21.521 -38.629 4.043 1.00 22.64 349 VAL A O 1
ATOM 2640 N N . SER A 1 350 ? 23.399 -38.841 2.815 1.00 22.97 350 SER A N 1
ATOM 2641 C CA . SER A 1 350 ? 23.211 -40.146 2.184 1.00 22.97 350 SER A CA 1
ATOM 2642 C C . SER A 1 350 ? 22.951 -41.283 3.179 1.00 22.97 350 SER A C 1
ATOM 2644 O O . SER A 1 350 ? 23.697 -41.429 4.147 1.00 22.97 350 SER A O 1
ATOM 2646 N N . ALA A 1 351 ? 21.969 -42.135 2.876 1.00 23.20 351 ALA A N 1
ATOM 2647 C CA . ALA A 1 351 ? 21.767 -43.430 3.520 1.00 23.20 351 ALA A CA 1
ATOM 2648 C C . ALA A 1 351 ? 22.128 -44.567 2.547 1.00 23.20 351 ALA A C 1
ATOM 2650 O O 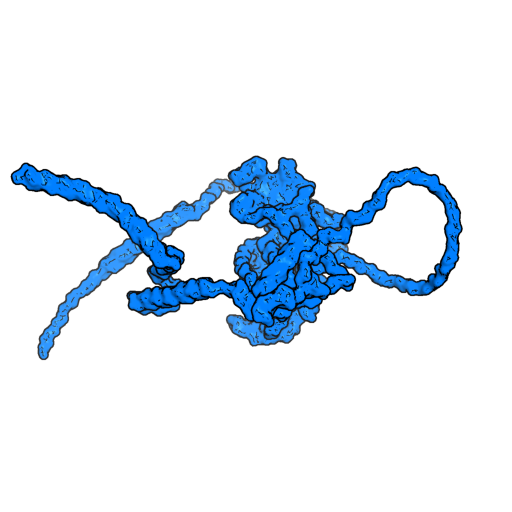. ALA A 1 351 ? 21.577 -44.642 1.449 1.00 23.20 351 ALA A O 1
ATOM 2651 N N . GLU A 1 352 ? 23.042 -45.439 2.976 1.00 21.75 352 GLU A N 1
ATOM 2652 C CA . GLU A 1 352 ? 23.223 -46.797 2.455 1.00 21.75 352 GLU A CA 1
ATOM 2653 C C . GLU A 1 352 ? 22.378 -47.797 3.268 1.00 21.75 352 GLU A C 1
ATOM 2655 O O . GLU A 1 352 ? 22.019 -47.562 4.422 1.00 21.75 352 GLU A O 1
ATOM 2660 N N . GLU A 1 353 ? 22.057 -48.904 2.604 1.00 22.19 353 GLU A N 1
ATOM 2661 C CA . GLU A 1 353 ? 21.172 -50.014 2.965 1.00 22.19 353 GLU A CA 1
ATOM 2662 C C . GLU A 1 353 ? 21.490 -50.737 4.294 1.00 22.19 353 GLU A C 1
ATOM 2664 O O . GLU A 1 353 ? 22.654 -50.975 4.615 1.00 22.19 353 GLU A O 1
ATOM 2669 N N . ASN A 1 354 ? 20.456 -51.268 4.975 1.00 24.06 354 ASN A N 1
ATOM 2670 C CA . ASN A 1 354 ? 20.312 -52.728 5.128 1.00 24.06 354 ASN A CA 1
ATOM 2671 C C . ASN A 1 354 ? 19.002 -53.220 5.779 1.00 24.06 354 ASN A C 1
ATOM 2673 O O . ASN A 1 354 ? 18.386 -52.572 6.620 1.00 24.06 354 ASN A O 1
ATOM 2677 N N . LEU A 1 355 ? 18.644 -54.430 5.346 1.00 23.91 355 LEU A N 1
ATOM 2678 C CA . LEU A 1 355 ? 17.486 -55.278 5.642 1.00 23.91 355 LEU A CA 1
ATOM 2679 C C . LEU A 1 355 ? 17.438 -55.834 7.082 1.00 23.91 355 LEU A C 1
ATOM 2681 O O . LEU A 1 355 ? 18.475 -56.076 7.692 1.00 23.91 355 LEU A O 1
ATOM 2685 N N . GLY A 1 356 ? 16.241 -56.213 7.557 1.00 22.58 356 GLY A N 1
ATOM 2686 C CA . GLY A 1 356 ? 16.103 -57.148 8.685 1.00 22.58 356 GLY A CA 1
ATOM 2687 C C . GLY A 1 356 ? 14.684 -57.304 9.238 1.00 22.58 356 GLY A C 1
ATOM 2688 O O . GLY A 1 356 ? 14.058 -56.335 9.632 1.00 22.58 356 GLY A O 1
ATOM 2689 N N . SER A 1 357 ? 14.186 -58.539 9.269 1.00 23.20 357 SER A N 1
ATOM 2690 C CA . SER A 1 357 ? 12.793 -58.954 9.478 1.00 23.20 357 SER A CA 1
ATOM 2691 C C . SER A 1 357 ? 12.531 -59.543 10.881 1.00 23.20 357 SER A C 1
ATOM 2693 O O . SER A 1 357 ? 13.405 -60.204 11.426 1.00 23.20 357 SER A O 1
ATOM 2695 N N . ASN A 1 358 ? 11.294 -59.356 11.373 1.00 22.33 358 ASN A N 1
ATOM 2696 C CA . ASN A 1 358 ? 10.447 -60.207 12.242 1.00 22.33 358 ASN A CA 1
ATOM 2697 C C . ASN A 1 358 ? 10.935 -60.753 13.608 1.00 22.33 358 ASN A C 1
ATOM 2699 O O . ASN A 1 358 ? 11.910 -61.490 13.689 1.00 22.33 358 ASN A O 1
ATOM 2703 N N . GLY A 1 359 ? 10.071 -60.611 14.636 1.00 22.52 359 GLY A N 1
ATOM 2704 C CA . GLY A 1 359 ? 9.896 -61.658 15.663 1.00 22.52 359 GLY A CA 1
ATOM 2705 C C . GLY A 1 359 ? 9.452 -61.255 17.084 1.00 22.52 359 GLY A C 1
ATOM 2706 O O . GLY A 1 359 ? 10.293 -61.104 17.954 1.00 22.52 359 GLY A O 1
ATOM 2707 N N . SER A 1 360 ? 8.130 -61.252 17.308 1.00 22.75 360 SER A N 1
ATOM 2708 C CA . SER A 1 360 ? 7.377 -61.722 18.500 1.00 22.75 360 SER A CA 1
ATOM 2709 C C . SER A 1 360 ? 7.464 -61.083 19.911 1.00 22.75 360 SER A C 1
ATOM 2711 O O . SER A 1 360 ? 8.502 -60.992 20.552 1.00 22.75 360 SER A O 1
ATOM 2713 N N . SER A 1 361 ? 6.246 -60.800 20.409 1.00 24.20 361 SER A N 1
ATOM 2714 C CA . SER A 1 361 ? 5.734 -60.593 21.791 1.00 24.20 361 SER A CA 1
ATOM 2715 C C . SER A 1 361 ? 5.905 -61.854 22.694 1.00 24.20 361 SER A C 1
ATOM 2717 O O . SER A 1 361 ? 6.278 -62.878 22.110 1.00 24.20 361 SER A O 1
ATOM 2719 N N . PRO A 1 362 ? 5.598 -61.901 24.032 1.00 36.94 362 PRO A N 1
ATOM 2720 C CA . PRO A 1 362 ? 4.261 -61.574 24.597 1.00 36.94 362 PRO A CA 1
ATOM 2721 C C . PRO A 1 362 ? 4.094 -61.152 26.098 1.00 36.94 362 PRO A C 1
ATOM 2723 O O . PRO A 1 362 ? 4.948 -61.421 26.933 1.00 36.94 362 PRO A O 1
ATOM 2726 N N . LEU A 1 363 ? 2.867 -60.659 26.401 1.00 24.05 363 LEU A N 1
ATOM 2727 C CA . LEU A 1 363 ? 2.044 -60.780 27.645 1.00 24.05 363 LEU A CA 1
ATOM 2728 C C . LEU A 1 363 ? 2.521 -60.066 28.943 1.00 24.05 363 LEU A C 1
ATOM 2730 O O . LEU A 1 363 ? 3.708 -60.033 29.219 1.00 24.05 363 LEU A O 1
ATOM 2734 N N . ALA A 1 364 ? 1.698 -59.517 29.854 1.00 23.75 364 ALA A N 1
ATOM 2735 C CA . ALA A 1 364 ? 0.247 -59.446 30.138 1.00 23.75 364 ALA A CA 1
ATOM 2736 C C . ALA A 1 364 ? 0.018 -58.201 31.061 1.00 23.75 364 ALA A C 1
ATOM 2738 O O . ALA A 1 364 ? 0.994 -57.695 31.605 1.00 23.75 364 ALA A O 1
ATOM 2739 N N . GLU A 1 365 ? -1.163 -57.590 31.242 1.00 24.56 365 GLU A N 1
ATOM 2740 C CA . GLU A 1 365 ? -2.301 -58.080 32.049 1.00 24.56 365 GLU A CA 1
ATOM 2741 C C . GLU A 1 365 ? -3.519 -57.109 31.928 1.00 24.56 365 GLU A C 1
ATOM 2743 O O . GLU A 1 365 ? -3.340 -55.904 31.764 1.00 24.56 365 GLU A O 1
ATOM 2748 N N . ALA A 1 366 ? -4.746 -57.654 31.968 1.00 24.59 366 ALA A N 1
ATOM 2749 C CA . ALA A 1 366 ? -6.077 -57.019 31.782 1.00 24.59 366 ALA A CA 1
ATOM 2750 C C . ALA A 1 366 ? -6.732 -56.606 33.143 1.00 24.59 366 ALA A C 1
ATOM 2752 O O . ALA A 1 366 ? -6.017 -56.699 34.140 1.00 24.59 366 ALA A O 1
ATOM 2753 N N . PRO A 1 367 ? -8.052 -56.276 33.310 1.00 35.31 367 PRO A N 1
ATOM 2754 C CA . PRO A 1 367 ? -9.176 -56.021 32.379 1.00 35.31 367 PRO A CA 1
ATOM 2755 C C . PRO A 1 367 ? -10.069 -54.772 32.710 1.00 35.31 367 PRO A C 1
ATOM 2757 O O . PRO A 1 367 ? -9.810 -54.013 33.638 1.00 35.31 367 PRO A O 1
ATOM 2760 N N . GLU A 1 368 ? -11.127 -54.593 31.902 1.00 27.77 368 GLU A N 1
ATOM 2761 C CA . GLU A 1 368 ? -12.075 -53.463 31.725 1.00 27.77 368 GLU A CA 1
ATOM 2762 C C . GLU A 1 368 ? -12.997 -53.050 32.911 1.00 27.77 368 GLU A C 1
ATOM 2764 O O . GLU A 1 368 ? -13.088 -53.757 33.916 1.00 27.77 368 GLU A O 1
ATOM 2769 N N . PRO A 1 369 ? -13.774 -51.942 32.763 1.00 32.78 369 PRO A N 1
ATOM 2770 C CA . PRO A 1 369 ? -15.151 -52.116 32.269 1.00 32.78 369 PRO A CA 1
ATOM 2771 C C . PRO A 1 369 ? -15.611 -51.133 31.164 1.00 32.78 369 PRO A C 1
ATOM 2773 O O . PRO A 1 369 ? -15.381 -49.928 31.215 1.00 32.78 369 PRO A O 1
ATOM 2776 N N . ALA A 1 370 ? -16.334 -51.717 30.205 1.00 34.75 370 ALA A N 1
ATOM 2777 C CA . ALA A 1 370 ? -17.233 -51.191 29.174 1.00 34.75 370 ALA A CA 1
ATOM 2778 C C . ALA A 1 370 ? -17.733 -49.731 29.247 1.00 34.75 370 ALA A C 1
ATOM 2780 O O . ALA A 1 370 ? -18.395 -49.323 30.203 1.00 34.75 370 ALA A O 1
ATOM 2781 N N . THR A 1 371 ? -17.643 -49.022 28.113 1.00 25.94 371 THR A N 1
ATOM 2782 C CA . THR A 1 371 ? -18.765 -48.222 27.576 1.00 25.94 371 THR A CA 1
ATOM 2783 C C . THR A 1 371 ? -18.590 -47.927 26.080 1.00 25.94 371 THR A C 1
ATOM 2785 O O . THR A 1 371 ? -17.613 -47.318 25.668 1.00 25.94 371 THR A O 1
ATOM 2788 N N . ALA A 1 372 ? -19.560 -48.416 25.300 1.00 30.16 372 ALA A N 1
ATOM 2789 C CA . ALA A 1 372 ? -19.989 -48.025 23.953 1.00 30.16 372 ALA A CA 1
ATOM 2790 C C . ALA A 1 372 ? -18.987 -47.294 23.032 1.00 30.16 372 ALA A C 1
ATOM 2792 O O . ALA A 1 372 ? -18.723 -46.103 23.167 1.00 30.16 372 ALA A O 1
ATOM 2793 N N . THR A 1 373 ? -18.567 -48.006 21.988 1.00 27.91 373 THR A N 1
ATOM 2794 C CA . THR A 1 373 ? -18.059 -47.455 20.729 1.00 27.91 373 THR A CA 1
ATOM 2795 C C . THR A 1 373 ? -18.990 -46.371 20.179 1.00 27.91 373 THR A C 1
ATOM 2797 O O . THR A 1 373 ? -20.131 -46.659 19.815 1.00 27.91 373 THR A O 1
ATOM 2800 N N . ALA A 1 374 ? -18.483 -45.144 20.074 1.00 32.69 374 ALA A N 1
ATOM 2801 C CA . ALA A 1 374 ? -19.027 -44.106 19.210 1.00 32.69 374 ALA A CA 1
ATOM 2802 C C . ALA A 1 374 ? -18.225 -44.096 17.898 1.00 32.69 374 ALA A C 1
ATOM 2804 O O . ALA A 1 374 ? -17.340 -43.272 17.692 1.00 32.69 374 ALA A O 1
ATOM 2805 N N . GLU A 1 375 ? -18.522 -45.053 17.020 1.00 38.91 375 GLU A N 1
ATOM 2806 C CA . GLU A 1 375 ? -18.524 -44.744 15.590 1.00 38.91 375 GLU A CA 1
ATOM 2807 C C . GLU A 1 375 ? -19.731 -43.823 15.321 1.00 38.91 375 GLU A C 1
ATOM 2809 O O . GLU A 1 375 ? -20.740 -43.930 16.018 1.00 38.91 375 GLU A O 1
ATOM 2814 N N . VAL A 1 376 ? -19.629 -42.962 14.299 1.00 38.94 376 VAL A N 1
ATOM 2815 C CA . VAL A 1 376 ? -20.603 -41.945 13.827 1.00 38.94 376 VAL A CA 1
ATOM 2816 C C . VAL A 1 376 ? -20.365 -40.516 14.353 1.00 38.94 376 VAL A C 1
ATOM 2818 O O . VAL A 1 376 ? -21.101 -40.071 15.221 1.00 38.94 376 VAL A O 1
ATOM 2821 N N . VAL A 1 377 ? -19.418 -39.767 13.750 1.00 34.22 377 VAL A N 1
ATOM 2822 C CA . VAL A 1 377 ? -19.560 -38.321 13.403 1.00 34.22 377 VAL A CA 1
ATOM 2823 C C . VAL A 1 377 ? -18.620 -37.920 12.232 1.00 34.22 377 VAL A C 1
ATOM 2825 O O . VAL A 1 377 ? -17.917 -36.920 12.311 1.00 34.22 377 VAL A O 1
ATOM 2828 N N . GLU A 1 378 ? -18.567 -38.670 11.125 1.00 41.47 378 GLU A N 1
ATOM 2829 C CA . GLU A 1 378 ? -17.801 -38.223 9.932 1.00 41.47 378 GLU A CA 1
ATOM 2830 C C . GLU A 1 378 ? -18.555 -38.400 8.601 1.00 41.47 378 GLU A C 1
ATOM 2832 O O . GLU A 1 378 ? -17.970 -38.567 7.538 1.00 41.47 378 GLU A O 1
ATOM 2837 N N . THR A 1 379 ? -19.890 -38.352 8.640 1.00 39.12 379 THR A N 1
ATOM 2838 C CA . THR A 1 379 ? -20.747 -38.495 7.445 1.00 39.12 379 THR A CA 1
ATOM 2839 C C . THR A 1 379 ? -21.818 -37.409 7.301 1.00 39.12 379 THR A C 1
ATOM 2841 O O . THR A 1 379 ? -22.676 -37.521 6.436 1.00 39.12 379 THR A O 1
ATOM 2844 N N . ALA A 1 380 ? -21.793 -36.340 8.106 1.00 48.75 380 ALA A N 1
ATOM 2845 C CA . ALA A 1 380 ? -22.899 -35.370 8.144 1.00 48.75 380 ALA A CA 1
ATOM 2846 C C . ALA A 1 380 ? -22.720 -34.117 7.266 1.00 48.75 380 ALA A C 1
ATOM 2848 O O . ALA A 1 380 ? -23.690 -33.400 7.040 1.00 48.75 380 ALA A O 1
ATOM 2849 N N . ASN A 1 381 ? -21.518 -33.845 6.752 1.00 60.59 381 ASN A N 1
ATOM 2850 C CA . ASN A 1 381 ? -21.230 -32.585 6.062 1.00 60.59 381 ASN A CA 1
ATOM 2851 C C . ASN A 1 381 ? -20.832 -32.793 4.600 1.00 60.59 381 ASN A C 1
ATOM 2853 O O . ASN A 1 381 ? -19.947 -32.080 4.152 1.00 60.59 381 ASN A O 1
ATOM 2857 N N . LYS A 1 382 ? -21.417 -33.743 3.854 1.00 68.81 382 LYS A N 1
ATOM 2858 C CA . LYS A 1 382 ? -21.223 -33.860 2.392 1.00 68.81 382 LYS A CA 1
ATOM 2859 C C . LYS A 1 382 ? -22.382 -33.170 1.666 1.00 68.81 382 LYS A C 1
ATOM 2861 O O . LYS A 1 382 ? -23.513 -33.204 2.139 1.00 68.81 382 LYS A O 1
ATOM 2866 N N . PHE A 1 383 ? -22.106 -32.506 0.541 1.00 77.19 383 PHE A N 1
ATOM 2867 C CA . PHE A 1 383 ? -23.167 -31.882 -0.250 1.00 77.19 383 PHE A CA 1
ATOM 2868 C C . PHE A 1 383 ? -24.031 -32.983 -0.873 1.00 77.19 383 PHE A C 1
ATOM 2870 O O . PHE A 1 383 ? -23.531 -33.777 -1.671 1.00 77.19 383 PHE A O 1
ATOM 2877 N N . GLU A 1 384 ? -25.315 -33.012 -0.525 1.00 75.94 384 GLU A N 1
ATOM 2878 C CA . GLU A 1 384 ? -26.285 -33.956 -1.073 1.00 75.94 384 GLU A CA 1
ATOM 2879 C C . GLU A 1 384 ? -27.341 -33.201 -1.889 1.00 75.94 384 GLU A C 1
ATOM 2881 O O . GLU A 1 384 ? -28.164 -32.459 -1.353 1.00 75.94 384 GLU A O 1
ATOM 2886 N N . ASP A 1 385 ? -27.335 -33.404 -3.207 1.00 82.62 385 ASP A N 1
ATOM 2887 C CA . ASP A 1 385 ? -28.454 -33.058 -4.086 1.00 82.62 385 ASP A CA 1
ATOM 2888 C C . ASP A 1 385 ? -28.760 -34.290 -4.952 1.00 82.62 385 ASP A C 1
ATOM 2890 O O . ASP A 1 385 ? -27.840 -34.841 -5.557 1.00 82.62 385 ASP A O 1
ATOM 2894 N N . PRO A 1 386 ? -30.023 -34.748 -5.046 1.00 82.50 386 PRO A N 1
ATOM 2895 C CA . PRO A 1 386 ? -30.389 -35.925 -5.843 1.00 82.50 386 PRO A CA 1
ATOM 2896 C C . PRO A 1 386 ? -30.056 -35.781 -7.338 1.00 82.50 386 PRO A C 1
ATOM 2898 O O . PRO A 1 386 ? -29.962 -36.780 -8.053 1.00 82.50 386 PRO A O 1
ATOM 2901 N N . ARG A 1 387 ? -29.864 -34.544 -7.814 1.00 86.81 387 ARG A N 1
ATOM 2902 C CA . ARG A 1 387 ? -29.480 -34.219 -9.195 1.00 86.81 387 ARG A CA 1
ATOM 2903 C C . ARG A 1 387 ? -27.961 -34.152 -9.386 1.00 86.81 387 ARG A C 1
ATOM 2905 O O . ARG A 1 387 ? -27.511 -33.970 -10.517 1.00 86.81 387 ARG A O 1
ATOM 2912 N N . TRP A 1 388 ? -27.177 -34.270 -8.314 1.00 84.75 388 TRP A N 1
ATOM 2913 C CA . TRP A 1 388 ? -25.716 -34.285 -8.329 1.00 84.75 388 TRP A CA 1
ATOM 2914 C C . TRP A 1 388 ? -25.212 -35.729 -8.287 1.00 84.75 388 TRP A C 1
ATOM 2916 O O . TRP A 1 388 ? -25.267 -36.398 -7.256 1.00 84.75 388 TRP A O 1
ATOM 2926 N N . VAL A 1 389 ? -24.729 -36.231 -9.423 1.00 81.81 389 VAL A N 1
ATOM 2927 C CA . VAL A 1 389 ? -24.360 -37.640 -9.601 1.00 81.81 389 VAL A CA 1
ATOM 2928 C C . VAL A 1 389 ? -22.942 -37.723 -10.155 1.00 81.81 389 VAL A C 1
ATOM 2930 O O . VAL A 1 389 ? -22.634 -37.126 -11.182 1.00 81.81 389 VAL A O 1
ATOM 2933 N N . GLY A 1 390 ? -22.061 -38.467 -9.479 1.00 76.62 390 GLY A N 1
ATOM 2934 C CA . GLY A 1 390 ? -20.695 -38.713 -9.960 1.00 76.62 390 GLY A CA 1
ATOM 2935 C C . GLY A 1 390 ? -19.838 -37.449 -10.111 1.00 76.62 390 GLY A C 1
ATOM 2936 O O . GLY A 1 390 ? -19.050 -37.358 -11.046 1.00 76.62 390 GLY A O 1
ATOM 2937 N N . GLY A 1 391 ? -20.031 -36.453 -9.239 1.00 79.81 391 GLY A N 1
ATOM 2938 C CA . GLY A 1 391 ? -19.264 -35.203 -9.271 1.00 79.81 391 GLY A CA 1
ATOM 2939 C C . GLY A 1 391 ? -19.711 -34.204 -10.345 1.00 79.81 391 GLY A C 1
ATOM 2940 O O . GLY A 1 391 ? -18.959 -33.275 -10.638 1.00 79.81 391 GLY A O 1
ATOM 2941 N N . THR A 1 392 ? -20.900 -34.385 -10.937 1.00 87.06 392 THR A N 1
ATOM 2942 C CA . THR A 1 392 ? -21.500 -33.470 -11.920 1.00 87.06 392 THR A CA 1
ATOM 2943 C C . THR A 1 392 ? -23.029 -33.410 -11.834 1.00 87.06 392 THR A C 1
ATOM 2945 O O . THR A 1 392 ? -23.667 -34.254 -11.205 1.00 87.06 392 THR A O 1
ATOM 2948 N N . TRP A 1 393 ? -23.634 -32.392 -12.453 1.00 88.12 393 TRP A N 1
ATOM 2949 C CA . TRP A 1 393 ? -25.088 -32.258 -12.554 1.00 88.12 393 TRP A CA 1
ATOM 2950 C C . TRP A 1 393 ? -25.653 -33.206 -13.620 1.00 88.12 393 TRP A C 1
ATOM 2952 O O . TRP A 1 393 ? -25.243 -33.167 -14.783 1.00 88.12 393 TRP A O 1
ATOM 2962 N N . ASP A 1 394 ? -26.653 -34.013 -13.261 1.00 87.62 394 ASP A N 1
ATOM 2963 C CA . ASP A 1 394 ? -27.406 -34.817 -14.225 1.00 87.62 394 ASP A CA 1
ATOM 2964 C C . ASP A 1 394 ? -28.377 -33.927 -15.012 1.00 87.62 394 ASP A C 1
ATOM 2966 O O . ASP A 1 394 ? -29.528 -33.709 -14.626 1.00 87.62 394 ASP A O 1
ATOM 2970 N N . LEU A 1 395 ? -27.908 -33.417 -16.154 1.00 85.56 395 LEU A N 1
ATOM 2971 C CA . LEU A 1 395 ? -28.656 -32.503 -17.025 1.00 85.56 395 LEU A CA 1
ATOM 2972 C C . LEU A 1 395 ? -30.011 -33.065 -17.487 1.00 85.56 395 LEU A C 1
ATOM 2974 O O . LEU A 1 395 ? -30.894 -32.284 -17.846 1.00 85.56 395 LEU A O 1
ATOM 2978 N N . LYS A 1 396 ? -30.210 -34.392 -17.468 1.00 83.44 396 LYS A N 1
ATOM 2979 C CA . LYS A 1 396 ? -31.499 -35.009 -17.823 1.00 83.44 396 LYS A CA 1
ATOM 2980 C C . LYS A 1 396 ? -32.579 -34.702 -16.789 1.00 83.44 396 LYS A C 1
ATOM 2982 O O . LYS A 1 396 ? -33.746 -34.593 -17.154 1.00 83.44 396 LYS A O 1
ATOM 2987 N N . GLN A 1 397 ? -32.198 -34.516 -15.525 1.00 84.62 397 GLN A N 1
ATOM 2988 C CA . GLN A 1 397 ? -33.118 -34.148 -14.444 1.00 84.62 397 GLN A CA 1
ATOM 2989 C C . GLN A 1 397 ? -33.514 -32.666 -14.483 1.00 84.62 397 GLN A C 1
ATOM 2991 O O . GLN A 1 397 ? -34.497 -32.275 -13.860 1.00 84.62 397 GLN A O 1
ATOM 2996 N N . PHE A 1 398 ? -32.790 -31.848 -15.252 1.00 84.50 398 PHE A N 1
ATOM 2997 C CA . PHE A 1 398 ? -33.097 -30.436 -15.490 1.00 84.50 398 PHE A CA 1
ATOM 2998 C C . PHE A 1 398 ? -33.875 -30.213 -16.795 1.00 84.50 398 PHE A C 1
ATOM 3000 O O . PHE A 1 398 ? -33.938 -29.093 -17.293 1.00 84.50 398 PHE A O 1
ATOM 3007 N N . ALA A 1 399 ? -34.456 -31.257 -17.391 1.00 84.81 399 ALA A N 1
ATOM 3008 C CA . ALA A 1 399 ? -35.191 -31.130 -18.643 1.00 84.81 399 ALA A CA 1
ATOM 3009 C C . ALA A 1 399 ? -36.595 -30.534 -18.437 1.00 84.81 399 ALA A C 1
ATOM 3011 O O . ALA A 1 399 ? -37.412 -31.065 -17.684 1.00 84.81 399 ALA A O 1
ATOM 3012 N N . LYS A 1 400 ? -36.902 -29.474 -19.187 1.00 79.94 400 LYS A N 1
ATOM 3013 C CA . LYS A 1 400 ? -38.234 -28.883 -19.337 1.00 79.94 400 LYS A CA 1
ATOM 3014 C C . LYS A 1 400 ? -38.575 -28.847 -20.827 1.00 79.94 400 LYS A C 1
ATOM 3016 O O . LYS A 1 400 ? -37.788 -28.371 -21.639 1.00 79.94 400 LYS A O 1
ATOM 3021 N N . ASP A 1 401 ? -39.708 -29.434 -21.208 1.00 73.69 401 ASP A N 1
ATOM 3022 C CA . ASP A 1 401 ? -40.151 -29.537 -22.611 1.00 73.69 401 ASP A CA 1
ATOM 3023 C C . ASP A 1 401 ? -39.125 -30.202 -23.559 1.00 73.69 401 ASP A C 1
ATOM 3025 O O . ASP A 1 401 ? -38.960 -29.817 -24.718 1.00 73.69 401 ASP A O 1
ATOM 3029 N N . GLY A 1 402 ? -38.395 -31.208 -23.063 1.00 76.00 402 GLY A N 1
ATOM 3030 C CA . GLY A 1 402 ? -37.403 -31.956 -23.847 1.00 76.00 402 GLY A CA 1
ATOM 3031 C C . GLY A 1 402 ? -36.080 -31.218 -24.096 1.00 76.00 402 GLY A C 1
ATOM 3032 O O . GLY A 1 402 ? -35.235 -31.728 -24.832 1.00 76.00 402 GLY A O 1
ATOM 3033 N N . LYS A 1 403 ? -35.875 -30.046 -23.483 1.00 81.44 403 LYS A N 1
ATOM 3034 C CA . LYS A 1 403 ? -34.609 -29.296 -23.489 1.00 81.44 403 LYS A CA 1
ATOM 3035 C C . LYS A 1 403 ? -34.149 -29.030 -22.057 1.00 81.44 403 LYS A C 1
ATOM 3037 O O . LYS A 1 403 ? -34.967 -28.908 -21.156 1.00 81.44 403 LYS A O 1
ATOM 3042 N N . THR A 1 404 ? -32.842 -28.938 -21.838 1.00 87.69 404 THR A N 1
ATOM 3043 C CA . THR A 1 404 ? -32.288 -28.586 -20.524 1.00 87.69 404 THR A CA 1
ATOM 3044 C C . THR A 1 404 ? -32.677 -27.154 -20.158 1.00 87.69 404 THR A C 1
ATOM 3046 O O . THR A 1 404 ? -32.409 -26.221 -20.919 1.00 87.69 404 THR A O 1
ATOM 3049 N N . ASP A 1 405 ? -33.304 -26.982 -18.999 1.00 88.06 405 ASP A N 1
ATOM 3050 C CA . ASP A 1 405 ? -33.598 -25.687 -18.399 1.00 88.06 405 ASP A CA 1
ATOM 3051 C C . ASP A 1 405 ? -32.338 -25.161 -17.699 1.00 88.06 405 ASP A C 1
ATOM 3053 O O . ASP A 1 405 ? -32.049 -25.467 -16.540 1.00 88.06 405 ASP A O 1
ATOM 3057 N N . TRP A 1 406 ? -31.545 -24.401 -18.452 1.00 86.62 406 TRP A N 1
ATOM 3058 C CA . TRP A 1 406 ? -30.265 -23.872 -17.987 1.00 86.62 406 TRP A CA 1
ATOM 3059 C C . TRP A 1 406 ? -30.400 -22.889 -16.823 1.00 86.62 406 TRP A C 1
ATOM 3061 O O . TRP A 1 406 ? -29.477 -22.798 -16.019 1.00 86.62 406 TRP A O 1
ATOM 3071 N N . ASP A 1 407 ? -31.541 -22.206 -16.687 1.00 82.19 407 ASP A N 1
ATOM 3072 C CA . ASP A 1 407 ? -31.767 -21.259 -15.591 1.00 82.19 407 ASP A CA 1
ATOM 3073 C C . ASP A 1 407 ? -31.814 -22.012 -14.243 1.00 82.19 407 ASP A C 1
ATOM 3075 O O . ASP A 1 407 ? -31.213 -21.582 -13.257 1.00 82.19 407 ASP A O 1
ATOM 3079 N N . VAL A 1 408 ? -32.426 -23.203 -14.222 1.00 84.94 408 VAL A N 1
ATOM 3080 C CA . VAL A 1 408 ? -32.503 -24.066 -13.028 1.00 84.94 408 VAL A CA 1
ATOM 3081 C C . VAL A 1 408 ? -31.162 -24.737 -12.714 1.00 84.94 408 VAL A C 1
ATOM 3083 O O . VAL A 1 408 ? -30.833 -24.924 -11.541 1.00 84.94 408 VAL A O 1
ATOM 3086 N N . VAL A 1 409 ? -30.375 -25.083 -13.739 1.00 87.00 409 VAL A N 1
ATOM 3087 C CA . VAL A 1 409 ? -29.005 -25.600 -13.555 1.00 87.00 409 VAL A CA 1
ATOM 3088 C C . VAL A 1 409 ? -28.119 -24.528 -12.915 1.00 87.00 409 VAL A C 1
ATOM 3090 O O . VAL A 1 409 ? -27.396 -24.819 -11.964 1.00 87.00 409 VAL A O 1
ATOM 3093 N N . ILE A 1 410 ? -28.214 -23.280 -13.387 1.00 83.88 410 ILE A N 1
ATOM 3094 C CA . ILE A 1 410 ? -27.481 -22.146 -12.813 1.00 83.88 410 ILE A CA 1
ATOM 3095 C C . ILE A 1 410 ? -27.898 -21.918 -11.355 1.00 83.88 410 ILE A C 1
ATOM 3097 O O . ILE A 1 410 ? -27.032 -21.817 -10.489 1.00 83.88 410 ILE A O 1
ATOM 3101 N N . ASP A 1 411 ? -29.199 -21.897 -11.050 1.00 84.50 411 ASP A N 1
ATOM 3102 C CA . ASP A 1 411 ? -29.687 -21.720 -9.674 1.00 84.50 411 ASP A CA 1
ATOM 3103 C C . ASP A 1 411 ? -29.208 -22.849 -8.734 1.00 84.50 411 ASP A C 1
ATOM 3105 O O . ASP A 1 411 ? -28.886 -22.599 -7.566 1.00 84.50 411 ASP A O 1
ATOM 3109 N N . ALA A 1 412 ? -29.136 -24.090 -9.227 1.00 85.31 412 ALA A N 1
ATOM 3110 C CA . ALA A 1 412 ? -28.618 -25.230 -8.471 1.00 85.31 412 ALA A CA 1
ATOM 3111 C C . ALA A 1 412 ? -27.104 -25.115 -8.217 1.00 85.31 412 ALA A C 1
ATOM 3113 O O . ALA A 1 412 ? -26.656 -25.332 -7.090 1.00 85.31 412 ALA A O 1
ATOM 3114 N N . GLU A 1 413 ? -26.323 -24.698 -9.216 1.00 85.88 413 GLU A N 1
ATOM 3115 C CA . GLU A 1 413 ? -24.877 -24.495 -9.066 1.00 85.88 413 GLU A CA 1
ATOM 3116 C C . GLU A 1 413 ? -24.548 -23.320 -8.137 1.00 85.88 413 GLU A C 1
ATOM 3118 O O . GLU A 1 413 ? -23.666 -23.433 -7.286 1.00 85.88 413 GLU A O 1
ATOM 3123 N N . VAL A 1 414 ? -25.287 -22.211 -8.230 1.00 83.62 414 VAL A N 1
ATOM 3124 C CA . VAL A 1 414 ? -25.142 -21.073 -7.307 1.00 83.62 414 VAL A CA 1
ATOM 3125 C C . VAL A 1 414 ? -25.448 -21.506 -5.871 1.00 83.62 414 VAL A C 1
ATOM 3127 O O . VAL A 1 414 ? -24.721 -21.142 -4.947 1.00 83.62 414 VAL A O 1
ATOM 3130 N N . ARG A 1 415 ? -26.479 -22.336 -5.667 1.00 83.94 415 ARG A N 1
ATOM 3131 C CA . ARG A 1 415 ? -26.811 -22.891 -4.346 1.00 83.94 415 ARG A CA 1
ATOM 3132 C C . ARG A 1 415 ? -25.716 -23.813 -3.812 1.00 83.94 415 ARG A C 1
ATOM 3134 O O . ARG A 1 415 ? -25.401 -23.727 -2.629 1.00 83.94 415 ARG A O 1
ATOM 3141 N N . ARG A 1 416 ? -25.128 -24.658 -4.662 1.00 83.75 416 ARG A N 1
ATOM 3142 C CA . ARG A 1 416 ? -24.009 -25.535 -4.287 1.00 83.75 416 ARG A CA 1
ATOM 3143 C C . ARG A 1 416 ? -22.784 -24.725 -3.869 1.00 83.75 416 ARG A C 1
ATOM 3145 O O . ARG A 1 416 ? -22.195 -25.014 -2.835 1.00 83.75 416 ARG A O 1
ATOM 3152 N N . ARG A 1 417 ? -22.431 -23.685 -4.631 1.00 82.88 417 ARG A N 1
ATOM 3153 C CA . ARG A 1 417 ? -21.312 -22.782 -4.306 1.00 82.88 417 ARG A CA 1
ATOM 3154 C C . ARG A 1 417 ? -21.527 -22.055 -2.988 1.00 82.88 417 ARG A C 1
ATOM 3156 O O . ARG A 1 417 ? -20.645 -22.101 -2.142 1.00 82.88 417 ARG A O 1
ATOM 3163 N N . LYS A 1 418 ? -22.725 -21.511 -2.773 1.00 81.69 418 LYS A N 1
ATOM 3164 C CA . LYS A 1 418 ? -23.093 -20.889 -1.497 1.00 81.69 418 LYS A CA 1
ATOM 3165 C C . LYS A 1 418 ? -23.004 -21.871 -0.323 1.00 81.69 418 LYS A C 1
ATOM 3167 O O . LYS A 1 418 ? -22.473 -21.538 0.724 1.00 81.69 418 LYS A O 1
ATOM 3172 N N . TRP A 1 419 ? -23.479 -23.102 -0.505 1.00 81.25 419 TRP A N 1
ATOM 3173 C CA . TRP A 1 419 ? -23.387 -24.123 0.539 1.00 81.25 419 TRP A CA 1
ATOM 3174 C C . TRP A 1 419 ? -21.930 -24.496 0.871 1.00 81.25 419 TRP A C 1
ATOM 3176 O O . TRP A 1 419 ? -21.620 -24.706 2.041 1.00 81.25 419 TRP A O 1
ATOM 3186 N N . MET A 1 420 ? -21.036 -24.538 -0.128 1.00 77.12 420 MET A N 1
ATOM 3187 C CA . MET A 1 420 ? -19.597 -24.777 0.074 1.00 77.12 420 MET A CA 1
ATOM 3188 C C . MET A 1 420 ? -18.877 -23.600 0.748 1.00 77.12 420 MET A C 1
ATOM 3190 O O . MET A 1 420 ? -17.925 -23.832 1.486 1.00 77.12 420 MET A O 1
ATOM 3194 N N . GLU A 1 421 ? -19.314 -22.358 0.514 1.00 76.00 421 GLU A N 1
ATOM 3195 C CA . GLU A 1 421 ? -18.815 -21.182 1.247 1.00 76.00 421 GLU A CA 1
ATOM 3196 C C . GLU A 1 421 ? -19.134 -21.290 2.746 1.00 76.00 421 GLU A C 1
ATOM 3198 O O . GLU A 1 421 ? -18.273 -21.015 3.580 1.00 76.00 421 GLU A O 1
ATOM 3203 N N . ASP A 1 422 ? -20.338 -21.761 3.081 1.00 79.25 422 ASP A N 1
ATOM 3204 C CA . ASP A 1 422 ? -20.783 -21.940 4.467 1.00 79.25 422 ASP A CA 1
ATOM 3205 C C . ASP A 1 422 ? -20.202 -23.216 5.128 1.00 79.25 422 ASP A C 1
ATOM 3207 O O . ASP A 1 422 ? -20.119 -23.293 6.354 1.00 79.25 422 ASP A O 1
ATOM 3211 N N . ASN A 1 423 ? -19.796 -24.224 4.337 1.00 78.56 423 ASN A N 1
ATOM 3212 C CA . ASN A 1 423 ? -19.323 -25.538 4.805 1.00 78.56 423 ASN A CA 1
ATOM 3213 C C . ASN A 1 423 ? -18.047 -25.976 4.053 1.00 78.56 423 ASN A C 1
ATOM 3215 O O . ASN A 1 423 ? -18.127 -26.762 3.102 1.00 78.56 423 ASN A O 1
ATOM 3219 N N . PRO A 1 424 ? -16.856 -25.499 4.459 1.00 71.50 424 PRO A N 1
ATOM 3220 C CA . PRO A 1 424 ? -15.611 -25.819 3.769 1.00 71.50 424 PRO A CA 1
ATOM 3221 C C . PRO A 1 424 ? -15.262 -27.306 3.920 1.00 71.50 424 PRO A C 1
ATOM 3223 O O . PRO A 1 424 ? -15.067 -27.804 5.028 1.00 71.50 424 PRO A O 1
ATOM 3226 N N . GLN A 1 425 ? -15.150 -28.011 2.794 1.00 66.12 425 GLN A N 1
ATOM 3227 C CA . GLN A 1 425 ? -14.683 -29.398 2.730 1.00 66.12 425 GLN A CA 1
ATOM 3228 C C . GLN A 1 425 ? -13.284 -29.475 2.121 1.00 66.12 425 GLN A C 1
ATOM 3230 O O . GLN A 1 425 ? -12.969 -28.769 1.162 1.00 66.12 425 GLN A O 1
ATOM 3235 N N . SER A 1 426 ? -12.457 -30.381 2.641 1.00 59.91 426 SER A N 1
ATOM 3236 C CA . SER A 1 426 ? -11.209 -30.793 2.001 1.00 59.91 426 SER A CA 1
ATOM 3237 C C . SER A 1 426 ? -11.517 -31.624 0.753 1.00 59.91 426 SER A C 1
ATOM 3239 O O . SER A 1 426 ? -12.225 -32.626 0.847 1.00 59.91 426 SER A O 1
ATOM 3241 N N . SER A 1 427 ? -10.972 -31.248 -0.404 1.00 63.66 427 SER A N 1
ATOM 3242 C CA . SER A 1 427 ? -11.018 -32.095 -1.599 1.00 63.66 427 SER A CA 1
ATOM 3243 C C . SER A 1 427 ? -10.259 -33.399 -1.342 1.00 63.66 427 SER A C 1
ATOM 3245 O O . SER A 1 427 ? -9.078 -33.350 -0.992 1.00 63.66 427 SER A O 1
ATOM 3247 N N . SER A 1 428 ? -10.912 -34.544 -1.525 1.00 62.12 428 SER A N 1
ATOM 3248 C CA . SER A 1 428 ? -10.286 -35.862 -1.421 1.00 62.12 428 SER A CA 1
ATOM 3249 C C . SER A 1 428 ? -10.132 -36.497 -2.809 1.00 62.12 428 SER A C 1
ATOM 3251 O O . SER A 1 428 ? -10.870 -36.169 -3.740 1.00 62.12 428 SER A O 1
ATOM 3253 N N . ASN A 1 429 ? -9.146 -37.382 -2.978 1.00 68.19 429 ASN A N 1
ATOM 3254 C CA . ASN A 1 429 ? -8.906 -38.055 -4.262 1.00 68.19 429 ASN A CA 1
ATOM 3255 C C . ASN A 1 429 ? -9.907 -39.195 -4.518 1.00 68.19 429 ASN A C 1
ATOM 3257 O O . ASN A 1 429 ? -9.999 -39.693 -5.639 1.00 68.19 429 ASN A O 1
ATOM 3261 N N . GLU A 1 430 ? -10.652 -39.612 -3.492 1.00 67.38 430 GLU A N 1
ATOM 3262 C CA . GLU A 1 430 ? -11.654 -40.674 -3.570 1.00 67.38 430 GLU A CA 1
ATOM 3263 C C . GLU A 1 430 ? -12.969 -40.216 -4.238 1.00 67.38 430 GLU A C 1
ATOM 3265 O O . GLU A 1 430 ? -13.701 -41.057 -4.756 1.00 67.38 430 GLU A O 1
ATOM 3270 N N . ASP A 1 431 ? -13.245 -38.903 -4.290 1.00 67.12 431 ASP A N 1
ATOM 3271 C CA . ASP A 1 431 ? -14.466 -38.303 -4.858 1.00 67.12 431 ASP A CA 1
ATOM 3272 C C . ASP A 1 431 ? -14.152 -37.111 -5.805 1.00 67.12 431 ASP A C 1
ATOM 3274 O O . ASP A 1 431 ? -14.359 -35.946 -5.443 1.00 67.12 431 ASP A O 1
ATOM 3278 N N . PRO A 1 432 ? -13.657 -37.345 -7.038 1.00 72.19 432 PRO A N 1
ATOM 3279 C CA . PRO A 1 432 ? -13.299 -36.260 -7.951 1.00 72.19 432 PRO A CA 1
ATOM 3280 C C . PRO A 1 432 ? -14.528 -35.469 -8.433 1.00 72.19 432 PRO A C 1
ATOM 3282 O O . PRO A 1 432 ? -15.522 -36.029 -8.898 1.00 72.19 432 PRO A O 1
ATOM 3285 N N . ILE A 1 433 ? -14.438 -34.137 -8.382 1.00 78.38 433 ILE A N 1
ATOM 3286 C CA . ILE A 1 433 ? -15.452 -33.229 -8.935 1.00 78.38 433 ILE A CA 1
ATOM 3287 C C . ILE A 1 433 ? -15.166 -33.040 -10.428 1.00 78.38 433 ILE A C 1
ATOM 3289 O O . ILE A 1 433 ? -14.206 -32.373 -10.801 1.00 78.38 433 ILE A O 1
ATOM 3293 N N . ALA A 1 434 ? -16.005 -33.625 -11.282 1.00 76.56 434 ALA A N 1
ATOM 3294 C CA . ALA A 1 434 ? -15.868 -33.568 -12.739 1.00 76.56 434 ALA A CA 1
ATOM 3295 C C . ALA A 1 434 ? -16.650 -32.410 -13.391 1.00 76.56 434 ALA A C 1
ATOM 3297 O O . ALA A 1 434 ? -16.564 -32.210 -14.602 1.00 76.56 434 ALA A O 1
ATOM 3298 N N . PHE A 1 435 ? -17.453 -31.669 -12.621 1.00 81.56 435 PHE A N 1
ATOM 3299 C CA . PHE A 1 435 ? -18.255 -30.564 -13.139 1.00 81.56 435 PHE A CA 1
ATOM 3300 C C . PHE A 1 435 ? -17.407 -29.350 -13.534 1.00 81.56 435 PHE A C 1
ATOM 3302 O O . PHE A 1 435 ? -16.739 -28.751 -12.692 1.00 81.56 435 PHE A O 1
ATOM 3309 N N . ASP A 1 436 ? -17.539 -28.927 -14.792 1.00 76.56 436 ASP A N 1
ATOM 3310 C CA . ASP A 1 436 ? -17.013 -27.665 -15.311 1.00 76.56 436 ASP A CA 1
ATOM 3311 C C . ASP A 1 436 ? -18.173 -26.703 -15.618 1.00 76.56 436 ASP A C 1
ATOM 3313 O O . ASP A 1 436 ? -19.174 -27.070 -16.239 1.00 76.56 436 ASP A O 1
ATOM 3317 N N . THR A 1 437 ? -18.028 -25.436 -15.229 1.00 80.12 437 THR A N 1
ATOM 3318 C CA . THR A 1 437 ? -18.969 -24.360 -15.574 1.00 80.12 437 THR A CA 1
ATOM 3319 C C . THR A 1 437 ? -19.150 -24.157 -17.078 1.00 80.12 437 THR A C 1
ATOM 3321 O O . THR A 1 437 ? -20.192 -23.640 -17.485 1.00 80.12 437 THR A O 1
ATOM 3324 N N . ALA A 1 438 ? -18.194 -24.601 -17.901 1.00 82.12 438 ALA A N 1
ATOM 3325 C CA . ALA A 1 438 ? -18.290 -24.599 -19.361 1.00 82.12 438 ALA A CA 1
ATOM 3326 C C . ALA A 1 438 ? -19.390 -25.529 -19.913 1.00 82.12 438 ALA A C 1
ATOM 3328 O O . ALA A 1 438 ? -19.800 -25.378 -21.064 1.00 82.12 438 ALA A O 1
ATOM 3329 N N . ILE A 1 439 ? -19.907 -26.462 -19.101 1.00 84.88 439 ILE A N 1
ATOM 3330 C CA . ILE A 1 439 ? -21.059 -27.308 -19.456 1.00 84.88 439 ILE A CA 1
ATOM 3331 C C . ILE A 1 439 ? -22.328 -26.458 -19.634 1.00 84.88 439 ILE A C 1
ATOM 3333 O O . ILE A 1 439 ? -23.198 -26.807 -20.435 1.00 84.88 439 ILE A O 1
ATOM 3337 N N . ILE A 1 440 ? -22.435 -25.335 -18.916 1.00 86.00 440 ILE A N 1
ATOM 3338 C CA . ILE A 1 440 ? -23.537 -24.383 -19.059 1.00 86.00 440 ILE A CA 1
ATOM 3339 C C . ILE A 1 440 ? -23.190 -23.414 -20.200 1.00 86.00 440 ILE A C 1
ATOM 3341 O O . ILE A 1 440 ? -22.184 -22.704 -20.115 1.00 86.00 440 ILE A O 1
ATOM 3345 N N . PRO A 1 441 ? -24.010 -23.326 -21.264 1.00 87.56 441 PRO A N 1
ATOM 3346 C CA . PRO A 1 441 ? -23.738 -22.433 -22.379 1.00 87.56 441 PRO A CA 1
ATOM 3347 C C . PRO A 1 441 ? -23.594 -20.973 -21.937 1.00 87.56 441 PRO A C 1
ATOM 3349 O O . PRO A 1 441 ? -24.418 -20.456 -21.185 1.00 87.56 441 PRO A O 1
ATOM 3352 N N . TRP A 1 442 ? -22.597 -20.270 -22.478 1.00 78.69 442 TRP A N 1
ATOM 3353 C CA . TRP A 1 442 ? -22.313 -18.866 -22.143 1.00 78.69 442 TRP A CA 1
ATOM 3354 C C . TRP A 1 442 ? -23.527 -17.933 -22.315 1.00 78.69 442 TRP A C 1
ATOM 3356 O O . TRP A 1 442 ? -23.732 -17.022 -21.515 1.00 78.69 442 TRP A O 1
ATOM 3366 N N . TRP A 1 443 ? -24.382 -18.185 -23.313 1.00 83.31 443 TRP A N 1
ATOM 3367 C CA . TRP A 1 443 ? -25.600 -17.401 -23.529 1.00 83.31 443 TRP A CA 1
ATOM 3368 C C . TRP A 1 443 ? -26.580 -17.506 -22.354 1.00 83.31 443 TRP A C 1
ATOM 3370 O O . TRP A 1 443 ? -27.311 -16.552 -22.098 1.00 83.31 443 TRP A O 1
ATOM 3380 N N . ALA A 1 444 ? -26.602 -18.634 -21.635 1.00 83.00 444 ALA A N 1
ATOM 3381 C CA . ALA A 1 444 ? -27.473 -18.835 -20.480 1.00 83.00 444 ALA A CA 1
ATOM 3382 C C . ALA A 1 444 ? -26.967 -18.027 -19.280 1.00 83.00 444 ALA A C 1
ATOM 3384 O O . ALA A 1 444 ? -27.754 -17.346 -18.626 1.00 83.00 444 ALA A O 1
ATOM 3385 N N . TRP A 1 445 ? -25.646 -18.004 -19.069 1.00 78.62 445 TRP A N 1
ATOM 3386 C CA . TRP A 1 445 ? -25.009 -17.138 -18.076 1.00 78.62 445 TRP A CA 1
ATOM 3387 C C . TRP A 1 445 ? -25.305 -15.661 -18.329 1.00 78.62 445 TRP A C 1
ATOM 3389 O O . TRP A 1 445 ? -25.741 -14.954 -17.420 1.00 78.62 445 TRP A O 1
ATOM 3399 N N . ILE A 1 446 ? -25.136 -15.205 -19.573 1.00 74.56 446 ILE A N 1
ATOM 3400 C CA . ILE A 1 446 ? -25.439 -13.819 -19.934 1.00 74.56 446 ILE A CA 1
ATOM 3401 C C . ILE A 1 446 ? -26.919 -13.540 -19.735 1.00 74.56 446 ILE A C 1
ATOM 3403 O O . ILE A 1 446 ? -27.257 -12.629 -18.997 1.00 74.56 446 ILE A O 1
ATOM 3407 N N . LYS A 1 447 ? -27.819 -14.341 -20.309 1.00 75.69 447 LYS A N 1
ATOM 3408 C CA . LYS A 1 447 ? -29.265 -14.130 -20.171 1.00 75.69 447 LYS A CA 1
ATOM 3409 C C . LYS A 1 447 ? -29.712 -14.046 -18.703 1.00 75.69 447 LYS A C 1
ATOM 3411 O O . LYS A 1 447 ? -30.592 -13.246 -18.398 1.00 75.69 447 LYS A O 1
ATOM 3416 N N . ARG A 1 448 ? -29.118 -14.838 -17.803 1.00 71.50 448 ARG A N 1
ATOM 3417 C CA . ARG A 1 448 ? -29.480 -14.876 -16.378 1.00 71.50 448 ARG A CA 1
ATOM 3418 C C . ARG A 1 448 ? -29.033 -13.638 -15.597 1.00 71.50 448 ARG A C 1
ATOM 3420 O O . ARG A 1 448 ? -29.752 -13.224 -14.687 1.00 71.50 448 ARG A O 1
ATOM 3427 N N . PHE A 1 449 ? -27.871 -13.074 -15.931 1.00 67.00 449 PHE A N 1
ATOM 3428 C CA . PHE A 1 449 ? -27.275 -11.930 -15.226 1.00 67.00 449 PHE A CA 1
ATOM 3429 C C . PHE A 1 449 ? -27.387 -10.595 -15.978 1.00 67.00 449 PHE A C 1
ATOM 3431 O O . PHE A 1 449 ? -27.053 -9.547 -15.429 1.00 67.00 449 PHE A O 1
ATOM 3438 N N . HIS A 1 450 ? -27.894 -10.604 -17.209 1.00 62.28 450 HIS A N 1
ATOM 3439 C CA . HIS A 1 450 ? -28.165 -9.404 -17.988 1.00 62.28 450 HIS A CA 1
ATOM 3440 C C . HIS A 1 450 ? -29.451 -8.729 -17.493 1.00 62.28 450 HIS A C 1
ATOM 3442 O O . HIS A 1 450 ? -30.521 -9.336 -17.484 1.00 62.28 450 HIS A O 1
ATOM 3448 N N . LEU A 1 451 ? -29.361 -7.456 -17.100 1.00 56.28 451 LEU A N 1
ATOM 3449 C CA . LEU A 1 451 ? -30.492 -6.635 -16.653 1.00 56.28 451 LEU A CA 1
ATOM 3450 C C . LEU A 1 451 ? -30.956 -5.726 -17.809 1.00 56.28 451 LEU A C 1
ATOM 3452 O O . LEU A 1 451 ? -30.440 -4.616 -17.945 1.00 56.28 451 LEU A O 1
ATOM 3456 N N . PRO A 1 452 ? -31.923 -6.144 -18.651 1.00 57.09 452 PRO A N 1
ATOM 3457 C CA . PRO A 1 452 ? -32.343 -5.369 -19.829 1.00 57.09 452 PRO A CA 1
ATOM 3458 C C . PRO A 1 452 ? -32.909 -3.981 -19.480 1.00 57.09 452 PRO A C 1
ATOM 3460 O O . PRO A 1 452 ? -32.809 -3.043 -20.267 1.00 57.09 452 PRO A O 1
ATOM 3463 N N . GLU A 1 453 ? -33.466 -3.816 -18.278 1.00 53.50 453 GLU A N 1
ATOM 3464 C CA . GLU A 1 453 ? -33.976 -2.526 -17.803 1.00 53.50 453 GLU A CA 1
ATOM 3465 C C . GLU A 1 453 ? -32.858 -1.508 -17.530 1.00 53.50 453 GLU A C 1
ATOM 3467 O O . GLU A 1 453 ? -33.059 -0.308 -17.730 1.00 53.50 453 GLU A O 1
ATOM 3472 N N . ALA A 1 454 ? -31.669 -1.971 -17.127 1.00 55.75 454 ALA A N 1
ATOM 3473 C CA . ALA A 1 454 ? -30.528 -1.103 -16.849 1.00 55.75 454 ALA A CA 1
ATOM 3474 C C . ALA A 1 454 ? -29.959 -0.491 -18.139 1.00 55.75 454 ALA A C 1
ATOM 3476 O O . ALA A 1 454 ? -29.635 0.695 -18.164 1.00 55.75 454 ALA A O 1
ATOM 3477 N N . GLU A 1 455 ? -29.915 -1.249 -19.237 1.00 55.34 455 GLU A N 1
ATOM 3478 C CA . GLU A 1 455 ? -29.476 -0.731 -20.539 1.00 55.34 455 GLU A CA 1
ATOM 3479 C C . GLU A 1 455 ? -30.470 0.264 -21.141 1.00 55.34 455 GLU A C 1
ATOM 3481 O O . GLU A 1 455 ? -30.064 1.302 -21.663 1.00 55.34 455 GLU A O 1
ATOM 3486 N N . LEU A 1 456 ? -31.778 0.003 -21.019 1.00 55.94 456 LEU A N 1
ATOM 3487 C CA . LEU A 1 456 ? -32.808 0.932 -21.491 1.00 55.94 456 LEU A CA 1
ATOM 3488 C C . LEU A 1 456 ? -32.753 2.264 -20.725 1.00 55.94 456 LEU A C 1
ATOM 3490 O O . LEU A 1 456 ? -32.926 3.333 -21.317 1.00 55.94 456 LEU A O 1
ATOM 3494 N N . LEU A 1 457 ? -32.498 2.211 -19.415 1.00 56.59 457 LEU A N 1
ATOM 3495 C CA . LEU A 1 457 ? -32.324 3.396 -18.575 1.00 56.59 457 LEU A CA 1
ATOM 3496 C C . LEU A 1 457 ? -31.043 4.160 -18.930 1.00 56.59 457 LEU A C 1
ATOM 3498 O O . LEU A 1 457 ? -31.102 5.375 -19.120 1.00 56.59 457 LEU A O 1
ATOM 3502 N N . ASN A 1 458 ? -29.921 3.461 -19.098 1.00 62.56 458 ASN A N 1
ATOM 3503 C CA . ASN A 1 458 ? -28.645 4.077 -19.467 1.00 62.56 458 ASN A CA 1
ATOM 3504 C C . ASN A 1 458 ? -28.690 4.687 -20.877 1.00 62.56 458 ASN A C 1
ATOM 3506 O O . ASN A 1 458 ? -28.221 5.806 -21.080 1.00 62.56 458 ASN A O 1
ATOM 3510 N N . GLY A 1 459 ? -29.330 4.011 -21.835 1.00 67.69 459 GLY A N 1
ATOM 3511 C CA . GLY A 1 459 ? -29.533 4.522 -23.191 1.00 67.69 459 GLY A CA 1
ATOM 3512 C C . GLY A 1 459 ? -30.434 5.760 -23.233 1.00 67.69 459 GLY A C 1
ATOM 3513 O O . GLY A 1 459 ? -30.123 6.729 -23.926 1.00 67.69 459 GLY A O 1
ATOM 3514 N N . ARG A 1 460 ? -31.522 5.786 -22.449 1.00 65.88 460 ARG A N 1
ATOM 3515 C CA . ARG A 1 460 ? -32.396 6.970 -22.328 1.00 65.88 460 ARG A CA 1
ATOM 3516 C C . ARG A 1 460 ? -31.674 8.151 -21.682 1.00 65.88 460 ARG A C 1
ATOM 3518 O O . ARG A 1 460 ? -31.772 9.264 -22.193 1.00 65.88 460 ARG A O 1
ATOM 3525 N N . ALA A 1 461 ? -30.924 7.912 -20.608 1.00 64.00 461 ALA A N 1
ATOM 3526 C CA . ALA A 1 461 ? -30.133 8.947 -19.949 1.00 64.00 461 ALA A CA 1
ATOM 3527 C C . ALA A 1 461 ? -29.058 9.524 -20.886 1.00 64.00 461 ALA A C 1
ATOM 3529 O O . ALA A 1 461 ? -28.899 10.742 -20.956 1.00 64.00 461 ALA A O 1
ATOM 3530 N N . ALA A 1 462 ? -28.386 8.673 -21.670 1.00 67.88 462 ALA A N 1
ATOM 3531 C CA . ALA A 1 462 ? -27.405 9.107 -22.661 1.00 67.88 462 ALA A CA 1
ATOM 3532 C C . ALA A 1 462 ? -28.035 9.997 -23.747 1.00 67.88 462 ALA A C 1
ATOM 3534 O O . ALA A 1 462 ? -27.519 11.078 -24.025 1.00 67.88 462 ALA A O 1
ATOM 3535 N N . MET A 1 463 ? -29.180 9.601 -24.314 1.00 69.44 463 MET A N 1
ATOM 3536 C CA . MET A 1 463 ? -29.867 10.389 -25.351 1.00 69.44 463 MET A CA 1
ATOM 3537 C C . MET A 1 463 ? -30.348 11.752 -24.839 1.00 69.44 463 MET A C 1
ATOM 3539 O O . MET A 1 463 ? -30.222 12.754 -25.544 1.00 69.44 463 MET A O 1
ATOM 3543 N N . ILE A 1 464 ? -30.855 11.812 -23.604 1.00 70.00 464 ILE A N 1
ATOM 3544 C CA . ILE A 1 464 ? -31.254 13.077 -22.971 1.00 70.00 464 ILE A CA 1
ATOM 3545 C C . ILE A 1 464 ? -30.021 13.949 -22.692 1.00 70.00 464 ILE A C 1
ATOM 3547 O O . ILE A 1 464 ? -30.054 15.151 -22.955 1.00 70.00 464 ILE A O 1
ATOM 3551 N N . GLY A 1 465 ? -28.921 13.352 -22.223 1.00 67.88 465 GLY A N 1
ATOM 3552 C CA . GLY A 1 465 ? -27.653 14.048 -21.999 1.00 67.88 465 GLY A CA 1
ATOM 3553 C C . GLY A 1 465 ? -27.100 14.688 -23.274 1.00 67.88 465 GLY A C 1
ATOM 3554 O O . GLY A 1 465 ? -26.766 15.872 -23.270 1.00 67.88 465 GLY A O 1
ATOM 3555 N N . PHE A 1 466 ? -27.087 13.947 -24.386 1.00 67.44 466 PHE A N 1
ATOM 3556 C CA . PHE A 1 466 ? -26.666 14.472 -25.689 1.00 67.44 466 PHE A CA 1
ATOM 3557 C C . PHE A 1 466 ? -27.573 15.602 -26.189 1.00 67.44 466 PHE A C 1
ATOM 3559 O O . PHE A 1 466 ? -27.075 16.629 -26.652 1.00 67.44 466 PHE A O 1
ATOM 3566 N N . PHE A 1 467 ? -28.894 15.449 -26.067 1.00 68.81 467 PHE A N 1
ATOM 3567 C CA . PHE A 1 467 ? -29.845 16.479 -26.489 1.00 68.81 467 PHE A CA 1
ATOM 3568 C C . PHE A 1 467 ? -29.691 17.777 -25.683 1.00 68.81 467 PHE A C 1
ATOM 3570 O O . PHE A 1 467 ? -29.675 18.866 -26.257 1.00 68.81 467 PHE A O 1
ATOM 3577 N N . MET A 1 468 ? -29.516 17.674 -24.362 1.00 65.62 468 MET A N 1
ATOM 3578 C CA . MET A 1 468 ? -29.304 18.840 -23.501 1.00 65.62 468 MET A CA 1
ATOM 3579 C C . MET A 1 468 ? -27.959 19.519 -23.766 1.00 65.62 468 MET A C 1
ATOM 3581 O O . MET A 1 468 ? -27.903 20.746 -23.796 1.00 65.62 468 MET A O 1
ATOM 3585 N N . ALA A 1 469 ? -26.895 18.754 -24.021 1.00 64.00 469 ALA A N 1
ATOM 3586 C CA . ALA A 1 469 ? -25.597 19.319 -24.381 1.00 64.00 469 ALA A CA 1
ATOM 3587 C C . ALA A 1 469 ? -25.671 20.116 -25.700 1.00 64.00 469 ALA A C 1
ATOM 3589 O O . ALA A 1 469 ? -25.150 21.228 -25.778 1.00 64.00 469 ALA A O 1
ATOM 3590 N N . TYR A 1 470 ? -26.408 19.604 -26.693 1.00 63.09 470 TYR A N 1
ATOM 3591 C CA . TYR A 1 470 ? -26.659 20.304 -27.957 1.00 63.09 470 TYR A CA 1
ATOM 3592 C C . TYR A 1 470 ? -27.523 21.564 -27.785 1.00 63.09 470 TYR A C 1
ATOM 3594 O O . TYR A 1 470 ? -27.263 22.587 -28.415 1.00 63.09 470 TYR A O 1
ATOM 3602 N N . LEU A 1 471 ? -28.536 21.527 -26.912 1.00 63.22 471 LEU A N 1
ATOM 3603 C CA . LEU A 1 471 ? -29.364 22.698 -26.605 1.00 63.22 471 LEU A CA 1
ATOM 3604 C C . LEU A 1 471 ? -28.524 23.826 -25.984 1.00 63.22 471 LEU A C 1
ATOM 3606 O O . LEU A 1 471 ? -28.667 24.990 -26.363 1.00 63.22 471 LEU A O 1
ATOM 3610 N N . VAL A 1 472 ? -27.630 23.480 -25.053 1.00 63.78 472 VAL A N 1
ATOM 3611 C CA . VAL A 1 472 ? -26.703 24.438 -24.433 1.00 63.78 472 VAL A CA 1
ATOM 3612 C C . VAL A 1 472 ? -25.720 24.987 -25.470 1.00 63.78 472 VAL A C 1
ATOM 3614 O O . VAL A 1 472 ? -25.482 26.195 -25.491 1.00 63.78 472 VAL A O 1
ATOM 3617 N N . ASP A 1 473 ? -25.217 24.141 -26.372 1.00 64.88 473 ASP A N 1
ATOM 3618 C CA . ASP A 1 473 ? -24.322 24.542 -27.468 1.00 64.88 473 ASP A CA 1
ATOM 3619 C C . ASP A 1 473 ? -25.022 25.532 -28.418 1.00 64.88 473 ASP A C 1
ATOM 3621 O O . ASP A 1 473 ? -24.525 26.627 -28.673 1.00 64.88 473 ASP A O 1
ATOM 3625 N N . SER A 1 474 ? -26.263 25.241 -28.819 1.00 60.47 474 SER A N 1
ATOM 3626 C CA . SER A 1 474 ? -27.054 26.120 -29.690 1.00 60.47 474 SER A CA 1
ATOM 3627 C C . SER A 1 474 ? -27.399 27.475 -29.064 1.00 60.47 474 SER A C 1
ATOM 3629 O O . SER A 1 474 ? -27.560 28.448 -29.801 1.00 60.47 474 SER A O 1
ATOM 3631 N N . LEU A 1 475 ? -27.573 27.553 -27.741 1.00 62.72 475 LEU A N 1
ATOM 3632 C CA . LEU A 1 475 ? -27.923 28.800 -27.049 1.00 62.72 475 LEU A CA 1
ATOM 3633 C C . LEU A 1 475 ? -26.702 29.666 -26.736 1.00 62.72 475 LEU A C 1
ATOM 3635 O O . LEU A 1 475 ? -26.821 30.888 -26.660 1.00 62.72 475 LEU A O 1
ATOM 3639 N N . THR A 1 476 ? -25.543 29.044 -26.530 1.00 61.66 476 THR A N 1
ATOM 3640 C CA . THR A 1 476 ? -24.318 29.749 -26.131 1.00 61.66 476 THR A CA 1
ATOM 3641 C C . THR A 1 476 ? -23.354 29.974 -27.293 1.00 61.66 476 THR A C 1
ATOM 3643 O O . THR A 1 476 ? -22.528 30.880 -27.215 1.00 61.66 476 THR A O 1
ATOM 3646 N N . GLY A 1 477 ? -23.482 29.210 -28.383 1.00 60.94 477 GLY A N 1
ATOM 3647 C CA . GLY A 1 477 ? -22.591 29.256 -29.545 1.00 60.94 477 GLY A CA 1
ATOM 3648 C C . GLY A 1 477 ? -21.174 28.752 -29.251 1.00 60.94 477 GLY A C 1
ATOM 3649 O O . GLY A 1 477 ? -20.259 29.016 -30.029 1.00 60.94 477 GLY A O 1
ATOM 3650 N N . VAL A 1 478 ? -20.985 28.079 -28.113 1.00 59.09 478 VAL A N 1
ATOM 3651 C CA . VAL A 1 478 ? -19.701 27.589 -27.612 1.00 59.09 478 VAL A CA 1
ATOM 3652 C C . VAL A 1 478 ? -19.706 26.067 -27.701 1.00 59.09 478 VAL A C 1
ATOM 3654 O O . VAL A 1 478 ? -20.433 25.409 -26.953 1.00 59.09 478 VAL A O 1
ATOM 3657 N N . GLY A 1 479 ? -18.861 25.539 -28.593 1.00 58.06 479 GLY A N 1
ATOM 3658 C CA . GLY A 1 479 ? -18.808 24.116 -28.923 1.00 58.06 479 GLY A CA 1
ATOM 3659 C C . GLY A 1 479 ? -18.646 23.203 -27.704 1.00 58.06 479 GLY A C 1
ATOM 3660 O O . GLY A 1 479 ? -18.033 23.578 -26.702 1.00 58.06 479 GLY A O 1
ATOM 3661 N N . LEU A 1 480 ? -19.152 21.971 -27.820 1.00 58.03 480 LEU A N 1
ATOM 3662 C CA . LEU A 1 480 ? -19.223 20.948 -26.761 1.00 58.03 480 LEU A CA 1
ATOM 3663 C C . LEU A 1 480 ? -17.960 20.793 -25.880 1.00 58.03 480 LEU A C 1
ATOM 3665 O O . LEU A 1 480 ? -18.067 20.489 -24.695 1.00 58.03 480 LEU A O 1
ATOM 3669 N N . VAL A 1 481 ? -16.765 20.998 -26.446 1.00 55.03 481 VAL A N 1
ATOM 3670 C CA . VAL A 1 481 ? -15.475 20.837 -25.747 1.00 55.03 481 VAL A CA 1
ATOM 3671 C C . VAL A 1 481 ? -15.123 22.056 -24.875 1.00 55.03 481 VAL A C 1
ATOM 3673 O O . VAL A 1 481 ? -14.534 21.889 -23.808 1.00 55.03 481 VAL A O 1
ATOM 3676 N N . ASP A 1 482 ? -15.554 23.267 -25.246 1.00 54.50 482 ASP A N 1
ATOM 3677 C CA . ASP A 1 482 ? -15.298 24.499 -24.474 1.00 54.50 482 ASP A CA 1
ATOM 3678 C C . ASP A 1 482 ? -16.294 24.698 -23.310 1.00 54.50 482 ASP A C 1
ATOM 3680 O O . ASP A 1 482 ? -16.044 25.466 -22.373 1.00 54.50 482 ASP A O 1
ATOM 3684 N N . GLN A 1 483 ? -17.409 23.957 -23.293 1.00 51.47 483 GLN A N 1
ATOM 3685 C CA . GLN A 1 483 ? -18.382 23.979 -22.189 1.00 51.47 483 GLN A CA 1
ATOM 3686 C C . GLN A 1 483 ? -17.792 23.490 -20.854 1.00 51.47 483 GLN A C 1
ATOM 3688 O O . GLN A 1 483 ? -18.277 23.876 -19.786 1.00 51.47 483 GLN A O 1
ATOM 3693 N N . MET A 1 484 ? -16.706 22.706 -20.881 1.00 53.59 484 MET A N 1
ATOM 3694 C CA . MET A 1 484 ? -16.003 22.253 -19.672 1.00 53.59 484 MET A CA 1
ATOM 3695 C C . MET A 1 484 ? -15.164 23.354 -18.997 1.00 53.59 484 MET A C 1
ATOM 3697 O O . MET A 1 484 ? -14.685 23.150 -17.877 1.00 53.59 484 MET A O 1
ATOM 3701 N N . GLY A 1 485 ? -15.001 24.526 -19.620 1.00 54.19 485 GLY A N 1
ATOM 3702 C CA . GLY A 1 485 ? -14.268 25.667 -19.058 1.00 54.19 485 GLY A CA 1
ATOM 3703 C C . GLY A 1 485 ? -15.151 26.739 -18.408 1.00 54.19 485 GLY A C 1
ATOM 3704 O O . GLY A 1 485 ? -14.700 27.428 -17.494 1.00 54.19 485 GLY A O 1
ATOM 3705 N N . ASN A 1 486 ? -16.417 26.871 -18.823 1.00 64.81 486 ASN A N 1
ATOM 3706 C CA . ASN A 1 486 ? -17.273 27.999 -18.444 1.00 64.81 486 ASN A CA 1
ATOM 3707 C C . ASN A 1 486 ? -18.220 27.661 -17.273 1.00 64.81 486 ASN A C 1
ATOM 3709 O O . ASN A 1 486 ? -19.016 26.722 -17.344 1.00 64.81 486 ASN A O 1
ATOM 3713 N N . PHE A 1 487 ? -18.168 28.452 -16.194 1.00 65.81 487 PHE A N 1
ATOM 3714 C CA . PHE A 1 487 ? -18.954 28.246 -14.967 1.00 65.81 487 PHE A CA 1
ATOM 3715 C C . PHE A 1 487 ? -20.470 28.229 -15.223 1.00 65.81 487 PHE A C 1
ATOM 3717 O O . PHE A 1 487 ? -21.191 27.414 -14.647 1.00 65.81 487 PHE A O 1
ATOM 3724 N N . PHE A 1 488 ? -20.955 29.070 -16.141 1.00 64.38 488 PHE A N 1
ATOM 3725 C CA . PHE A 1 488 ? -22.372 29.099 -16.516 1.00 64.38 488 PHE A CA 1
ATOM 3726 C C . PHE A 1 488 ? -22.829 27.804 -17.197 1.00 64.38 488 PHE A C 1
ATOM 3728 O O . PHE A 1 488 ? -23.873 27.260 -16.840 1.00 64.38 488 PHE A O 1
ATOM 3735 N N . CYS A 1 489 ? -22.025 27.272 -18.122 1.00 59.09 489 CYS A N 1
ATOM 3736 C CA . CYS A 1 489 ? -22.333 26.016 -18.810 1.00 59.09 489 CYS A CA 1
ATOM 3737 C C . CYS A 1 489 ? -22.290 24.829 -17.841 1.00 59.09 489 CYS A C 1
ATOM 3739 O O . CYS A 1 489 ? -23.197 24.002 -17.849 1.00 59.09 489 CYS A O 1
ATOM 3741 N N . LYS A 1 490 ? -21.312 24.796 -16.925 1.00 61.72 490 LYS A N 1
ATOM 3742 C CA . LYS A 1 490 ? -21.250 23.783 -15.857 1.00 61.72 490 LYS A CA 1
ATOM 3743 C C . LYS A 1 490 ? -22.471 23.803 -14.949 1.00 61.72 490 LYS A C 1
ATOM 3745 O O . LYS A 1 490 ? -22.972 22.745 -14.587 1.00 61.72 490 LYS A O 1
ATOM 3750 N N . THR A 1 491 ? -22.948 24.992 -14.591 1.00 69.25 491 THR A N 1
ATOM 3751 C CA . THR A 1 491 ? -24.098 25.142 -13.690 1.00 69.25 491 THR A CA 1
ATOM 3752 C C . THR A 1 491 ? -25.378 24.657 -14.370 1.00 69.25 491 THR A C 1
ATOM 3754 O O . THR A 1 491 ? -26.135 23.893 -13.779 1.00 69.25 491 THR A O 1
ATOM 3757 N N . LEU A 1 492 ? -25.588 25.019 -15.639 1.00 66.19 492 LEU A N 1
ATOM 3758 C CA . LEU A 1 492 ? -26.715 24.531 -16.439 1.00 66.19 492 LEU A CA 1
ATOM 3759 C C . LEU A 1 492 ? -26.667 23.015 -16.662 1.00 66.19 492 LEU A C 1
ATOM 3761 O O . LEU A 1 492 ? -27.691 22.348 -16.526 1.00 66.19 492 LEU A O 1
ATOM 3765 N N . LEU A 1 493 ? -25.487 22.461 -16.943 1.00 65.88 493 LEU A N 1
ATOM 3766 C CA . LEU A 1 493 ? -25.301 21.021 -17.109 1.00 65.88 493 LEU A CA 1
ATOM 3767 C C . LEU A 1 493 ? -25.555 20.274 -15.794 1.00 65.88 493 LEU A C 1
ATOM 3769 O O . LEU A 1 493 ? -26.222 19.244 -15.798 1.00 65.88 493 LEU A O 1
ATOM 3773 N N . PHE A 1 494 ? -25.115 20.824 -14.661 1.00 66.06 494 PHE A N 1
ATOM 3774 C CA . PHE A 1 494 ? -25.401 20.263 -13.341 1.00 66.06 494 PHE A CA 1
ATOM 3775 C C . PHE A 1 494 ? -26.903 20.265 -13.032 1.00 66.06 494 PHE A C 1
ATOM 3777 O O . PHE A 1 494 ? -27.439 19.239 -12.622 1.00 66.06 494 PHE A O 1
ATOM 3784 N N . VAL A 1 495 ? -27.608 21.370 -13.297 1.00 72.25 495 VAL A N 1
ATOM 3785 C CA . VAL A 1 495 ? -29.071 21.450 -13.128 1.00 72.25 495 VAL A CA 1
ATOM 3786 C C . VAL A 1 495 ? -29.790 20.452 -14.040 1.00 72.25 495 VAL A C 1
ATOM 3788 O O . VAL A 1 495 ? -30.728 19.794 -13.596 1.00 72.25 495 VAL A O 1
ATOM 3791 N N . ALA A 1 496 ? -29.336 20.286 -15.284 1.00 67.12 496 ALA A N 1
ATOM 3792 C CA . ALA A 1 496 ? -29.900 19.310 -16.211 1.00 67.12 496 ALA A CA 1
ATOM 3793 C C . ALA A 1 496 ? -29.687 17.865 -15.728 1.00 67.12 496 ALA A C 1
ATOM 3795 O O . ALA A 1 496 ? -30.638 17.088 -15.702 1.00 67.12 496 ALA A O 1
ATOM 3796 N N . VAL A 1 497 ? -28.475 17.510 -15.287 1.00 65.56 497 VAL A N 1
ATOM 3797 C CA . VAL A 1 497 ? -28.164 16.174 -14.749 1.00 65.56 497 VAL A CA 1
ATOM 3798 C C . VAL A 1 497 ? -28.975 15.892 -13.486 1.00 65.56 497 VAL A C 1
ATOM 3800 O O . VAL A 1 497 ? -29.582 14.830 -13.377 1.00 65.56 497 VAL A O 1
ATOM 3803 N N . VAL A 1 498 ? -29.053 16.851 -12.562 1.00 67.06 498 VAL A N 1
ATOM 3804 C CA . VAL A 1 498 ? -29.878 16.726 -11.352 1.00 67.06 498 VAL A CA 1
ATOM 3805 C C . VAL A 1 498 ? -31.358 16.576 -11.716 1.00 67.06 498 VAL A C 1
ATOM 3807 O O . VAL A 1 498 ? -32.030 15.713 -11.161 1.00 67.06 498 VAL A O 1
ATOM 3810 N N . GLY A 1 499 ? -31.862 17.334 -12.693 1.00 68.31 499 GLY A N 1
ATOM 3811 C CA . GLY A 1 499 ? -33.236 17.205 -13.183 1.00 68.31 499 GLY A CA 1
ATOM 3812 C C . GLY A 1 499 ? -33.539 15.826 -13.777 1.00 68.31 499 GLY A C 1
ATOM 3813 O O . GLY A 1 499 ? -34.583 15.252 -13.481 1.00 68.31 499 GLY A O 1
ATOM 3814 N N . VAL A 1 500 ? -32.615 15.258 -14.555 1.00 63.47 500 VAL A N 1
ATOM 3815 C CA . VAL A 1 500 ? -32.756 13.913 -15.146 1.00 63.47 500 VAL A CA 1
ATOM 3816 C C . VAL A 1 500 ? -32.655 12.810 -14.090 1.00 63.47 500 VAL A C 1
ATOM 3818 O O . VAL A 1 500 ? -33.344 11.799 -14.192 1.00 63.47 500 VAL A O 1
ATOM 3821 N N . LEU A 1 501 ? -31.829 12.996 -13.058 1.00 60.19 501 LEU A N 1
ATOM 3822 C CA . LEU A 1 501 ? -31.732 12.045 -11.948 1.00 60.19 501 LEU A CA 1
ATOM 3823 C C . LEU A 1 501 ? -32.971 12.072 -11.044 1.00 60.19 501 LEU A C 1
ATOM 3825 O O . LEU A 1 501 ? -33.359 11.026 -10.523 1.00 60.19 501 LEU A O 1
ATOM 3829 N N . LEU A 1 502 ? -33.585 13.245 -10.860 1.00 62.94 502 LEU A N 1
ATOM 3830 C CA . LEU A 1 502 ? -34.780 13.418 -10.031 1.00 62.94 502 LEU A CA 1
ATOM 3831 C C . LEU A 1 502 ? -36.077 13.034 -10.752 1.00 62.94 502 LEU A C 1
ATOM 3833 O O . LEU A 1 502 ? -37.009 12.574 -10.102 1.00 62.94 502 LEU A O 1
ATOM 3837 N N . ILE A 1 503 ? -36.147 13.199 -12.075 1.00 61.53 503 ILE A N 1
ATOM 3838 C CA . ILE A 1 503 ? -37.319 12.835 -12.880 1.00 61.53 503 ILE A CA 1
ATOM 3839 C C . ILE A 1 503 ? -37.024 11.507 -13.573 1.00 61.53 503 ILE A C 1
ATOM 3841 O O . ILE A 1 503 ? -36.605 11.452 -14.730 1.00 61.53 503 ILE A O 1
ATOM 3845 N N . ARG A 1 504 ? -37.210 10.414 -12.831 1.00 59.19 504 ARG A N 1
ATOM 3846 C CA . ARG A 1 504 ? -36.846 9.065 -13.275 1.00 59.19 504 ARG A CA 1
ATOM 3847 C C . ARG A 1 504 ? -38.018 8.349 -13.955 1.00 59.19 504 ARG A C 1
ATOM 3849 O O . ARG A 1 504 ? -37.795 7.464 -14.786 1.00 59.19 504 ARG A O 1
ATOM 3856 N N . LYS A 1 505 ? -39.259 8.737 -13.643 1.00 58.41 505 LYS A N 1
ATOM 3857 C CA . LYS A 1 505 ? -40.506 8.238 -14.251 1.00 58.41 505 LYS A CA 1
ATOM 3858 C C . LYS A 1 505 ? -41.505 9.371 -14.520 1.00 58.41 505 LYS A C 1
ATOM 3860 O O . LYS A 1 505 ? -41.471 10.412 -13.876 1.00 58.41 505 LYS A O 1
ATOM 3865 N N . ASN A 1 506 ? -42.461 9.139 -15.427 1.00 58.44 506 ASN A N 1
ATOM 3866 C CA . ASN A 1 506 ? -43.585 10.067 -15.655 1.00 58.44 506 ASN A CA 1
ATOM 3867 C C . ASN A 1 506 ? -44.439 10.287 -14.386 1.00 58.44 506 ASN A C 1
ATOM 3869 O O . ASN A 1 506 ? -45.003 11.361 -14.213 1.00 58.44 506 ASN A O 1
ATOM 3873 N N . GLU A 1 507 ? -44.485 9.301 -13.484 1.00 61.41 507 GLU A N 1
ATOM 3874 C CA . GLU A 1 507 ? -45.156 9.381 -12.173 1.00 61.41 507 GLU A CA 1
ATOM 3875 C C . GLU A 1 507 ? -44.508 10.432 -11.243 1.00 61.41 507 GLU A C 1
ATOM 3877 O O . GLU A 1 507 ? -45.195 11.086 -10.452 1.00 61.41 507 GLU A O 1
ATOM 3882 N N . ASP A 1 508 ? -43.198 10.677 -11.379 1.00 57.69 508 ASP A N 1
ATOM 3883 C CA . ASP A 1 508 ? -42.485 11.689 -10.585 1.00 57.69 508 ASP A CA 1
ATOM 3884 C C . ASP A 1 508 ? -42.905 13.108 -10.992 1.00 57.69 508 ASP A C 1
ATOM 3886 O O . ASP A 1 508 ? -42.962 14.007 -10.155 1.00 57.69 508 ASP A O 1
ATOM 3890 N N . ILE A 1 509 ? -43.270 13.311 -12.266 1.00 63.00 509 ILE A N 1
ATOM 3891 C CA . ILE A 1 509 ? -43.767 14.596 -12.780 1.00 63.00 509 ILE A CA 1
ATOM 3892 C C . ILE A 1 509 ? -45.137 14.918 -12.180 1.00 63.00 509 ILE A C 1
ATOM 3894 O O . ILE A 1 509 ? -45.393 16.069 -11.829 1.00 63.00 509 ILE A O 1
ATOM 3898 N N . GLU A 1 510 ? -46.019 13.926 -12.047 1.00 65.00 510 GLU A N 1
ATOM 3899 C CA . GLU A 1 510 ? -47.326 14.110 -11.404 1.00 65.00 510 GLU A CA 1
ATOM 3900 C C . GLU A 1 510 ? -47.173 14.421 -9.913 1.00 65.00 510 GLU A C 1
ATOM 3902 O O . GLU A 1 510 ? -47.827 15.328 -9.397 1.00 65.00 510 GLU A O 1
ATOM 3907 N N . THR A 1 511 ? -46.238 13.747 -9.243 1.00 67.88 511 THR A N 1
ATOM 3908 C CA . THR A 1 511 ? -45.918 13.996 -7.832 1.00 67.88 511 THR A CA 1
ATOM 3909 C C . THR A 1 511 ? -45.341 15.401 -7.627 1.00 67.88 511 THR A C 1
ATOM 3911 O O . THR A 1 511 ? -45.779 16.129 -6.738 1.00 67.88 511 THR A O 1
ATOM 3914 N N . LEU A 1 512 ? -44.424 15.838 -8.496 1.00 67.12 512 LEU A N 1
ATOM 3915 C CA . LEU A 1 512 ? -43.880 17.199 -8.494 1.00 67.12 512 LEU A CA 1
ATOM 3916 C C . LEU A 1 512 ? -44.945 18.252 -8.796 1.00 67.12 512 LEU A C 1
ATOM 3918 O O . LEU A 1 512 ? -44.976 19.273 -8.118 1.00 67.12 512 LEU A O 1
ATOM 3922 N N . LYS A 1 513 ? -45.840 18.015 -9.763 1.00 69.00 513 LYS A N 1
ATOM 3923 C CA . LYS A 1 513 ? -46.969 18.918 -10.041 1.00 69.00 513 LYS A CA 1
ATOM 3924 C C . LYS A 1 513 ? -47.883 19.055 -8.832 1.00 69.00 513 LYS A C 1
ATOM 3926 O O . LYS A 1 513 ? -48.246 20.176 -8.499 1.00 69.00 513 LYS A O 1
ATOM 3931 N N . LYS A 1 514 ? -48.187 17.951 -8.148 1.00 73.75 514 LYS A N 1
ATOM 3932 C CA . LYS A 1 514 ? -48.993 17.967 -6.926 1.00 73.75 514 LYS A CA 1
ATOM 3933 C C . LYS A 1 514 ? -48.318 18.766 -5.809 1.00 73.75 514 LYS A C 1
ATOM 3935 O O . LYS A 1 514 ? -48.970 19.590 -5.183 1.00 73.75 514 LYS A O 1
ATOM 3940 N N . LEU A 1 515 ? -47.008 18.602 -5.615 1.00 73.94 515 LEU A N 1
ATOM 3941 C CA . LEU A 1 515 ? -46.239 19.399 -4.649 1.00 73.94 515 LEU A CA 1
ATOM 3942 C C . LEU A 1 515 ? -46.185 20.890 -5.036 1.00 73.94 515 LEU A C 1
ATOM 3944 O O . LEU A 1 515 ? -46.248 21.766 -4.175 1.00 73.94 515 LEU A O 1
ATOM 3948 N N . LEU A 1 516 ? -46.097 21.206 -6.330 1.00 71.19 516 LEU A N 1
ATOM 3949 C CA . LEU A 1 516 ? -46.100 22.585 -6.836 1.00 71.19 516 LEU A CA 1
ATOM 3950 C C . LEU A 1 516 ? -47.489 23.238 -6.691 1.00 71.19 516 LEU A C 1
ATOM 3952 O O . LEU A 1 516 ? -47.614 24.414 -6.348 1.00 71.19 516 LEU A O 1
ATOM 3956 N N . GLU A 1 517 ? -48.554 22.464 -6.879 1.00 72.38 517 GLU A N 1
ATOM 3957 C CA . GLU A 1 517 ? -49.919 22.880 -6.567 1.00 72.38 517 GLU A CA 1
ATOM 3958 C C . GLU A 1 517 ? -50.122 23.072 -5.060 1.00 72.38 517 GLU A C 1
ATOM 3960 O O . GLU A 1 517 ? -50.659 24.103 -4.676 1.00 72.38 517 GLU A O 1
ATOM 3965 N N . GLU A 1 518 ? -49.629 22.172 -4.203 1.00 70.19 518 GLU A N 1
ATOM 3966 C CA . GLU A 1 518 ? -49.707 22.291 -2.736 1.00 70.19 518 GLU A CA 1
ATOM 3967 C C . GLU A 1 518 ? -48.915 23.497 -2.201 1.00 70.19 518 GLU A C 1
ATOM 3969 O O . GLU A 1 518 ? -49.385 24.219 -1.323 1.00 70.19 518 GLU A O 1
ATOM 3974 N N . THR A 1 519 ? -47.738 23.781 -2.763 1.00 65.94 519 THR A N 1
ATOM 3975 C CA . THR A 1 519 ? -46.933 24.962 -2.390 1.00 65.94 519 THR A CA 1
ATOM 3976 C C . THR A 1 519 ? -47.552 26.277 -2.858 1.00 65.94 519 THR A C 1
ATOM 3978 O O . THR A 1 519 ? -47.472 27.275 -2.143 1.00 65.94 519 THR A O 1
ATOM 3981 N N . THR A 1 520 ? -48.219 26.294 -4.015 1.00 70.62 520 THR A N 1
ATOM 3982 C CA . THR A 1 520 ? -48.952 27.479 -4.501 1.00 70.62 520 THR A CA 1
ATOM 3983 C C . THR A 1 520 ? -50.372 27.588 -3.936 1.00 70.62 520 THR A C 1
ATOM 3985 O O . THR A 1 520 ? -51.000 28.641 -4.051 1.00 70.62 520 THR A O 1
ATOM 3988 N N . PHE A 1 521 ? -50.891 26.537 -3.298 1.00 66.00 521 PHE A N 1
ATOM 3989 C CA . PHE A 1 521 ? -52.231 26.498 -2.709 1.00 66.00 521 PHE A CA 1
ATOM 3990 C C . PHE A 1 521 ? -52.378 27.481 -1.544 1.00 66.00 521 PHE A C 1
ATOM 3992 O O . PHE A 1 521 ? -53.365 28.214 -1.488 1.00 66.00 521 PHE A O 1
ATOM 3999 N N . TYR A 1 522 ? -51.377 27.558 -0.662 1.00 55.44 522 TYR A N 1
ATOM 4000 C CA . TYR A 1 522 ? -51.381 28.497 0.465 1.00 55.44 522 TYR A CA 1
ATOM 4001 C C . TYR A 1 522 ? -51.387 29.965 0.009 1.00 55.44 522 TYR A C 1
ATOM 4003 O O . TYR A 1 522 ? -52.096 30.785 0.588 1.00 55.44 522 TYR A O 1
ATOM 4011 N N . ASP A 1 523 ? -50.666 30.288 -1.069 1.00 70.00 523 ASP A N 1
ATOM 4012 C CA . ASP A 1 523 ? -50.644 31.637 -1.651 1.00 70.00 523 ASP A CA 1
ATOM 4013 C C . ASP A 1 523 ? -51.979 31.989 -2.332 1.00 70.00 523 ASP A C 1
ATOM 4015 O O . ASP A 1 523 ? -52.513 33.086 -2.163 1.00 70.00 523 ASP A O 1
ATOM 4019 N N . LYS A 1 524 ? -52.594 31.023 -3.028 1.00 70.00 524 LYS A N 1
ATOM 4020 C CA . LYS A 1 524 ? -53.934 31.187 -3.617 1.00 70.00 524 LYS A CA 1
ATOM 4021 C C . LYS A 1 524 ? -55.023 31.364 -2.557 1.00 70.00 524 LYS A C 1
ATOM 4023 O O . LYS A 1 524 ? -55.907 32.194 -2.755 1.00 70.00 524 LYS A O 1
ATOM 4028 N N . GLN A 1 525 ? -54.965 30.633 -1.439 1.00 66.69 525 GLN A N 1
ATOM 4029 C CA . GLN A 1 525 ? -55.880 30.847 -0.312 1.00 66.69 525 GLN A CA 1
ATOM 4030 C C . GLN A 1 525 ? -55.701 32.239 0.290 1.00 66.69 525 GLN A C 1
ATOM 4032 O O . GLN A 1 525 ? -56.694 32.928 0.509 1.00 66.69 525 GLN A O 1
ATOM 4037 N N . TRP A 1 526 ? -54.454 32.673 0.489 1.00 59.12 526 TRP A N 1
ATOM 4038 C CA . TRP A 1 526 ? -54.149 34.012 0.983 1.00 59.12 526 TRP A CA 1
ATOM 4039 C C . TRP A 1 526 ? -54.733 35.095 0.065 1.00 59.12 526 TRP A C 1
ATOM 4041 O O . TRP A 1 526 ? -55.486 35.946 0.530 1.00 59.12 526 TRP A O 1
ATOM 4051 N N . GLN A 1 527 ? -54.480 35.023 -1.244 1.00 64.75 527 GLN A N 1
ATOM 4052 C CA . GLN A 1 527 ? -55.036 35.940 -2.250 1.00 64.75 527 GLN A CA 1
ATOM 4053 C C . GLN A 1 527 ? -56.575 35.950 -2.271 1.00 64.75 527 GLN A C 1
ATOM 4055 O O . GLN A 1 527 ? -57.168 37.022 -2.384 1.00 64.75 527 GLN A O 1
ATOM 4060 N N . ALA A 1 528 ? -57.226 34.791 -2.125 1.00 65.38 528 ALA A N 1
ATOM 4061 C CA . ALA A 1 528 ? -58.687 34.689 -2.098 1.00 65.38 528 ALA A CA 1
ATOM 4062 C C . ALA A 1 528 ? -59.302 35.410 -0.885 1.00 65.38 528 ALA A C 1
ATOM 4064 O O . ALA A 1 528 ? -60.270 36.151 -1.051 1.00 65.38 528 ALA A O 1
ATOM 4065 N N . THR A 1 529 ? -58.690 35.303 0.303 1.00 58.78 529 THR A N 1
ATOM 4066 C CA . THR A 1 529 ? -59.138 36.043 1.502 1.00 58.78 529 THR A CA 1
ATOM 4067 C C . THR A 1 529 ? -59.164 37.563 1.307 1.00 58.78 529 THR A C 1
ATOM 4069 O O . THR A 1 529 ? -60.039 38.229 1.850 1.00 58.78 529 THR A O 1
ATOM 4072 N N . TRP A 1 530 ? -58.256 38.126 0.503 1.00 60.88 530 TRP A N 1
ATOM 4073 C CA . TRP A 1 530 ? -58.231 39.569 0.220 1.00 60.88 530 TRP A CA 1
ATOM 4074 C C . TRP A 1 530 ? -59.220 39.996 -0.879 1.00 60.88 530 TRP A C 1
ATOM 4076 O O . TRP A 1 530 ? -59.630 41.159 -0.932 1.00 60.88 530 TRP A O 1
ATOM 4086 N N . GLN A 1 531 ? -59.635 39.075 -1.755 1.00 58.00 531 GLN A N 1
ATOM 4087 C CA . GLN A 1 531 ? -60.654 39.345 -2.775 1.00 58.00 531 GLN A CA 1
ATOM 4088 C C . GLN A 1 531 ? -62.074 39.359 -2.183 1.00 58.00 531 GLN A C 1
ATOM 4090 O O . GLN A 1 531 ? -62.882 40.204 -2.571 1.00 58.00 531 GLN A O 1
ATOM 4095 N N . ASP A 1 532 ? -62.355 38.535 -1.170 1.00 57.31 532 ASP A N 1
ATOM 4096 C CA . ASP A 1 532 ? -63.648 38.564 -0.465 1.00 57.31 532 ASP A CA 1
ATOM 4097 C C . ASP A 1 532 ? -63.847 39.853 0.362 1.00 57.31 532 ASP A C 1
ATOM 4099 O O . ASP A 1 532 ? -64.967 40.354 0.500 1.00 57.31 532 ASP A O 1
ATOM 4103 N N . GLU A 1 533 ? -62.769 40.478 0.850 1.00 54.44 533 GLU A N 1
ATOM 4104 C CA . GLU A 1 533 ? -62.845 41.788 1.521 1.00 54.44 533 GLU A CA 1
ATOM 4105 C C . GLU A 1 533 ? -63.104 42.965 0.564 1.00 54.44 533 GLU A C 1
ATOM 4107 O O . GLU A 1 533 ? -63.557 44.033 0.991 1.00 54.44 533 GLU A O 1
ATOM 4112 N N . THR A 1 534 ? -62.807 42.808 -0.728 1.00 55.09 534 THR A N 1
ATOM 4113 C CA . THR A 1 534 ? -63.021 43.860 -1.737 1.00 55.09 534 THR A CA 1
ATOM 4114 C C . THR A 1 534 ? -64.382 43.732 -2.424 1.00 55.09 534 THR A C 1
ATOM 4116 O O . THR A 1 534 ? -65.005 44.756 -2.720 1.00 55.09 534 THR A O 1
ATOM 4119 N N . SER A 1 535 ? -64.911 42.515 -2.587 1.00 53.66 535 SER A N 1
ATOM 4120 C CA . SER A 1 535 ? -66.279 42.284 -3.078 1.00 53.66 535 SER A CA 1
ATOM 4121 C C . SER A 1 535 ? -67.341 42.682 -2.041 1.00 53.66 535 SER A C 1
ATOM 4123 O O . SER A 1 535 ? -68.271 43.418 -2.371 1.00 53.66 535 SER A O 1
ATOM 4125 N N . SER A 1 536 ? -67.147 42.326 -0.765 1.00 52.28 536 SER A N 1
ATOM 4126 C CA . SER A 1 536 ? -68.058 42.680 0.341 1.00 52.28 536 SER A CA 1
ATOM 4127 C C . SER A 1 536 ? -68.161 44.188 0.608 1.00 52.28 536 SER A C 1
ATOM 4129 O O . SER A 1 536 ? -69.198 44.669 1.058 1.00 52.28 536 SER A O 1
ATOM 4131 N N . LYS A 1 537 ? -67.126 44.968 0.269 1.00 52.16 537 LYS A N 1
ATOM 4132 C CA . LYS A 1 537 ? -67.169 46.442 0.318 1.00 52.16 537 LYS A CA 1
ATOM 4133 C C . LYS A 1 537 ? -67.899 47.080 -0.866 1.00 52.16 537 LYS A C 1
ATOM 4135 O O . LYS A 1 537 ? -68.233 48.258 -0.789 1.00 52.16 537 LYS A O 1
ATOM 4140 N N . THR A 1 538 ? -68.148 46.335 -1.942 1.00 53.00 538 THR A N 1
ATOM 4141 C CA . THR A 1 538 ? -68.778 46.858 -3.165 1.00 53.00 538 THR A CA 1
ATOM 4142 C C . THR A 1 538 ? -70.296 46.634 -3.184 1.00 53.00 538 THR A C 1
ATOM 4144 O O . THR A 1 538 ? -71.006 47.417 -3.801 1.00 53.00 538 THR A O 1
ATOM 4147 N N . GLU A 1 539 ? -70.823 45.646 -2.450 1.00 54.56 539 GLU A N 1
ATOM 4148 C CA . GLU A 1 539 ? -72.279 45.416 -2.307 1.00 54.56 539 GLU A CA 1
ATOM 4149 C C . GLU A 1 539 ? -72.943 46.229 -1.174 1.00 54.56 539 GLU A C 1
ATOM 4151 O O . GLU A 1 539 ? -74.152 46.144 -0.969 1.00 54.56 539 GLU A O 1
ATOM 4156 N N . MET A 1 540 ? -72.172 47.044 -0.445 1.00 54.47 540 MET A N 1
ATOM 4157 C CA . MET A 1 540 ? -72.647 47.876 0.673 1.00 54.47 540 MET A CA 1
ATOM 4158 C C . MET A 1 540 ? -72.647 49.390 0.377 1.00 54.47 540 MET A C 1
ATOM 4160 O O . MET A 1 540 ? -72.573 50.190 1.310 1.00 54.47 540 MET A O 1
ATOM 4164 N N . ASN A 1 541 ? -72.760 49.784 -0.897 1.00 43.06 541 ASN A N 1
ATOM 4165 C CA . ASN A 1 541 ? -72.956 51.178 -1.326 1.00 43.06 541 ASN A CA 1
ATOM 4166 C C . ASN A 1 541 ? -74.155 51.343 -2.259 1.00 43.06 541 ASN A C 1
ATOM 4168 O O . ASN A 1 541 ? -74.221 50.601 -3.263 1.00 43.06 541 ASN A O 1
#

pLDDT: mean 70.69, std 23.99, range [21.75, 98.06]

Secondary structure (DSSP, 8-state):
-----------HHHHHHHHHHHHHHHHHHHHHHHHHS---PPPP---------------------S----SS-TTS----EETEEE--EEEE-TTT-B-SSHHHHHHHHHHT--TTSSS-S--EEEE---HHHHGGGTTBEEEEE-S-SSS--EEEESTT---EEEE---TT-SEEEEEETTEEEEEEE-TTT-HHHHHHHHHHHTTS--TT-EEEEE---TTTB-TTSPBPTT--S-SS--EEEEE---TT--PPPPPP---PPB-TTEEEESTTSSEEEEESS-BSTTTT-S-EEEEE-TTTHHHHHHHTTS--EEEEETTEEEEE--S----EEE-----PPPPP----------------------------SSSSSS---TTEETTEE-GGGGEETTEE-HHHHHHHHHHHHHHHHHS-----TTS-----GGGS-HHHHHHHH--HHHHHHHHHHHHHHHHHHHHHHHHH---TTGGGT-HHHHHHHHHHHHHHHH--SHHHHHHHHHHHHHHHHHHHHHHHHHHHHHHTTTTT-

Foldseek 3Di:
DDDDDDDDDDDPVVVVVVVVVVVVVVVVVVVVCCVVPDDDDDDDDDDDDDDDDDDDDDDDDDDPDDDDDDDDDPDAFQFFAFQWDFDAAFPDWQLPPFDQDSSVLSVVQVVQQPVPDDFRSFFKKKAQNDCVLCPSSHRGITTHDAPALLQTHTDGGDDNRRITMWTHGHVVGQWWWFQFPLGTWIKRFRGRFQVVVSVVVSVLVVVQFAAQKDWWFAAAPPPQADPQQHGDPPGDCDVVVQKTKIFRHGPPDDDDFADATFQAFDAQFFWWADHRDSIIMHHNHTDVVCGRPTRTGIGTDPVCSVSSNVVNPDQFDQDDDPNDRTGTDPDDTTTGMDDDDDDDDDDDDDDDDDDDDDDDDDDDDDDDDDDDDPDDDDPDQDDDDPQQPQLEGVQVVQDDPNHRPLLVVVVVVVVVVVSCVVGPDDDDPVRDRPDDPVVRPPVSVCVNPPDPVVVVQVVVLVVQLVVQLVVLCVVVVDDSVCLVPDPVSVVSSVVSNVVCVQCSDPVSVVVVVVVVCVVCVVVVVVVVVVVVVVVVVVVPD

InterPro domains:
  IPR002130 Cyclophilin-type peptidyl-prolyl cis-trans isomerase domain [PF00160] (177-323)
  IPR029000 Cyclophilin-like domain superfamily [G3DSA:2.40.100.10] (171-333)
  IPR029000 Cyclophilin-like domain superfamily [SSF50891] (173-319)

Radius of gyration: 36.08 Å; chains: 1; bounding box: 107×122×86 Å

Organism: NCBI:txid56036

Sequence (541 aa):
MGRKPNDSEPTRWASLILLLIGLVSCSMVYLFVSSVLKPSAPGNDSDVESLALAESYANGEKWVKGVESGGATGGLCCKGIANLELWGAAVKWGTDFKFNSSGECCKACKAMCTGNEGPCLCDTWVFCGNKQACGNKFGECWLKKQKDLLAPEKQEVGDKVVWTSGLVFGRGEGIIGLETEHGTLHIKLLPDCSPLSVKYILELLALRHCAGCHFYRAESWGQSWDTKGKHIKDASFGPPFAIVQGTLEAQGVIFNKIPSEYCPTIRRGSVAWVGSGPEFFISLANHEEWKNSYTVFGSVLPEDLMIAEKIAQLPTKSDVWNNINVADEGSGVAAAVTVEDGKPSESPVSAEENLGSNGSSPLAEAPEPATATAEVVETANKFEDPRWVGGTWDLKQFAKDGKTDWDVVIDAEVRRRKWMEDNPQSSSNEDPIAFDTAIIPWWAWIKRFHLPEAELLNGRAAMIGFFMAYLVDSLTGVGLVDQMGNFFCKTLLFVAVVGVLLIRKNEDIETLKKLLEETTFYDKQWQATWQDETSSKTEMN